Protein AF-0000000066952232 (afdb_homodimer)

Radius of gyration: 36.17 Å; Cα contacts (8 Å, |Δi|>4): 1142; chains: 2; bounding box: 117×129×133 Å

pLDDT: mean 78.84, std 31.16, range [14.97, 98.94]

Nearest PDB structures (foldseek):
  4ayl-assembly1_A  TM=6.397E-01  e=5.492E-05  Bacteroides ovatus
  6wnr-assembly1_G  TM=3.467E-01  e=9.846E-01  Escherichia coli
  6bsu-assembly1_B  TM=5.266E-01  e=8.248E-07  Arabidopsis thaliana
  4ayl-assembly1_A  TM=6.376E-01  e=5.924E-05  Bacteroides ovatus
  6wnr-assembly1_G  TM=3.477E-01  e=1.101E+00  Escherichia coli

Organism: Oryza sativa subsp. japonica (NCBI:txid39947)

Foldseek 3Di:
DDDDDDDDDDPPDDPCPDDDCPPPDDPDDDPPDDPDDPPDDPDDDDDDPPPDDPDDDDPPPPPPPCPDDPPPPDDPPPPPDPFPPVLVQQVQQADPLQEAEEEEDELQQLDPLFLLVQALVLQVQADPRNVNLSNYAYEYAAVNSQVSCVVPHPHYGYQDQPPDRPNDPPPPLDPVVQSSLLSVLVVQLVSLVSQHKYKYAYSLKHFHDDPVVQDDPPAQKEFEALDDDPVDDFLPTRTDHNIMIGGRDPLRSVLSVVLSVCDVVPDSDHSSVSCNVCVVVSCVPSVGGYGYGDQDAVNELSAHAFQLVRHGMYGLPLFDDRVLSSVQSVQQVVLSVVQVPDDPVVVVVPDRGGDRSVSGNVRRVRDDDYHD/DDDYYDDDDDDDDDYDDDDDDDDDDDDDDDPDPCPDDPDDDPDDPDPPPDPDDDDDDDPPPPPPPCPDDPPPPDDDPPPPDPFPPVLVQQVQQADPLQEAEEEEDELQQLDPLFLLVQALVLQVQADPRNVNLSNYAYEYAAVNSQVSCVVPHPHYGYQDQPPDNPNDPPPPLDPVVQSSLLSVLVVQLVSLVSQHKYKYAYSLKHFHDDPVVQDDPPAQKEFEALDDDPVDDFLPGRTDHNIMIGGRDPLRSVLSVVLSVCDVVPDSDHSSVSCNVCVVVSCVVSVGGYGYGDLDAVNELSAHAQQLVRHGMYGLPQFDDRVLSSVQSVQQVVLSVVQVPDDPVVVVVDDRGGDRSVSGNVRRVRDDDYHD

InterPro domains:
  IPR005069 Nucleotide-diphospho-sugar transferase [PF03407] (131-329)
  IPR044821 Putative nucleotide-diphospho-sugar transferase At1g28695/At4g15970-like [PTHR46038] (19-362)

Structure (mmCIF, N/CA/C/O backbone):
data_AF-0000000066952232-model_v1
#
loop_
_entity.id
_entity.type
_entity.pdbx_description
1 polymer 'OJ1485_B09.2 protein'
#
loop_
_atom_site.group_PDB
_atom_site.id
_atom_site.type_symbol
_atom_site.label_atom_id
_atom_site.label_alt_id
_atom_site.label_comp_id
_atom_site.label_asym_id
_atom_site.label_entity_id
_atom_site.label_seq_id
_atom_site.pdbx_PDB_ins_code
_atom_site.Cartn_x
_atom_site.Cartn_y
_atom_site.Cartn_z
_atom_site.occupancy
_atom_site.B_iso_or_equiv
_atom_site.auth_seq_id
_atom_site.auth_comp_id
_atom_site.auth_asym_id
_atom_site.auth_atom_id
_atom_site.pdbx_PDB_model_num
ATOM 1 N N . MET A 1 1 ? 38.594 -46.719 -94.562 1 17.38 1 MET A N 1
ATOM 2 C CA . MET A 1 1 ? 39.719 -46.656 -93.625 1 17.38 1 MET A CA 1
ATOM 3 C C . MET A 1 1 ? 39.219 -46.906 -92.188 1 17.38 1 MET A C 1
ATOM 5 O O . MET A 1 1 ? 38.312 -46.25 -91.688 1 17.38 1 MET A O 1
ATOM 9 N N . GLY A 1 2 ? 39.219 -48.031 -91.312 1 17.86 2 GLY A N 1
ATOM 10 C CA . GLY A 1 2 ? 38.531 -49.125 -90.688 1 17.86 2 GLY A CA 1
ATOM 11 C C . GLY A 1 2 ? 38.406 -48.938 -89.188 1 17.86 2 GLY A C 1
ATOM 12 O O . GLY A 1 2 ? 37.312 -49.188 -88.625 1 17.86 2 GLY A O 1
ATOM 13 N N . LEU A 1 3 ? 39.406 -48.781 -88.25 1 16.42 3 LEU A N 1
ATOM 14 C CA . LEU A 1 3 ? 39.906 -49.688 -87.25 1 16.42 3 LEU A CA 1
ATOM 15 C C . LEU A 1 3 ? 39.156 -49.469 -85.938 1 16.42 3 LEU A C 1
ATOM 17 O O . LEU A 1 3 ? 38.594 -50.438 -85.375 1 16.42 3 LEU A O 1
ATOM 21 N N . GLY A 1 4 ? 39.844 -49.062 -84.688 1 17.48 4 GLY A N 1
ATOM 22 C CA . GLY A 1 4 ? 40.281 -49.688 -83.5 1 17.48 4 GLY A CA 1
ATOM 23 C C . GLY A 1 4 ? 39.312 -49.562 -82.312 1 17.48 4 GLY A C 1
ATOM 24 O O . GLY A 1 4 ? 38.406 -48.719 -82.375 1 17.48 4 GLY A O 1
ATOM 25 N N . LEU A 1 5 ? 39.594 -49.938 -80.938 1 18.45 5 LEU A N 1
ATOM 26 C CA . LEU A 1 5 ? 39.375 -50.938 -79.938 1 18.45 5 LEU A CA 1
ATOM 27 C C . LEU A 1 5 ? 38.531 -50.375 -78.75 1 18.45 5 LEU A C 1
ATOM 29 O O . LEU A 1 5 ? 37.531 -50.969 -78.375 1 18.45 5 LEU A O 1
ATOM 33 N N . GLY A 1 6 ? 39.156 -49.875 -77.562 1 17.2 6 GLY A N 1
ATOM 34 C CA . GLY A 1 6 ? 39.344 -50.469 -76.25 1 17.2 6 GLY A CA 1
ATOM 35 C C . GLY A 1 6 ? 38.281 -50.094 -75.25 1 17.2 6 GLY A C 1
ATOM 36 O O . GLY A 1 6 ? 37.469 -49.188 -75.562 1 17.2 6 GLY A O 1
ATOM 37 N N . GLY A 1 7 ? 38.438 -50.156 -73.75 1 17.48 7 GLY A N 1
ATOM 38 C CA . GLY A 1 7 ? 38.156 -50.906 -72.562 1 17.48 7 GLY A CA 1
ATOM 39 C C . GLY A 1 7 ? 37.25 -50.156 -71.562 1 17.48 7 GLY A C 1
ATOM 40 O O . GLY A 1 7 ? 36.531 -50.781 -70.812 1 17.48 7 GLY A O 1
ATOM 41 N N . GLY A 1 8 ? 37.531 -48.875 -71.188 1 17.25 8 GLY A N 1
ATOM 42 C CA . GLY A 1 8 ? 37.719 -48.531 -69.812 1 17.25 8 GLY A CA 1
ATOM 43 C C . GLY A 1 8 ? 36.438 -48.531 -69 1 17.25 8 GLY A C 1
ATOM 44 O O . GLY A 1 8 ? 35.344 -48.5 -69.562 1 17.25 8 GLY A O 1
ATOM 45 N N . GLY A 1 9 ? 36.375 -48.5 -67.625 1 17.23 9 GLY A N 1
ATOM 46 C CA . GLY A 1 9 ? 36.031 -49.094 -66.312 1 17.23 9 GLY A CA 1
ATOM 47 C C . GLY A 1 9 ? 34.719 -48.594 -65.75 1 17.23 9 GLY A C 1
ATOM 48 O O . GLY A 1 9 ? 33.875 -49.406 -65.375 1 17.23 9 GLY A O 1
ATOM 49 N N . GLY A 1 10 ? 34.656 -47.25 -65.312 1 17.42 10 GLY A N 1
ATOM 50 C CA . GLY A 1 10 ? 34.375 -46.875 -63.969 1 17.42 10 GLY A CA 1
ATOM 51 C C . GLY A 1 10 ? 32.906 -46.906 -63.594 1 17.42 10 GLY A C 1
ATOM 52 O O . GLY A 1 10 ? 32.062 -46.531 -64.438 1 17.42 10 GLY A O 1
ATOM 53 N N . MET A 1 11 ? 32.312 -47.781 -62.656 1 16.88 11 MET A N 1
ATOM 54 C CA . MET A 1 11 ? 31.188 -48.438 -62 1 16.88 11 MET A CA 1
ATOM 55 C C . MET A 1 11 ? 30.281 -47.406 -61.344 1 16.88 11 MET A C 1
ATOM 57 O O . MET A 1 11 ? 30.594 -46.938 -60.219 1 16.88 11 MET A O 1
ATOM 61 N N . ALA A 1 12 ? 29.906 -46.281 -61.875 1 17.55 12 ALA A N 1
ATOM 62 C CA . ALA A 1 12 ? 29.328 -45.219 -61.031 1 17.55 12 ALA A CA 1
ATOM 63 C C . ALA A 1 12 ? 28.109 -45.75 -60.25 1 17.55 12 ALA A C 1
ATOM 65 O O . ALA A 1 12 ? 27.078 -46.062 -60.844 1 17.55 12 ALA A O 1
ATOM 66 N N . MET A 1 13 ? 28.234 -46.469 -59.094 1 16.5 13 MET A N 1
ATOM 67 C CA . MET A 1 13 ? 27.469 -47.312 -58.188 1 16.5 13 MET A CA 1
ATOM 68 C C . MET A 1 13 ? 26.156 -46.625 -57.812 1 16.5 13 MET A C 1
ATOM 70 O O . MET A 1 13 ? 25.938 -45.469 -58.156 1 16.5 13 MET A O 1
ATOM 74 N N . ILE A 1 14 ? 25.828 -46.469 -56.375 1 18.08 14 ILE A N 1
ATOM 75 C CA . ILE A 1 14 ? 24.969 -47.156 -55.406 1 18.08 14 ILE A CA 1
ATOM 76 C C . ILE A 1 14 ? 23.797 -46.25 -55.031 1 18.08 14 ILE A C 1
ATOM 78 O O . ILE A 1 14 ? 22.859 -46.719 -54.344 1 18.08 14 ILE A O 1
ATOM 82 N N . ASN A 1 15 ? 23.703 -44.906 -55.406 1 17.91 15 ASN A N 1
ATOM 83 C CA . ASN A 1 15 ? 23.25 -44 -54.344 1 17.91 15 ASN A CA 1
ATOM 84 C C . ASN A 1 15 ? 21.812 -44.312 -53.938 1 17.91 15 ASN A C 1
ATOM 86 O O . ASN A 1 15 ? 20.891 -44.156 -54.75 1 17.91 15 ASN A O 1
ATOM 90 N N . ARG A 1 16 ? 21.422 -45.031 -52.781 1 18.03 16 ARG A N 1
ATOM 91 C CA . ARG A 1 16 ? 20.406 -45.75 -52.062 1 18.03 16 ARG A CA 1
ATOM 92 C C . ARG A 1 16 ? 19.281 -44.844 -51.562 1 18.03 16 ARG A C 1
ATOM 94 O O . ARG A 1 16 ? 18.359 -45.281 -50.906 1 18.03 16 ARG A O 1
ATOM 101 N N . ASN A 1 17 ? 19.375 -43.469 -51.688 1 18.83 17 ASN A N 1
ATOM 102 C CA . ASN A 1 17 ? 18.797 -42.844 -50.5 1 18.83 17 ASN A CA 1
ATOM 103 C C . ASN A 1 17 ? 17.312 -43.156 -50.344 1 18.83 17 ASN A C 1
ATOM 105 O O . ASN A 1 17 ? 16.562 -43.062 -51.312 1 18.83 17 ASN A O 1
ATOM 109 N N . HIS A 1 18 ? 16.828 -43.875 -49.219 1 18.64 18 HIS A N 1
ATOM 110 C CA . HIS A 1 18 ? 15.742 -44.688 -48.688 1 18.64 18 HIS A CA 1
ATOM 111 C C . HIS A 1 18 ? 14.445 -43.875 -48.594 1 18.64 18 HIS A C 1
ATOM 113 O O . HIS A 1 18 ? 13.398 -44.344 -49.062 1 18.64 18 HIS A O 1
ATOM 119 N N . VAL A 1 19 ? 14.273 -42.906 -47.562 1 19.3 19 VAL A N 1
ATOM 120 C CA . VAL A 1 19 ? 13.422 -43.188 -46.406 1 19.3 19 VAL A CA 1
ATOM 121 C C . VAL A 1 19 ? 11.984 -42.781 -46.719 1 19.3 19 VAL A C 1
ATOM 123 O O . VAL A 1 19 ? 11.055 -43.531 -46.469 1 19.3 19 VAL A O 1
ATOM 126 N N . VAL A 1 20 ? 11.523 -41.469 -46.969 1 20.48 20 VAL A N 1
ATOM 127 C CA . VAL A 1 20 ? 10.656 -40.812 -46 1 20.48 20 VAL A CA 1
ATOM 128 C C . VAL A 1 20 ? 9.195 -41.031 -46.406 1 20.48 20 VAL A C 1
ATOM 130 O O . VAL A 1 20 ? 8.75 -40.594 -47.469 1 20.48 20 VAL A O 1
ATOM 133 N N . SER A 1 21 ? 8.539 -42.156 -46.125 1 18.36 21 SER A N 1
ATOM 134 C CA . SER A 1 21 ? 7.176 -42.531 -46.469 1 18.36 21 SER A CA 1
ATOM 135 C C . SER A 1 21 ? 6.152 -41.594 -45.844 1 18.36 21 SER A C 1
ATOM 137 O O . SER A 1 21 ? 6.047 -41.531 -44.594 1 18.36 21 SER A O 1
ATOM 139 N N . PHE A 1 22 ? 5.934 -40.438 -46.312 1 20.48 22 PHE A N 1
ATOM 140 C CA . PHE A 1 22 ? 5.02 -39.438 -45.812 1 20.48 22 PHE A CA 1
ATOM 141 C C . PHE A 1 22 ? 3.586 -39.938 -45.812 1 20.48 22 PHE A C 1
ATOM 143 O O . PHE A 1 22 ? 2.953 -40.031 -46.875 1 20.48 22 PHE A O 1
ATOM 150 N N . LEU A 1 23 ? 3.279 -41 -45 1 18.12 23 LEU A N 1
ATOM 151 C CA . LEU A 1 23 ? 1.927 -41.562 -45.031 1 18.12 23 LEU A CA 1
ATOM 152 C C . LEU A 1 23 ? 0.902 -40.5 -44.656 1 18.12 23 LEU A C 1
ATOM 154 O O . LEU A 1 23 ? 1.045 -39.812 -43.625 1 18.12 23 LEU A O 1
ATOM 158 N N . ALA A 1 24 ? 0.12 -39.906 -45.5 1 21.31 24 ALA A N 1
ATOM 159 C CA . ALA A 1 24 ? -0.979 -38.969 -45.656 1 21.31 24 ALA A CA 1
ATOM 160 C C . ALA A 1 24 ? -2.201 -39.406 -44.844 1 21.31 24 ALA A C 1
ATOM 162 O O . ALA A 1 24 ? -3.32 -38.969 -45.125 1 21.31 24 ALA A O 1
ATOM 163 N N . GLY A 1 25 ? -1.975 -40.281 -43.719 1 18.88 25 GLY A N 1
ATOM 164 C CA . GLY A 1 25 ? -3.227 -40.938 -43.344 1 18.88 25 GLY A CA 1
ATOM 165 C C . GLY A 1 25 ? -4.332 -39.938 -43.031 1 18.88 25 GLY A C 1
ATOM 166 O O . GLY A 1 25 ? -4.066 -38.75 -42.844 1 18.88 25 GLY A O 1
ATOM 167 N N . ALA A 1 26 ? -5.617 -40.406 -42.812 1 20.95 26 ALA A N 1
ATOM 168 C CA . ALA A 1 26 ? -7.059 -40.188 -42.812 1 20.95 26 ALA A CA 1
ATOM 169 C C . ALA A 1 26 ? -7.5 -39.438 -41.594 1 20.95 26 ALA A C 1
ATOM 171 O O . ALA A 1 26 ? -7.27 -39.875 -40.469 1 20.95 26 ALA A O 1
ATOM 172 N N . ALA A 1 27 ? -7.387 -38.125 -41.531 1 20.84 27 ALA A N 1
ATOM 173 C CA . ALA A 1 27 ? -7.863 -37.156 -40.531 1 20.84 27 ALA A CA 1
ATOM 174 C C . ALA A 1 27 ? -9.328 -37.406 -40.188 1 20.84 27 ALA A C 1
ATOM 176 O O . ALA A 1 27 ? -10.219 -37.156 -41 1 20.84 27 ALA A O 1
ATOM 177 N N . LEU A 1 28 ? -9.625 -38.594 -39.562 1 18.3 28 LEU A N 1
ATOM 178 C CA . LEU A 1 28 ? -10.992 -38.969 -39.25 1 18.3 28 LEU A CA 1
ATOM 179 C C . LEU A 1 28 ? -11.727 -37.812 -38.562 1 18.3 28 LEU A C 1
ATOM 181 O O . LEU A 1 28 ? -11.102 -36.906 -38.031 1 18.3 28 LEU A O 1
ATOM 185 N N . PRO A 1 29 ? -12.977 -38.125 -37.781 1 20.19 29 PRO A N 1
ATOM 186 C CA . PRO A 1 29 ? -14.406 -37.844 -37.688 1 20.19 29 PRO A CA 1
ATOM 187 C C . PRO A 1 29 ? -14.727 -36.781 -36.656 1 20.19 29 PRO A C 1
ATOM 189 O O . PRO A 1 29 ? -15.492 -35.844 -36.906 1 20.19 29 PRO A O 1
ATOM 192 N N . THR A 1 30 ? -14.516 -37.094 -35.219 1 20.31 30 THR A N 1
ATOM 193 C CA . THR A 1 30 ? -15.672 -37.125 -34.312 1 20.31 30 THR A CA 1
ATOM 194 C C . THR A 1 30 ? -15.938 -35.75 -33.75 1 20.31 30 THR A C 1
ATOM 196 O O . THR A 1 30 ? -15.125 -35.219 -32.969 1 20.31 30 THR A O 1
ATOM 199 N N . LEU A 1 31 ? -16.5 -34.812 -34.344 1 20.06 31 LEU A N 1
ATOM 200 C CA . LEU A 1 31 ? -16.875 -33.406 -34.125 1 20.06 31 LEU A CA 1
ATOM 201 C C . LEU A 1 31 ? -17.766 -33.25 -32.875 1 20.06 31 LEU A C 1
ATOM 203 O O . LEU A 1 31 ? -18.141 -32.156 -32.5 1 20.06 31 LEU A O 1
ATOM 207 N N . LEU A 1 32 ? -18.453 -34.312 -32.312 1 21.19 32 LEU A N 1
ATOM 208 C CA . LEU A 1 32 ? -19.719 -33.875 -31.719 1 21.19 32 LEU A CA 1
ATOM 209 C C . LEU A 1 32 ? -19.469 -33.031 -30.469 1 21.19 32 LEU A C 1
ATOM 211 O O . LEU A 1 32 ? -19.578 -33.562 -29.344 1 21.19 32 LEU A O 1
ATOM 215 N N . LEU A 1 33 ? -18.359 -32.406 -30.25 1 19.16 33 LEU A N 1
ATOM 216 C CA . LEU A 1 33 ? -18.25 -32.062 -28.828 1 19.16 33 LEU A CA 1
ATOM 217 C C . LEU A 1 33 ? -19.5 -31.375 -28.344 1 19.16 33 LEU A C 1
ATOM 219 O O . LEU A 1 33 ? -20.406 -32 -27.797 1 19.16 33 LEU A O 1
ATOM 223 N N . PHE A 1 34 ? -19.344 -30.266 -27.422 1 18.94 34 PHE A N 1
ATOM 224 C CA . PHE A 1 34 ? -19.797 -29.875 -26.094 1 18.94 34 PHE A CA 1
ATOM 225 C C . PHE A 1 34 ? -21.062 -29.016 -26.172 1 18.94 34 PHE A C 1
ATOM 227 O O . PHE A 1 34 ? -21 -27.797 -26 1 18.94 34 PHE A O 1
ATOM 234 N N . PHE A 1 35 ? -21.922 -29.125 -27.219 1 20.69 35 PHE A N 1
ATOM 235 C CA . PHE A 1 35 ? -22.953 -28.094 -27.266 1 20.69 35 PHE A CA 1
ATOM 236 C C . PHE A 1 35 ? -23.891 -28.219 -26.078 1 20.69 35 PHE A C 1
ATOM 238 O O . PHE A 1 35 ? -25.094 -28.422 -26.234 1 20.69 35 PHE A O 1
ATOM 245 N N . LEU A 1 36 ? -23.672 -29.141 -25.141 1 19.16 36 LEU A N 1
ATOM 246 C CA . LEU A 1 36 ? -24.875 -29.438 -24.391 1 19.16 36 LEU A CA 1
ATOM 247 C C . LEU A 1 36 ? -25.625 -28.172 -24 1 19.16 36 LEU A C 1
ATOM 249 O O . LEU A 1 36 ? -25.031 -27.094 -23.969 1 19.16 36 LEU A O 1
ATOM 253 N N . ALA A 1 37 ? -26.891 -28.328 -23.281 1 20.7 37 ALA A N 1
ATOM 254 C CA . ALA A 1 37 ? -28.281 -28.016 -22.953 1 20.7 37 ALA A CA 1
ATOM 255 C C . ALA A 1 37 ? -28.344 -26.922 -21.891 1 20.7 37 ALA A C 1
ATOM 257 O O . ALA A 1 37 ? -28.188 -27.203 -20.688 1 20.7 37 ALA A O 1
ATOM 258 N N . SER A 1 38 ? -27.719 -25.859 -21.953 1 19.83 38 SER A N 1
ATOM 259 C CA . SER A 1 38 ? -27.891 -24.859 -20.906 1 19.83 38 SER A CA 1
ATOM 260 C C . SER A 1 38 ? -29.344 -24.391 -20.812 1 19.83 38 SER A C 1
ATOM 262 O O . SER A 1 38 ? -29.625 -23.359 -20.188 1 19.83 38 SER A O 1
ATOM 264 N N . ASP A 1 39 ? -30.266 -24.812 -21.609 1 19.98 39 ASP A N 1
ATOM 265 C CA . ASP A 1 39 ? -31.391 -23.891 -21.516 1 19.98 39 ASP A CA 1
ATOM 266 C C . ASP A 1 39 ? -32.094 -23.984 -20.156 1 19.98 39 ASP A C 1
ATOM 268 O O . ASP A 1 39 ? -33.125 -23.375 -19.938 1 19.98 39 ASP A O 1
ATOM 272 N N . ARG A 1 40 ? -31.922 -25.094 -19.484 1 18.83 40 ARG A N 1
ATOM 273 C CA . ARG A 1 40 ? -33.156 -25.453 -18.766 1 18.83 40 ARG A CA 1
ATOM 274 C C . ARG A 1 40 ? -33.625 -24.297 -17.906 1 18.83 40 ARG A C 1
ATOM 276 O O . ARG A 1 40 ? -34.812 -23.953 -17.938 1 18.83 40 ARG A O 1
ATOM 283 N N . VAL A 1 41 ? -33.188 -24.188 -16.609 1 19.7 41 VAL A N 1
ATOM 284 C CA . VAL A 1 41 ? -34.062 -24.172 -15.43 1 19.7 41 VAL A CA 1
ATOM 285 C C . VAL A 1 41 ? -34.594 -22.75 -15.211 1 19.7 41 VAL A C 1
ATOM 287 O O . VAL A 1 41 ? -33.844 -21.828 -14.914 1 19.7 41 VAL A O 1
ATOM 290 N N . SER A 1 42 ? -35.625 -22.297 -15.844 1 18.58 42 SER A N 1
ATOM 291 C CA . SER A 1 42 ? -36.438 -21.094 -15.719 1 18.58 42 SER A CA 1
ATOM 292 C C . SER A 1 42 ? -36.906 -20.891 -14.289 1 18.58 42 SER A C 1
ATOM 294 O O . SER A 1 42 ? -37.312 -19.781 -13.906 1 18.58 42 SER A O 1
ATOM 296 N N . GLU A 1 43 ? -37.406 -22.016 -13.664 1 17.83 43 GLU A N 1
ATOM 297 C CA . GLU A 1 43 ? -38.625 -21.859 -12.859 1 17.83 43 GLU A CA 1
ATOM 298 C C . GLU A 1 43 ? -38.406 -20.875 -11.719 1 17.83 43 GLU A C 1
ATOM 300 O O . GLU A 1 43 ? -37.25 -20.641 -11.32 1 17.83 43 GLU A O 1
ATOM 305 N N . LYS A 1 44 ? -39.594 -20.516 -11.055 1 20.75 44 LYS A N 1
ATOM 306 C CA . LYS A 1 44 ? -40.344 -19.688 -10.109 1 20.75 44 LYS A CA 1
ATOM 307 C C . LYS A 1 44 ? -39.906 -19.953 -8.672 1 20.75 44 LYS A C 1
ATOM 309 O O . LYS A 1 44 ? -40.344 -20.922 -8.055 1 20.75 44 LYS A O 1
ATOM 314 N N . LEU A 1 45 ? -38.688 -20.031 -8.352 1 15.66 45 LEU A N 1
ATOM 315 C CA . LEU A 1 45 ? -38.5 -20.266 -6.926 1 15.66 45 LEU A CA 1
ATOM 316 C C . LEU A 1 45 ? -39.5 -19.438 -6.113 1 15.66 45 LEU A C 1
ATOM 318 O O . LEU A 1 45 ? -40.031 -18.438 -6.598 1 15.66 45 LEU A O 1
ATOM 322 N N . ALA A 1 46 ? -39.406 -19.516 -4.641 1 17 46 ALA A N 1
ATOM 323 C CA . ALA A 1 46 ? -40.062 -19.797 -3.377 1 17 46 ALA A CA 1
ATOM 324 C C . ALA A 1 46 ? -40.656 -18.531 -2.771 1 17 46 ALA A C 1
ATOM 326 O O . ALA A 1 46 ? -41.812 -18.531 -2.299 1 17 46 ALA A O 1
ATOM 327 N N . ILE A 1 47 ? -39.938 -17.422 -2.295 1 18.28 47 ILE A N 1
ATOM 328 C CA . ILE A 1 47 ? -40.062 -17.094 -0.878 1 18.28 47 ILE A CA 1
ATOM 329 C C . ILE A 1 47 ? -41.469 -16.547 -0.6 1 18.28 47 ILE A C 1
ATOM 331 O O . ILE A 1 47 ? -41.938 -15.656 -1.314 1 18.28 47 ILE A O 1
ATOM 335 N N . VAL A 1 48 ? -42.219 -17.234 0.313 1 18 48 VAL A N 1
ATOM 336 C CA . VAL A 1 48 ? -43.281 -17.25 1.313 1 18 48 VAL A CA 1
ATOM 337 C C . VAL A 1 48 ? -43.094 -16.062 2.271 1 18 48 VAL A C 1
ATOM 339 O O . VAL A 1 48 ? -42.125 -16.016 3.029 1 18 48 VAL A O 1
ATOM 342 N N . SER A 1 49 ? -43.344 -14.891 1.973 1 18.27 49 SER A N 1
ATOM 343 C CA . SER A 1 49 ? -43.344 -13.812 2.957 1 18.27 49 SER A CA 1
ATOM 344 C C . SER A 1 49 ? -44.375 -14.094 4.066 1 18.27 49 SER A C 1
ATOM 346 O O . SER A 1 49 ? -45.531 -13.68 3.986 1 18.27 49 SER A O 1
ATOM 348 N N . SER A 1 50 ? -44.438 -15.383 4.598 1 18.03 50 SER A N 1
ATOM 349 C CA . SER A 1 50 ? -45.438 -15.367 5.66 1 18.03 50 SER A CA 1
ATOM 350 C C . SER A 1 50 ? -45.031 -14.43 6.789 1 18.03 50 SER A C 1
ATOM 352 O O . SER A 1 50 ? -43.906 -14.516 7.309 1 18.03 50 SER A O 1
ATOM 354 N N . TRP A 1 51 ? -45.625 -13.242 6.855 1 19.08 51 TRP A N 1
ATOM 355 C CA . TRP A 1 51 ? -45.75 -12.195 7.855 1 19.08 51 TRP A CA 1
ATOM 356 C C . TRP A 1 51 ? -46.312 -12.742 9.156 1 19.08 51 TRP A C 1
ATOM 358 O O . TRP A 1 51 ? -47.531 -12.922 9.281 1 19.08 51 TRP A O 1
ATOM 368 N N . GLY A 1 52 ? -45.719 -14.016 9.57 1 16.97 52 GLY A N 1
ATOM 369 C CA . GLY A 1 52 ? -46.344 -14.469 10.797 1 16.97 52 GLY A CA 1
ATOM 370 C C . GLY A 1 52 ? -46.281 -13.445 11.906 1 16.97 52 GLY A C 1
ATOM 371 O O . GLY A 1 52 ? -45.531 -12.461 11.82 1 16.97 52 GLY A O 1
ATOM 372 N N . SER A 1 53 ? -46.844 -13.914 13.117 1 18.78 53 SER A N 1
ATOM 373 C CA . SER A 1 53 ? -47.531 -13.602 14.375 1 18.78 53 SER A CA 1
ATOM 374 C C . SER A 1 53 ? -46.5 -13.18 15.438 1 18.78 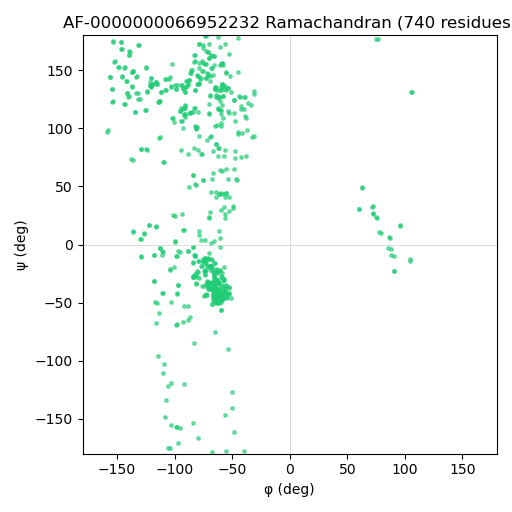53 SER A C 1
ATOM 376 O O . SER A 1 53 ? -45.406 -13.734 15.523 1 18.78 53 SER A O 1
ATOM 378 N N . GLY A 1 54 ? -46.531 -11.953 15.883 1 19.27 54 GLY A N 1
ATOM 379 C CA . GLY A 1 54 ? -45.938 -11.094 16.891 1 19.27 54 GLY A CA 1
ATOM 380 C C . GLY A 1 54 ? -46.031 -11.664 18.297 1 19.27 54 GLY A C 1
ATOM 381 O O . GLY A 1 54 ? -45.844 -10.938 19.281 1 19.27 54 GLY A O 1
ATOM 382 N N . GLY A 1 55 ? -46.062 -13.062 18.438 1 18.09 55 GLY A N 1
ATOM 383 C CA . GLY A 1 55 ? -46.406 -13.219 19.844 1 18.09 55 GLY A CA 1
ATOM 384 C C . GLY A 1 55 ? -45.312 -12.719 20.766 1 18.09 55 GLY A C 1
ATOM 385 O O . GLY A 1 55 ? -44.156 -12.586 20.359 1 18.09 55 GLY A O 1
ATOM 386 N N . SER A 1 56 ? -45.625 -12.141 21.953 1 20 56 SER A N 1
ATOM 387 C CA . SER A 1 56 ? -45.281 -11.289 23.078 1 20 56 SER A CA 1
ATOM 388 C C . SER A 1 56 ? -44.375 -12.031 24.078 1 20 56 SER A C 1
ATOM 390 O O . SER A 1 56 ? -44 -11.477 25.109 1 20 56 SER A O 1
ATOM 392 N N . SER A 1 57 ? -43.875 -13.312 23.688 1 18.09 57 SER A N 1
ATOM 393 C CA . SER A 1 57 ? -43.75 -13.914 25 1 18.09 57 SER A CA 1
ATOM 394 C C . SER A 1 57 ? -42.656 -13.234 25.812 1 18.09 57 SER A C 1
ATOM 396 O O . SER A 1 57 ? -41.781 -12.547 25.25 1 18.09 57 SER A O 1
ATOM 398 N N . SER A 1 58 ? -42.469 -13.805 27.094 1 19.41 58 SER A N 1
ATOM 399 C CA . SER A 1 58 ? -42.156 -13.57 28.5 1 19.41 58 SER A CA 1
ATOM 400 C C . SER A 1 58 ? -40.688 -13.711 28.781 1 19.41 58 SER A C 1
ATOM 402 O O . SER A 1 58 ? -40.062 -14.703 28.391 1 19.41 58 SER A O 1
ATOM 404 N N . ALA A 1 59 ? -39.969 -12.562 28.875 1 19.38 59 ALA A N 1
ATOM 405 C CA . ALA A 1 59 ? -38.562 -12.25 29.141 1 19.38 59 ALA A CA 1
ATOM 406 C C . ALA A 1 59 ? -38.094 -12.883 30.453 1 19.38 59 ALA A C 1
ATOM 408 O O . ALA A 1 59 ? -38.094 -12.227 31.5 1 19.38 59 ALA A O 1
ATOM 409 N N . ALA A 1 60 ? -38.406 -14.133 30.766 1 18.88 60 ALA A N 1
ATOM 410 C CA . ALA A 1 60 ? -37.938 -14.391 32.125 1 18.88 60 ALA A CA 1
ATOM 411 C C . ALA A 1 60 ? -36.406 -14.492 32.188 1 18.88 60 ALA A C 1
ATOM 413 O O . ALA A 1 60 ? -35.812 -15.336 31.516 1 18.88 60 ALA A O 1
ATOM 414 N N . ALA A 1 61 ? -35.688 -13.398 32.406 1 19.73 61 ALA A N 1
ATOM 415 C CA . ALA A 1 61 ? -34.281 -13.078 32.562 1 19.73 61 ALA A CA 1
ATOM 416 C C . ALA A 1 61 ? -33.625 -13.93 33.656 1 19.73 61 ALA A C 1
ATOM 418 O O . ALA A 1 61 ? -33.781 -13.648 34.844 1 19.73 61 ALA A O 1
ATOM 419 N N . ALA A 1 62 ? -33.656 -15.297 33.625 1 19.91 62 ALA A N 1
ATOM 420 C CA . ALA A 1 62 ? -33.031 -15.969 34.75 1 19.91 62 ALA A CA 1
ATOM 421 C C . ALA A 1 62 ? -31.531 -15.633 34.812 1 19.91 62 ALA A C 1
ATOM 423 O O . ALA A 1 62 ? -30.844 -15.602 33.812 1 19.91 62 ALA A O 1
ATOM 424 N N . ASP A 1 63 ? -30.984 -14.953 35.875 1 20.94 63 ASP A N 1
ATOM 425 C CA . ASP A 1 63 ? -29.75 -14.398 36.406 1 20.94 63 ASP A CA 1
ATOM 426 C C . ASP A 1 63 ? -28.734 -15.5 36.688 1 20.94 63 ASP A C 1
ATOM 428 O O . ASP A 1 63 ? -28.844 -16.234 37.688 1 20.94 63 ASP A O 1
ATOM 432 N N . HIS A 1 64 ? -28.594 -16.562 35.781 1 19.62 64 HIS A N 1
ATOM 433 C CA . HIS A 1 64 ? -27.734 -17.578 36.375 1 19.62 64 HIS A CA 1
ATOM 434 C C . HIS A 1 64 ? -26.344 -17.031 36.688 1 19.62 64 HIS A C 1
ATOM 436 O O . HIS A 1 64 ? -25.812 -16.234 35.906 1 19.62 64 HIS A O 1
ATOM 442 N N . ASP A 1 65 ? -25.844 -17.094 37.938 1 23 65 ASP A N 1
ATOM 443 C CA . ASP A 1 65 ? -24.688 -16.766 38.781 1 23 65 ASP A CA 1
ATOM 444 C C . ASP A 1 65 ? -23.453 -17.531 38.344 1 23 65 ASP A C 1
ATOM 446 O O . ASP A 1 65 ? -23.25 -18.688 38.719 1 23 65 ASP A O 1
ATOM 450 N N . LEU A 1 66 ? -23.109 -17.641 37.062 1 19.23 66 LEU A N 1
ATOM 451 C CA . LEU A 1 66 ? -22.016 -18.547 36.75 1 19.23 66 LEU A CA 1
ATOM 452 C C . LEU A 1 66 ? -20.703 -18.016 37.312 1 19.23 66 LEU A C 1
ATOM 454 O O . LEU A 1 66 ? -20.062 -17.156 36.688 1 19.23 66 LEU A O 1
ATOM 458 N N . ARG A 1 67 ? -20.469 -17.719 38.562 1 26.83 67 ARG A N 1
ATOM 459 C CA . ARG A 1 67 ? -19.203 -17.391 39.219 1 26.83 67 ARG A CA 1
ATOM 460 C C . ARG A 1 67 ? -18.188 -18.516 39.031 1 26.83 67 ARG A C 1
ATOM 462 O O . ARG A 1 67 ? -18.016 -19.344 39.938 1 26.83 67 ARG A O 1
ATOM 469 N N . GLY A 1 68 ? -18.188 -19.266 37.906 1 21.23 68 GLY A N 1
ATOM 470 C CA . GLY A 1 68 ? -17.391 -20.469 38.031 1 21.23 68 GLY A CA 1
ATOM 471 C C . GLY A 1 68 ? -15.969 -20.203 38.5 1 21.23 68 GLY A C 1
ATOM 472 O O . GLY A 1 68 ? -15.508 -19.062 38.469 1 21.23 68 GLY A O 1
ATOM 473 N N . ALA A 1 69 ? -15.273 -21.297 38.969 1 27.05 69 ALA A N 1
ATOM 474 C CA . ALA A 1 69 ? -14.039 -21.734 39.625 1 27.05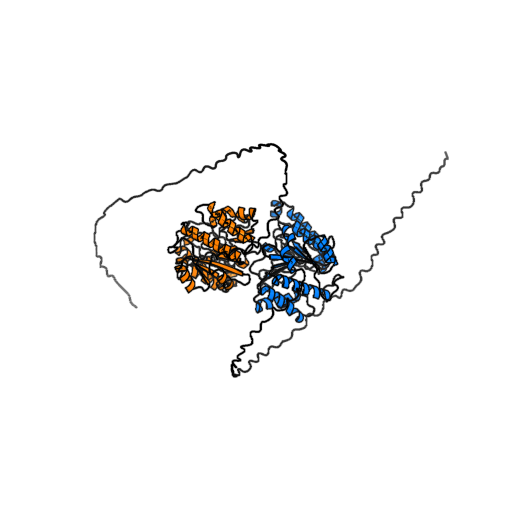 69 ALA A CA 1
ATOM 475 C C . ALA A 1 69 ? -12.82 -21.344 38.812 1 27.05 69 ALA A C 1
ATOM 477 O O . ALA A 1 69 ? -12.828 -21.453 37.562 1 27.05 69 ALA A O 1
ATOM 478 N N . GLY A 1 70 ? -12.016 -20.453 39.281 1 26.78 70 GLY A N 1
ATOM 479 C CA . GLY A 1 70 ? -10.719 -19.922 38.875 1 26.78 70 GLY A CA 1
ATOM 480 C C . GLY A 1 70 ? -9.711 -21.016 38.562 1 26.78 70 GLY A C 1
ATOM 481 O O . GLY A 1 70 ? -8.812 -21.281 39.375 1 26.78 70 GLY A O 1
ATOM 482 N N . GLY A 1 71 ? -10.164 -22.234 38.031 1 27.7 71 GLY A N 1
ATOM 483 C CA . GLY A 1 71 ? -9.102 -23.219 37.938 1 27.7 71 GLY A CA 1
ATOM 484 C C . GLY A 1 71 ? -7.875 -22.734 37.188 1 27.7 71 GLY A C 1
ATOM 485 O O . GLY A 1 71 ? -7.969 -21.797 36.375 1 27.7 71 GLY A O 1
ATOM 486 N N . ASP A 1 72 ? -6.738 -23 37.75 1 31.97 72 ASP A N 1
ATOM 487 C CA . ASP A 1 72 ? -5.375 -22.844 37.25 1 31.97 72 ASP A CA 1
ATOM 488 C C . ASP A 1 72 ? -5.246 -23.375 35.812 1 31.97 72 ASP A C 1
ATOM 490 O O . ASP A 1 72 ? -5.281 -24.594 35.594 1 31.97 72 ASP A O 1
ATOM 494 N N . ALA A 1 73 ? -6.012 -22.922 34.938 1 31 73 ALA A N 1
ATOM 495 C CA . ALA A 1 73 ? -5.973 -23.469 33.594 1 31 73 ALA A CA 1
ATOM 496 C C . ALA A 1 73 ? -4.535 -23.641 33.094 1 31 73 ALA A C 1
ATOM 498 O O . ALA A 1 73 ? -3.752 -22.688 33.125 1 31 73 ALA A O 1
ATOM 499 N N . ALA A 1 74 ? -3.973 -24.859 33.25 1 35.19 74 ALA A N 1
ATOM 500 C CA . ALA A 1 74 ? -2.691 -25.266 32.688 1 35.19 74 ALA A CA 1
ATOM 501 C C . ALA A 1 74 ? -2.506 -24.688 31.281 1 35.19 74 ALA A C 1
ATOM 503 O O . ALA A 1 74 ? -3.484 -24.453 30.562 1 35.19 74 ALA A O 1
ATOM 504 N N . PRO A 1 75 ? -1.326 -23.953 30.984 1 39.56 75 PRO A N 1
ATOM 505 C CA . PRO A 1 75 ? -1.144 -23.453 29.625 1 39.56 75 PRO A CA 1
ATOM 506 C C . PRO A 1 75 ? -1.596 -24.438 28.547 1 39.56 75 PRO A C 1
ATOM 508 O O . PRO A 1 75 ? -1.57 -25.641 28.781 1 39.56 75 PRO A O 1
ATOM 511 N N . PRO A 1 76 ? -2.596 -24.141 27.734 1 44.06 76 PRO A N 1
ATOM 512 C CA . PRO A 1 76 ? -2.994 -25.156 26.734 1 44.06 76 PRO A CA 1
ATOM 513 C C . PRO A 1 76 ? -1.813 -25.969 26.219 1 44.06 76 PRO A C 1
ATOM 515 O O . PRO A 1 76 ? -0.678 -25.484 26.219 1 44.06 76 PRO A O 1
ATOM 518 N N . PRO A 1 77 ? -1.733 -27.266 26.344 1 42.41 77 PRO A N 1
ATOM 519 C CA . PRO A 1 77 ? -0.587 -28.031 25.844 1 42.41 77 PRO A CA 1
ATOM 520 C C . PRO A 1 77 ? 0.06 -27.406 24.609 1 42.41 77 PRO A C 1
ATOM 522 O O . PRO A 1 77 ? -0.606 -26.688 23.859 1 42.41 77 PRO A O 1
ATOM 525 N N . ALA A 1 78 ? 1.291 -27.219 24.594 1 46.59 78 ALA A N 1
ATOM 526 C CA . ALA A 1 78 ? 2.094 -26.703 23.484 1 46.59 78 ALA A CA 1
ATOM 527 C C . ALA A 1 78 ? 1.592 -27.25 22.141 1 46.59 78 ALA A C 1
ATOM 529 O O . ALA A 1 78 ? 1.716 -28.438 21.859 1 46.59 78 ALA A O 1
ATOM 530 N N . GLN A 1 79 ? 0.447 -26.766 21.547 1 61.19 79 GLN A N 1
ATOM 531 C CA . GLN A 1 79 ? -0.13 -27.203 20.281 1 61.19 79 GLN A CA 1
ATOM 532 C C . GLN A 1 79 ? 0.959 -27.516 19.25 1 61.19 79 GLN A C 1
ATOM 534 O O . GLN A 1 79 ? 1.874 -26.703 19.062 1 61.19 79 GLN A O 1
ATOM 539 N N . GLN A 1 80 ? 1.232 -28.703 18.875 1 81.25 80 GLN A N 1
ATOM 540 C CA . GLN A 1 80 ? 2.186 -29.203 17.891 1 81.25 80 GLN A CA 1
ATOM 541 C C . GLN A 1 80 ? 2.148 -28.344 16.625 1 81.25 80 GLN A C 1
ATOM 543 O O . GLN A 1 80 ? 1.073 -28.062 16.094 1 81.25 80 GLN A O 1
ATOM 548 N N . GLU A 1 81 ? 3.262 -27.844 16.188 1 90.81 81 GLU A N 1
ATOM 549 C CA . GLU A 1 81 ? 3.402 -27.031 14.984 1 90.81 81 GLU A CA 1
ATOM 550 C C . GLU A 1 81 ? 2.941 -27.797 13.742 1 90.81 81 GLU A C 1
ATOM 552 O O . GLU A 1 81 ? 3.521 -28.828 13.391 1 90.81 81 GLU A O 1
ATOM 557 N N . LYS A 1 82 ? 1.918 -27.312 13.133 1 90.31 82 LYS A N 1
ATOM 558 C CA . LYS A 1 82 ? 1.319 -27.938 11.961 1 90.31 82 LYS A CA 1
ATOM 559 C C . LYS A 1 82 ? 2.311 -28 10.797 1 90.31 82 LYS A C 1
ATOM 561 O O . LYS A 1 82 ? 2.266 -28.922 9.984 1 90.31 82 LYS A O 1
ATOM 566 N N . PHE A 1 83 ? 3.143 -27.016 10.719 1 96 83 PHE A N 1
ATOM 567 C CA . PHE A 1 83 ? 4.125 -26.906 9.648 1 96 83 PHE A CA 1
ATOM 568 C C . PHE A 1 83 ? 5.535 -26.797 10.211 1 96 83 PHE A C 1
ATOM 570 O O . PHE A 1 83 ? 6.113 -25.719 10.234 1 96 83 PHE A O 1
ATOM 577 N N . PRO A 1 84 ? 6.062 -27.922 10.547 1 94.94 84 PRO A N 1
ATOM 578 C CA . PRO A 1 84 ? 7.387 -27.906 11.172 1 94.94 84 PRO A CA 1
ATOM 579 C C . PRO A 1 84 ? 8.445 -27.25 10.289 1 94.94 84 PRO A C 1
ATOM 581 O O . PRO A 1 84 ? 8.469 -27.469 9.078 1 94.94 84 PRO A O 1
ATOM 584 N N . GLY A 1 85 ? 9.242 -26.484 10.945 1 96.06 85 GLY A N 1
ATOM 585 C CA . GLY A 1 85 ? 10.336 -25.828 10.242 1 96.06 85 GLY A CA 1
ATOM 586 C C . GLY A 1 85 ? 9.961 -24.469 9.695 1 96.06 85 GLY A C 1
ATOM 587 O O . GLY A 1 85 ? 10.836 -23.625 9.453 1 96.06 85 GLY A O 1
ATOM 588 N N . LEU A 1 86 ? 8.68 -24.203 9.469 1 97.5 86 LEU A N 1
ATOM 589 C CA . LEU A 1 86 ? 8.219 -22.969 8.859 1 97.5 86 LEU A CA 1
ATOM 590 C C . LEU A 1 86 ? 8.516 -21.766 9.758 1 97.5 86 LEU A C 1
ATOM 592 O O . LEU A 1 86 ? 9.062 -20.766 9.297 1 97.5 86 LEU A O 1
ATOM 596 N N . PRO A 1 87 ? 8.219 -21.828 11.094 1 97.88 87 PRO A N 1
ATOM 597 C CA . PRO A 1 87 ? 8.469 -20.688 11.961 1 97.88 87 PRO A CA 1
ATOM 598 C C . PRO A 1 87 ? 9.938 -20.266 11.984 1 97.88 87 PRO A C 1
ATOM 600 O O . PRO A 1 87 ? 10.25 -19.094 12.141 1 97.88 87 PRO A O 1
ATOM 603 N N . GLU A 1 88 ? 10.844 -21.203 11.742 1 97.25 88 GLU A N 1
ATOM 604 C CA . GLU A 1 88 ? 12.281 -20.922 11.758 1 97.25 88 GLU A CA 1
ATOM 605 C C . GLU A 1 88 ? 12.742 -20.359 10.422 1 97.25 88 GLU A C 1
ATOM 607 O O . GLU A 1 88 ? 13.703 -19.594 10.367 1 97.25 88 GLU A O 1
ATOM 612 N N . LEU A 1 89 ? 12.047 -20.734 9.445 1 98 89 LEU A N 1
ATOM 613 C CA . LEU A 1 89 ? 12.445 -20.359 8.094 1 98 89 LEU A CA 1
ATOM 614 C C . LEU A 1 89 ? 11.984 -18.938 7.766 1 98 89 LEU A C 1
ATOM 616 O O . LEU A 1 89 ? 12.703 -18.188 7.098 1 98 89 LEU A O 1
ATOM 620 N N . LEU A 1 90 ? 10.867 -18.469 8.258 1 98.56 90 LEU A N 1
ATOM 621 C CA . LEU A 1 90 ? 10.227 -17.219 7.844 1 98.56 90 LEU A CA 1
ATOM 622 C C . LEU A 1 90 ? 11.094 -16.016 8.188 1 98.56 90 LEU A C 1
ATOM 624 O O . LEU A 1 90 ? 11.273 -15.117 7.363 1 98.56 90 LEU A O 1
ATOM 628 N N . PRO A 1 91 ? 11.703 -15.984 9.383 1 97.62 91 PRO A N 1
ATOM 629 C CA . PRO A 1 91 ? 12.539 -14.82 9.688 1 97.62 91 PRO A CA 1
ATOM 630 C C . PRO A 1 91 ? 13.742 -14.703 8.75 1 97.62 91 PRO A C 1
ATOM 632 O O . PRO A 1 91 ? 14.25 -13.602 8.531 1 97.62 91 PRO A O 1
ATOM 635 N N . LYS A 1 92 ? 14.164 -15.797 8.125 1 97.75 92 LYS A N 1
ATOM 636 C CA . LYS A 1 92 ? 15.328 -15.812 7.246 1 97.75 92 LYS A CA 1
ATOM 637 C C . LYS A 1 92 ? 14.969 -15.305 5.852 1 97.75 92 LYS A C 1
ATOM 639 O O . LYS A 1 92 ? 15.828 -14.773 5.141 1 97.75 92 LYS A O 1
ATOM 644 N N . VAL A 1 93 ? 13.711 -15.461 5.543 1 98.44 93 VAL A N 1
ATOM 645 C CA . VAL A 1 93 ? 13.305 -15.18 4.168 1 98.44 93 VAL A CA 1
ATOM 646 C C . VAL A 1 93 ? 12.578 -13.844 4.109 1 98.44 93 VAL A C 1
ATOM 648 O O . VAL A 1 93 ? 12.523 -13.203 3.055 1 98.44 93 VAL A O 1
ATOM 651 N N . ALA A 1 94 ? 12.055 -13.359 5.191 1 98.19 94 ALA A N 1
ATOM 652 C CA . ALA A 1 94 ? 11.172 -12.195 5.23 1 98.19 94 ALA A CA 1
ATOM 653 C C . ALA A 1 94 ? 11.953 -10.914 4.957 1 98.19 94 ALA A C 1
ATOM 655 O O . ALA A 1 94 ? 13.133 -10.805 5.309 1 98.19 94 ALA A O 1
ATOM 656 N N . MET A 1 95 ? 11.32 -10.023 4.355 1 95.81 95 MET A N 1
ATOM 657 C CA . MET A 1 95 ? 11.82 -8.656 4.258 1 95.81 95 MET A CA 1
ATOM 658 C C . MET A 1 95 ? 11.695 -7.938 5.594 1 95.81 95 MET A C 1
ATOM 660 O O . MET A 1 95 ? 11.148 -8.484 6.551 1 95.81 95 MET A O 1
ATOM 664 N N . GLU A 1 96 ? 12.125 -6.707 5.652 1 90.12 96 GLU A N 1
ATOM 665 C CA . GLU A 1 96 ? 12.164 -5.938 6.891 1 90.12 96 GLU A CA 1
ATOM 666 C C . GLU A 1 96 ? 10.758 -5.711 7.445 1 90.12 96 GLU A C 1
ATOM 668 O O . GLU A 1 96 ? 10.57 -5.656 8.664 1 90.12 96 GLU A O 1
ATOM 673 N N . ASP A 1 97 ? 9.859 -5.633 6.535 1 91.94 97 ASP A N 1
ATOM 674 C CA . ASP A 1 97 ? 8.492 -5.387 6.98 1 91.94 97 ASP A CA 1
ATOM 675 C C . ASP A 1 97 ? 7.738 -6.699 7.191 1 91.94 97 ASP A C 1
ATOM 677 O O . ASP A 1 97 ? 6.504 -6.723 7.172 1 91.94 97 ASP A O 1
ATOM 681 N N . ARG A 1 98 ? 8.492 -7.848 7.207 1 95.12 98 ARG A N 1
ATOM 682 C CA . ARG A 1 98 ? 7.992 -9.188 7.5 1 95.12 98 ARG A CA 1
ATOM 683 C C . ARG A 1 98 ? 7.145 -9.719 6.348 1 95.12 98 ARG A C 1
ATOM 685 O O . ARG A 1 98 ? 6.23 -10.516 6.559 1 95.12 98 ARG A O 1
ATOM 692 N N . THR A 1 99 ? 7.418 -9.258 5.191 1 98.12 99 THR A N 1
ATOM 693 C CA . THR A 1 99 ? 6.766 -9.789 3.998 1 98.12 99 THR A CA 1
ATOM 694 C C . THR A 1 99 ? 7.598 -10.906 3.377 1 98.12 99 THR A C 1
ATOM 696 O O . THR A 1 99 ? 8.82 -10.797 3.283 1 98.12 99 THR A O 1
ATOM 699 N N . VAL A 1 100 ? 6.957 -11.945 3.029 1 98.81 100 VAL A N 1
ATOM 700 C CA . VAL A 1 100 ? 7.594 -13.047 2.307 1 98.81 100 VAL A CA 1
ATOM 701 C C . VAL A 1 100 ? 6.906 -13.242 0.957 1 98.81 100 VAL A C 1
ATOM 703 O O . VAL A 1 100 ? 5.684 -13.125 0.854 1 98.81 100 VAL A O 1
ATOM 706 N N . ILE A 1 101 ? 7.676 -13.461 -0.042 1 98.88 101 ILE A N 1
ATOM 707 C CA . ILE A 1 101 ? 7.121 -13.898 -1.317 1 98.88 101 ILE A CA 1
ATOM 708 C C . ILE A 1 101 ? 7.09 -15.43 -1.367 1 98.88 101 ILE A C 1
ATOM 710 O O . ILE A 1 101 ? 8.078 -16.094 -1.039 1 98.88 101 ILE A O 1
ATOM 714 N N . ILE A 1 102 ? 5.945 -15.992 -1.751 1 98.88 102 ILE A N 1
ATOM 715 C CA . ILE A 1 102 ? 5.785 -17.438 -1.732 1 98.88 102 ILE A CA 1
ATOM 716 C C . ILE A 1 102 ? 5.379 -17.938 -3.119 1 98.88 102 ILE A C 1
ATOM 718 O O . ILE A 1 102 ? 4.512 -17.344 -3.766 1 98.88 102 ILE A O 1
ATOM 722 N N . THR A 1 103 ? 6.035 -18.922 -3.566 1 98.75 103 THR A N 1
ATOM 723 C CA . THR A 1 103 ? 5.586 -19.688 -4.727 1 98.75 103 THR A CA 1
ATOM 724 C C . THR A 1 103 ? 5.633 -21.172 -4.441 1 98.75 103 THR A C 1
ATOM 726 O O . THR A 1 103 ? 6.047 -21.594 -3.359 1 98.75 103 THR A O 1
ATOM 729 N N . SER A 1 104 ? 5.086 -21.984 -5.375 1 97.69 104 SER A N 1
ATOM 730 C CA . SER A 1 104 ? 5.066 -23.438 -5.156 1 97.69 104 SER A CA 1
ATOM 731 C C . SER A 1 104 ? 5.438 -24.188 -6.43 1 97.69 104 SER A C 1
ATOM 733 O O . SER A 1 104 ? 5.156 -23.719 -7.535 1 97.69 104 SER A O 1
ATOM 735 N N . VAL A 1 105 ? 6.078 -25.344 -6.164 1 96.88 105 VAL A N 1
ATOM 736 C CA . VAL A 1 105 ? 6.492 -26.141 -7.316 1 96.88 105 VAL A CA 1
ATOM 737 C C . VAL A 1 105 ? 6.34 -27.625 -7 1 96.88 105 VAL A C 1
ATOM 739 O O . VAL A 1 105 ? 6.34 -28.031 -5.836 1 96.88 105 VAL A O 1
ATOM 742 N N . ASN A 1 106 ? 6.129 -28.375 -8.023 1 93.31 106 ASN A N 1
ATOM 743 C CA . ASN A 1 106 ? 6.367 -29.828 -8.016 1 93.31 106 ASN A CA 1
ATOM 744 C C . ASN A 1 106 ? 7.629 -30.188 -8.789 1 93.31 106 ASN A C 1
ATOM 746 O O . ASN A 1 106 ? 8.367 -29.297 -9.227 1 93.31 106 ASN A O 1
ATOM 750 N N . GLU A 1 107 ? 7.898 -31.391 -8.945 1 94.69 107 GLU A N 1
ATOM 751 C CA . GLU A 1 107 ? 9.125 -31.844 -9.602 1 94.69 107 GLU A CA 1
ATOM 752 C C . GLU A 1 107 ? 9.219 -31.312 -11.023 1 94.69 107 GLU A C 1
ATOM 754 O O . GLU A 1 107 ? 10.258 -30.781 -11.414 1 94.69 107 GLU A O 1
ATOM 759 N N . ALA A 1 108 ? 8.148 -31.422 -11.742 1 95.19 108 ALA A N 1
ATOM 760 C CA . ALA A 1 108 ? 8.148 -31.016 -13.148 1 95.19 108 ALA A CA 1
ATOM 761 C C . ALA A 1 108 ? 8.43 -29.531 -13.289 1 95.19 108 ALA A C 1
ATOM 763 O O . ALA A 1 108 ? 9.188 -29.109 -14.172 1 95.19 108 ALA A O 1
ATOM 764 N N . TRP A 1 109 ? 7.844 -28.734 -12.414 1 97.25 109 TRP A N 1
ATOM 765 C CA . TRP A 1 109 ? 7.98 -27.297 -12.484 1 97.25 109 TRP A CA 1
ATOM 766 C C . TRP A 1 109 ? 9.367 -26.844 -12.031 1 97.25 109 TRP A C 1
ATOM 768 O O . TRP A 1 109 ? 9.875 -25.812 -12.469 1 97.25 109 TRP A O 1
ATOM 778 N N . ALA A 1 110 ? 9.969 -27.703 -11.273 1 97.81 110 ALA A N 1
ATOM 779 C CA . ALA A 1 110 ? 11.281 -27.375 -10.734 1 97.81 110 ALA A CA 1
ATOM 780 C C . ALA A 1 110 ? 12.391 -27.969 -11.586 1 97.81 110 ALA A C 1
ATOM 782 O O . ALA A 1 110 ? 13.578 -27.719 -11.344 1 97.81 110 ALA A O 1
ATOM 783 N N . ALA A 1 111 ? 12.062 -28.719 -12.539 1 97.31 111 ALA A N 1
ATOM 784 C CA . ALA A 1 111 ? 13.07 -29.344 -13.391 1 97.31 111 ALA A CA 1
ATOM 785 C C . ALA A 1 111 ? 13.922 -28.297 -14.094 1 97.31 111 ALA A C 1
ATOM 787 O O . ALA A 1 111 ? 13.461 -27.172 -14.352 1 97.31 111 ALA A O 1
ATOM 788 N N . PRO A 1 112 ? 15.125 -28.672 -14.453 1 97.75 112 PRO A N 1
ATOM 789 C CA . PRO A 1 112 ? 15.984 -27.719 -15.156 1 97.75 112 PRO A CA 1
ATOM 790 C C . PRO A 1 112 ? 15.352 -27.203 -16.453 1 97.75 112 PRO A C 1
ATOM 792 O O . PRO A 1 112 ? 14.883 -27.984 -17.266 1 97.75 112 PRO A O 1
ATOM 795 N N . GLY A 1 113 ? 15.305 -25.938 -16.578 1 97.19 113 GLY A N 1
ATOM 796 C CA . GLY A 1 113 ? 14.773 -25.312 -17.781 1 97.19 113 GLY A CA 1
ATOM 797 C C . GLY A 1 113 ? 13.266 -25.125 -17.734 1 97.19 113 GLY A C 1
ATOM 798 O O . GLY A 1 113 ? 12.664 -24.672 -18.703 1 97.19 113 GLY A O 1
ATOM 799 N N . SER A 1 114 ? 12.703 -25.422 -16.594 1 98.19 114 SER A N 1
ATOM 800 C CA . SER A 1 114 ? 11.258 -25.344 -16.453 1 98.19 114 SER A CA 1
ATOM 801 C C . SER A 1 114 ? 10.836 -24.047 -15.781 1 98.19 114 SER A C 1
ATOM 803 O O . SER A 1 114 ? 11.531 -23.031 -15.891 1 98.19 114 SER A O 1
ATOM 805 N N . LEU A 1 115 ? 9.695 -24 -15.18 1 98.62 115 LEU A N 1
ATOM 806 C CA . LEU A 1 115 ? 9.031 -22.781 -14.742 1 98.62 115 LEU A CA 1
ATOM 807 C C . LEU A 1 115 ? 9.797 -22.141 -13.586 1 98.62 115 LEU A C 1
ATOM 809 O O . LEU A 1 115 ? 9.883 -20.906 -13.5 1 98.62 115 LEU A O 1
ATOM 813 N N . LEU A 1 116 ? 10.328 -22.938 -12.719 1 98.75 116 LEU A N 1
ATOM 814 C CA . LEU A 1 116 ? 11.062 -22.344 -11.609 1 98.75 116 LEU A CA 1
ATOM 815 C C . LEU A 1 116 ? 12.258 -21.547 -12.102 1 98.75 116 LEU A C 1
ATOM 817 O O . LEU A 1 116 ? 12.539 -20.469 -11.586 1 98.75 116 LEU A O 1
ATOM 821 N N . ASP A 1 117 ? 12.922 -22.078 -13.117 1 98.69 117 ASP A N 1
ATOM 822 C CA . ASP A 1 117 ? 14.047 -21.344 -13.688 1 98.69 117 ASP A CA 1
ATOM 823 C C . ASP A 1 117 ? 13.594 -20.031 -14.289 1 98.69 117 ASP A C 1
ATOM 825 O O . ASP A 1 117 ? 14.211 -18.984 -14.047 1 98.69 117 ASP A O 1
ATOM 829 N N . LEU A 1 118 ? 12.523 -20.062 -15.055 1 98.75 118 LEU A N 1
ATOM 830 C CA . LEU A 1 118 ? 11.992 -18.844 -15.664 1 98.75 118 LEU A CA 1
ATOM 831 C C . LEU A 1 118 ? 11.578 -17.844 -14.586 1 98.75 118 LEU A C 1
ATOM 833 O O . LEU A 1 118 ? 11.859 -16.656 -14.711 1 98.75 118 LEU A O 1
ATOM 837 N N . TYR A 1 119 ? 10.953 -18.375 -13.609 1 98.81 119 TYR A N 1
ATOM 838 C CA . TYR A 1 119 ? 10.5 -17.562 -12.484 1 98.81 119 TYR A CA 1
ATOM 839 C C . TYR A 1 119 ? 11.672 -16.875 -11.797 1 98.81 119 TYR A C 1
ATOM 841 O O . TYR A 1 119 ? 11.664 -15.656 -11.617 1 98.81 119 TYR A O 1
ATOM 849 N N . ARG A 1 120 ? 12.656 -17.578 -11.484 1 98.81 120 ARG A N 1
ATOM 850 C CA . ARG A 1 120 ? 13.836 -17.031 -10.82 1 98.81 120 ARG A CA 1
ATOM 851 C C . ARG A 1 120 ? 14.57 -16.047 -11.719 1 98.81 120 ARG A C 1
ATOM 853 O O . ARG A 1 120 ? 14.977 -14.969 -11.273 1 98.81 120 ARG A O 1
ATOM 860 N N . ASP A 1 121 ? 14.695 -16.391 -12.961 1 98.69 121 ASP A N 1
ATOM 861 C CA . ASP A 1 121 ? 15.406 -15.539 -13.906 1 98.69 121 ASP A CA 1
ATOM 862 C C . ASP A 1 121 ? 14.695 -14.203 -14.086 1 98.69 121 ASP A C 1
ATOM 864 O O . ASP A 1 121 ? 15.336 -13.172 -14.336 1 98.69 121 ASP A O 1
ATOM 868 N N . SER A 1 122 ? 13.398 -14.258 -13.93 1 98.75 122 SER A N 1
ATOM 869 C CA . SER A 1 122 ? 12.648 -13.023 -14.125 1 98.75 122 SER A CA 1
ATOM 870 C C . SER A 1 122 ? 13.008 -11.984 -13.062 1 98.75 122 SER A C 1
ATOM 872 O O . SER A 1 122 ? 13.039 -10.789 -13.352 1 98.75 122 SER A O 1
ATOM 874 N N . PHE A 1 123 ? 13.312 -12.398 -11.852 1 98.62 123 PHE A N 1
ATOM 875 C CA . PHE A 1 123 ? 13.781 -11.469 -10.836 1 98.62 123 PHE A CA 1
ATOM 876 C C . PHE A 1 123 ? 15.141 -10.883 -11.211 1 98.62 123 PHE A C 1
ATOM 878 O O . PHE A 1 123 ? 15.367 -9.68 -11.062 1 98.62 123 PHE A O 1
ATOM 885 N N . LYS A 1 124 ? 15.977 -11.688 -11.734 1 98.12 124 LYS A N 1
ATOM 886 C CA . LYS A 1 124 ? 17.328 -11.281 -12.086 1 98.12 124 LYS A CA 1
ATOM 887 C C . LYS A 1 124 ? 17.328 -10.281 -13.242 1 98.12 124 LYS A C 1
ATOM 889 O O . LYS A 1 124 ? 18.156 -9.367 -13.289 1 98.12 124 LYS A O 1
ATOM 894 N N . ASN A 1 125 ? 16.438 -10.453 -14.07 1 97.94 125 ASN A N 1
ATOM 895 C CA . ASN A 1 125 ? 16.391 -9.656 -15.289 1 97.94 125 ASN A CA 1
ATOM 896 C C . ASN A 1 125 ? 15.406 -8.492 -15.164 1 97.94 125 ASN A C 1
ATOM 898 O O . ASN A 1 125 ? 15.297 -7.664 -16.062 1 97.94 125 ASN A O 1
ATOM 902 N N . GLY A 1 126 ? 14.633 -8.516 -14.086 1 98.25 126 GLY A N 1
ATOM 903 C CA . GLY A 1 126 ? 13.68 -7.445 -13.875 1 98.25 126 GLY A CA 1
ATOM 904 C C . GLY A 1 126 ? 14.336 -6.125 -13.508 1 98.25 126 GLY A C 1
ATOM 905 O O . GLY A 1 126 ? 15.531 -6.086 -13.195 1 98.25 126 GLY A O 1
ATOM 906 N N . GLU A 1 127 ? 13.578 -5.117 -13.594 1 97 127 GLU A N 1
ATOM 907 C CA . GLU A 1 127 ? 14.07 -3.789 -13.25 1 97 127 GLU A CA 1
ATOM 908 C C . GLU A 1 127 ? 14.023 -3.559 -11.742 1 97 127 GLU A C 1
ATOM 910 O O . GLU A 1 127 ? 12.953 -3.334 -11.18 1 97 127 GLU A O 1
ATOM 915 N N . GLY A 1 128 ? 15.211 -3.676 -11.109 1 95.31 128 GLY A N 1
ATOM 916 C CA . GLY A 1 128 ? 15.352 -3.305 -9.711 1 95.31 128 GLY A CA 1
ATOM 917 C C . GLY A 1 128 ? 14.75 -4.32 -8.758 1 95.31 128 GLY A C 1
ATOM 918 O O . GLY A 1 128 ? 14.344 -3.975 -7.648 1 95.31 128 GLY A O 1
ATOM 919 N N . ILE A 1 129 ? 14.609 -5.586 -9.188 1 98 129 ILE A N 1
ATOM 920 C CA . ILE A 1 129 ? 13.891 -6.484 -8.297 1 98 129 ILE A CA 1
ATOM 921 C C . ILE A 1 129 ? 14.727 -7.734 -8.031 1 98 129 ILE A C 1
ATOM 923 O O . ILE A 1 129 ? 14.242 -8.703 -7.445 1 98 129 ILE A O 1
ATOM 927 N N . ALA A 1 130 ? 15.961 -7.75 -8.43 1 98.31 130 ALA A N 1
ATOM 928 C CA . ALA A 1 130 ? 16.812 -8.914 -8.227 1 98.31 130 ALA A CA 1
ATOM 929 C C . ALA A 1 130 ? 16.891 -9.289 -6.75 1 98.31 130 ALA A C 1
ATOM 931 O O . ALA A 1 130 ? 16.875 -10.477 -6.402 1 98.31 130 ALA A O 1
ATOM 932 N N . HIS A 1 131 ? 16.922 -8.281 -5.855 1 96.88 131 HIS A N 1
ATOM 933 C CA . HIS A 1 131 ? 17.047 -8.508 -4.418 1 96.88 131 HIS A CA 1
ATOM 934 C C . HIS A 1 131 ? 15.812 -9.211 -3.855 1 96.88 131 HIS A C 1
ATOM 936 O O . HIS A 1 131 ? 15.883 -9.836 -2.795 1 96.88 131 HIS A O 1
ATOM 942 N N . LEU A 1 132 ? 14.672 -9.109 -4.527 1 98.38 132 LEU A N 1
ATOM 943 C CA . LEU A 1 132 ? 13.445 -9.742 -4.051 1 98.38 132 LEU A CA 1
ATOM 944 C C . LEU A 1 132 ? 13.578 -11.258 -4.078 1 98.38 132 LEU A C 1
ATOM 946 O O . LEU A 1 132 ? 12.906 -11.953 -3.314 1 98.38 132 LEU A O 1
ATOM 950 N N . LEU A 1 133 ? 14.422 -11.758 -4.965 1 98.56 133 LEU A N 1
ATOM 951 C CA . LEU A 1 133 ? 14.617 -13.203 -5.066 1 98.56 133 LEU A CA 1
ATOM 952 C C . LEU A 1 133 ? 15.102 -13.781 -3.738 1 98.56 133 LEU A C 1
ATOM 954 O O . LEU A 1 133 ? 14.766 -14.914 -3.393 1 98.56 133 LEU A O 1
ATOM 958 N N . ASP A 1 134 ? 15.797 -13 -2.971 1 97.94 134 ASP A N 1
ATOM 959 C CA . ASP A 1 134 ? 16.297 -13.43 -1.666 1 97.94 134 ASP A CA 1
ATOM 960 C C . ASP A 1 134 ? 15.148 -13.633 -0.681 1 97.94 134 ASP A C 1
ATOM 962 O O . ASP A 1 134 ? 15.336 -14.227 0.382 1 97.94 134 ASP A O 1
ATOM 966 N N . HIS A 1 135 ? 14.031 -13.188 -1.029 1 98.69 135 HIS A N 1
ATOM 967 C CA . HIS A 1 135 ? 12.898 -13.211 -0.111 1 98.69 135 HIS A CA 1
ATOM 968 C C . HIS A 1 135 ? 11.781 -14.102 -0.638 1 98.69 135 HIS A C 1
ATOM 970 O O . HIS A 1 135 ? 10.641 -14 -0.191 1 98.69 135 HIS A O 1
ATOM 976 N N . VAL A 1 136 ? 12.109 -14.953 -1.634 1 98.88 136 VAL A N 1
ATOM 977 C CA . VAL A 1 136 ? 11.164 -15.93 -2.172 1 98.88 136 VAL A CA 1
ATOM 978 C C . VAL A 1 136 ? 11.297 -17.25 -1.415 1 98.88 136 VAL A C 1
ATOM 980 O O . VAL A 1 136 ? 12.383 -17.844 -1.362 1 98.88 136 VAL A O 1
ATOM 983 N N . LEU A 1 137 ? 10.242 -17.641 -0.819 1 98.94 137 LEU A N 1
ATOM 984 C CA . LEU A 1 137 ? 10.109 -18.984 -0.298 1 98.94 137 LEU A CA 1
ATOM 985 C C . LEU A 1 137 ? 9.477 -19.906 -1.338 1 98.94 137 LEU A C 1
ATOM 987 O O . LEU A 1 137 ? 8.32 -19.719 -1.729 1 98.94 137 LEU A O 1
ATOM 991 N N . VAL A 1 138 ? 10.211 -20.891 -1.737 1 98.88 138 VAL A N 1
ATOM 992 C CA . VAL A 1 138 ? 9.672 -21.875 -2.68 1 98.88 138 VAL A CA 1
ATOM 993 C C . VAL A 1 138 ? 9.133 -23.078 -1.92 1 98.88 138 VAL A C 1
ATOM 995 O O . VAL A 1 138 ? 9.891 -23.812 -1.28 1 98.88 138 VAL A O 1
ATOM 998 N N . VAL A 1 139 ? 7.887 -23.25 -2.021 1 98.5 139 VAL A N 1
ATOM 999 C CA . VAL A 1 139 ? 7.227 -24.391 -1.396 1 98.5 139 VAL A CA 1
ATOM 1000 C C . VAL A 1 139 ? 7.16 -25.562 -2.383 1 98.5 139 VAL A C 1
ATOM 1002 O O . VAL A 1 139 ? 6.441 -25.484 -3.385 1 98.5 139 VAL A O 1
ATOM 1005 N N . ALA A 1 140 ? 7.879 -26.609 -2.09 1 97.19 140 ALA A N 1
ATOM 1006 C CA . ALA A 1 140 ? 7.828 -27.828 -2.896 1 97.19 140 ALA A CA 1
ATOM 1007 C C . ALA A 1 140 ? 6.762 -28.797 -2.373 1 97.19 140 ALA A C 1
ATOM 1009 O O . ALA A 1 140 ? 6.703 -29.062 -1.173 1 97.19 140 ALA A O 1
ATOM 1010 N N . VAL A 1 141 ? 6.02 -29.328 -3.287 1 93.94 141 VAL A N 1
ATOM 1011 C CA . VAL A 1 141 ? 4.871 -30.109 -2.848 1 93.94 141 VAL A CA 1
ATOM 1012 C C . VAL A 1 141 ? 5.207 -31.594 -2.902 1 93.94 141 VAL A C 1
ATOM 1014 O O . VAL A 1 141 ? 4.355 -32.438 -2.619 1 93.94 141 VAL A O 1
ATOM 1017 N N . ASP A 1 142 ? 6.453 -31.938 -3.275 1 91.25 142 ASP A N 1
ATOM 1018 C CA . ASP A 1 142 ? 6.957 -33.312 -3.283 1 91.25 142 ASP A CA 1
ATOM 1019 C C . ASP A 1 142 ? 8.469 -33.344 -3.078 1 91.25 142 ASP A C 1
ATOM 1021 O O . ASP A 1 142 ? 9.148 -32.344 -3.287 1 91.25 142 ASP A O 1
ATOM 1025 N N . PRO A 1 143 ? 9.008 -34.438 -2.621 1 93.94 143 PRO A N 1
ATOM 1026 C CA . PRO A 1 143 ? 10.438 -34.5 -2.303 1 93.94 143 PRO A CA 1
ATOM 1027 C C . PRO A 1 143 ? 11.328 -34.25 -3.516 1 93.94 143 PRO A C 1
ATOM 1029 O O . PRO A 1 143 ? 12.383 -33.625 -3.385 1 93.94 143 PRO A O 1
ATOM 1032 N N . ALA A 1 144 ? 10.93 -34.75 -4.617 1 94.88 144 ALA A N 1
ATOM 1033 C CA . ALA A 1 144 ? 11.734 -34.531 -5.812 1 94.88 144 ALA A CA 1
ATOM 1034 C C . ALA A 1 144 ? 11.797 -33.031 -6.172 1 94.88 144 ALA A C 1
ATOM 1036 O O . ALA A 1 144 ? 12.867 -32.531 -6.496 1 94.88 144 ALA A O 1
ATOM 1037 N N . GLY A 1 145 ? 10.625 -32.406 -6.125 1 96.12 145 GLY A N 1
ATOM 1038 C CA . GLY A 1 145 ? 10.617 -30.969 -6.316 1 96.12 145 GLY A CA 1
ATOM 1039 C C . GLY A 1 145 ? 11.461 -30.219 -5.297 1 96.12 145 GLY A C 1
ATOM 1040 O O . GLY A 1 145 ? 12.125 -29.234 -5.637 1 96.12 145 GLY A O 1
ATOM 1041 N N . PHE A 1 146 ? 11.453 -30.719 -4.129 1 97.38 146 PHE A N 1
ATOM 1042 C CA . PHE A 1 146 ? 12.242 -30.125 -3.061 1 97.38 146 PHE A CA 1
ATOM 1043 C C . PHE A 1 146 ? 13.734 -30.234 -3.363 1 97.38 146 PHE A C 1
ATOM 1045 O O . PHE A 1 146 ? 14.477 -29.266 -3.197 1 97.38 146 PHE A O 1
ATOM 1052 N N . ARG A 1 147 ? 14.125 -31.328 -3.779 1 97.69 147 ARG A N 1
ATOM 1053 C CA . ARG A 1 147 ? 15.523 -31.531 -4.129 1 97.69 147 ARG A CA 1
ATOM 1054 C C . ARG A 1 147 ? 15.953 -30.594 -5.254 1 97.69 147 ARG A C 1
ATOM 1056 O O . ARG A 1 147 ? 17.031 -30 -5.199 1 97.69 147 ARG A O 1
ATOM 1063 N N . ARG A 1 148 ? 15.086 -30.5 -6.215 1 97.62 148 ARG A N 1
ATOM 1064 C CA . ARG A 1 148 ? 15.383 -29.609 -7.336 1 97.62 148 ARG A CA 1
ATOM 1065 C C . ARG A 1 148 ? 15.461 -28.156 -6.879 1 97.62 148 ARG A C 1
ATOM 1067 O O . ARG A 1 148 ? 16.344 -27.406 -7.32 1 97.62 148 ARG A O 1
ATOM 1074 N N . CYS A 1 149 ? 14.516 -27.797 -6.062 1 98.44 149 CYS A N 1
ATOM 1075 C CA . CYS A 1 149 ? 14.523 -26.453 -5.512 1 98.44 149 CYS A CA 1
ATOM 1076 C C . CYS A 1 149 ? 15.82 -26.188 -4.762 1 98.44 149 CYS A C 1
ATOM 1078 O O . CYS A 1 149 ? 16.469 -25.172 -4.996 1 98.44 149 CYS A O 1
ATOM 1080 N N . LYS A 1 150 ? 16.25 -27.062 -3.967 1 98.38 150 LYS A N 1
ATOM 1081 C CA . LYS A 1 150 ? 17.422 -26.875 -3.127 1 98.38 150 LYS A CA 1
ATOM 1082 C C . LYS A 1 150 ? 18.688 -26.734 -3.975 1 98.38 150 LYS A C 1
ATOM 1084 O O . LYS A 1 150 ? 19.641 -26.062 -3.57 1 98.38 150 LYS A O 1
ATOM 1089 N N . ALA A 1 151 ? 18.609 -27.234 -5.074 1 98.19 151 ALA A N 1
ATOM 1090 C CA . ALA A 1 151 ? 19.75 -27.188 -5.969 1 98.19 151 ALA A CA 1
ATOM 1091 C C . ALA A 1 151 ? 19.938 -25.781 -6.535 1 98.19 151 ALA A C 1
ATOM 1093 O O . ALA A 1 151 ? 21.047 -25.406 -6.934 1 98.19 151 ALA A O 1
ATOM 1094 N N . VAL A 1 152 ? 18.906 -24.984 -6.555 1 98.31 152 VAL A N 1
ATOM 1095 C CA . VAL A 1 152 ? 19.031 -23.75 -7.324 1 98.31 152 VAL A CA 1
ATOM 1096 C C . VAL A 1 152 ? 18.609 -22.562 -6.473 1 98.31 152 VAL A C 1
ATOM 1098 O O . VAL A 1 152 ? 18.766 -21.406 -6.887 1 98.31 152 VAL A O 1
ATOM 1101 N N . HIS A 1 153 ? 18.031 -22.797 -5.32 1 98.31 153 HIS A N 1
ATOM 1102 C CA . HIS A 1 153 ? 17.469 -21.734 -4.512 1 98.31 153 HIS A CA 1
ATOM 1103 C C . HIS A 1 153 ? 17.703 -21.969 -3.025 1 98.31 153 HIS A C 1
ATOM 1105 O O . HIS A 1 153 ? 17.578 -23.109 -2.551 1 98.31 153 HIS A O 1
ATOM 1111 N N . PRO A 1 154 ? 18 -20.984 -2.264 1 97.56 154 PRO A N 1
ATOM 1112 C CA . PRO A 1 154 ? 18.406 -21.172 -0.87 1 97.56 154 PRO A CA 1
ATOM 1113 C C . PRO A 1 154 ? 17.219 -21.422 0.06 1 97.56 154 PRO A C 1
ATOM 1115 O O . PRO A 1 154 ? 17.375 -22.062 1.109 1 97.56 154 PRO A O 1
ATOM 1118 N N . HIS A 1 155 ? 16.062 -20.906 -0.27 1 98.44 155 HIS A N 1
ATOM 1119 C CA . HIS A 1 155 ? 14.922 -20.984 0.642 1 98.44 155 HIS A CA 1
ATOM 1120 C C . HIS A 1 155 ? 13.82 -21.875 0.063 1 98.44 155 HIS A C 1
ATOM 1122 O O . HIS A 1 155 ? 12.93 -21.375 -0.626 1 98.44 155 HIS A O 1
ATOM 1128 N N . CYS A 1 156 ? 13.906 -23.125 0.421 1 98.62 156 CYS A N 1
ATOM 1129 C CA . CYS A 1 156 ? 12.93 -24.125 -0.004 1 98.62 156 CYS A CA 1
ATOM 1130 C C . CYS A 1 156 ? 12.258 -24.766 1.198 1 98.62 156 CYS A C 1
ATOM 1132 O O . CYS A 1 156 ? 12.891 -24.969 2.24 1 98.62 156 CYS A O 1
ATOM 1134 N N . TYR A 1 157 ? 11 -25.062 1.075 1 98.5 157 TYR A N 1
ATOM 1135 C CA . TYR A 1 157 ? 10.219 -25.719 2.115 1 98.5 157 TYR A CA 1
ATOM 1136 C C . TYR A 1 157 ? 9.43 -26.891 1.545 1 98.5 157 TYR A C 1
ATOM 1138 O O . TYR A 1 157 ? 8.688 -26.734 0.57 1 98.5 157 TYR A O 1
ATOM 1146 N N . LEU A 1 158 ? 9.625 -28.016 2.125 1 96.94 158 LEU A N 1
ATOM 1147 C CA . LEU A 1 158 ? 8.867 -29.188 1.703 1 96.94 158 LEU A CA 1
ATOM 1148 C C . LEU A 1 158 ? 7.527 -29.266 2.428 1 96.94 158 LEU A C 1
ATOM 1150 O O . LEU A 1 158 ? 7.484 -29.391 3.654 1 96.94 158 LEU A O 1
ATOM 1154 N N . LEU A 1 159 ? 6.508 -29.094 1.618 1 95.31 159 LEU A N 1
ATOM 1155 C CA . LEU A 1 159 ? 5.164 -29.188 2.172 1 95.31 159 LEU A CA 1
ATOM 1156 C C . LEU A 1 159 ? 4.715 -30.656 2.258 1 95.31 159 LEU A C 1
ATOM 1158 O O . LEU A 1 159 ? 4.613 -31.328 1.237 1 95.31 159 LEU A O 1
ATOM 1162 N N . HIS A 1 160 ? 4.484 -31.062 3.428 1 86.62 160 HIS A N 1
ATOM 1163 C CA . HIS A 1 160 ? 3.984 -32.406 3.617 1 86.62 160 HIS A CA 1
ATOM 1164 C C . HIS A 1 160 ? 2.459 -32.438 3.627 1 86.62 160 HIS A C 1
ATOM 1166 O O . HIS A 1 160 ? 1.827 -31.766 4.445 1 86.62 160 HIS A O 1
ATOM 1172 N N . VAL A 1 161 ? 1.958 -33 2.584 1 75.31 161 VAL A N 1
ATOM 1173 C CA . VAL A 1 161 ? 0.508 -33.156 2.494 1 75.31 161 VAL A CA 1
ATOM 1174 C C . VAL A 1 161 ? 0.09 -34.5 3.039 1 75.31 161 VAL A C 1
ATOM 1176 O O . VAL A 1 161 ? 0.657 -35.531 2.66 1 75.31 161 VAL A O 1
ATOM 1179 N N . LYS A 1 162 ? -0.683 -34.469 4.113 1 64.69 162 LYS A N 1
ATOM 1180 C CA . LYS A 1 162 ? -1.128 -35.719 4.719 1 64.69 162 LYS A CA 1
ATOM 1181 C C . LYS A 1 162 ? -1.868 -36.594 3.707 1 64.69 162 LYS A C 1
ATOM 1183 O O . LYS A 1 162 ? -2.621 -36.062 2.877 1 64.69 162 LYS A O 1
ATOM 1188 N N . SER A 1 163 ? -1.671 -37.75 3.625 1 56.38 163 SER A N 1
ATOM 1189 C CA . SER A 1 163 ? -2.467 -38.844 3.064 1 56.38 163 SER A CA 1
ATOM 1190 C C . SER A 1 163 ? -2.135 -39.062 1.593 1 56.38 163 SER A C 1
ATOM 1192 O O . SER A 1 163 ? -2.738 -39.906 0.938 1 56.38 163 SER A O 1
ATOM 1194 N N . ILE A 1 164 ? -1.306 -38.031 1 1 54.94 164 ILE A N 1
ATOM 1195 C CA . ILE A 1 164 ? -1.171 -38.312 -0.423 1 54.94 164 ILE A CA 1
ATOM 1196 C C . ILE A 1 164 ? 0.308 -38.375 -0.797 1 54.94 164 ILE A C 1
ATOM 1198 O O . ILE A 1 164 ? 1.122 -37.625 -0.284 1 54.94 164 ILE A O 1
ATOM 1202 N N . ASN A 1 165 ? 0.727 -39.594 -1.237 1 47.16 165 ASN A N 1
ATOM 1203 C CA . ASN A 1 165 ? 2.021 -39.688 -1.902 1 47.16 165 ASN A CA 1
ATOM 1204 C C . ASN A 1 165 ? 2.051 -38.906 -3.197 1 47.16 165 ASN A C 1
ATOM 1206 O O . ASN A 1 165 ? 1.496 -39.312 -4.211 1 47.16 165 ASN A O 1
ATOM 1210 N N . LEU A 1 166 ? 2.35 -37.656 -3.225 1 50.62 166 LEU A N 1
ATOM 1211 C CA . LEU A 1 166 ? 2.326 -36.75 -4.348 1 50.62 166 LEU A CA 1
ATOM 1212 C C . LEU A 1 166 ? 3.42 -37.062 -5.355 1 50.62 166 LEU A C 1
ATOM 1214 O O . LEU A 1 166 ? 4.371 -36.312 -5.527 1 50.62 166 LEU A O 1
ATOM 1218 N N . THR A 1 167 ? 3.932 -38.375 -5.504 1 43.94 167 THR A N 1
ATOM 1219 C CA . THR A 1 167 ? 5.023 -38.688 -6.418 1 43.94 167 THR A CA 1
ATOM 1220 C C . THR A 1 167 ? 4.699 -38.219 -7.832 1 43.94 167 THR A C 1
ATOM 1222 O O . THR A 1 167 ? 5.598 -38.031 -8.656 1 43.94 167 THR A O 1
ATOM 1225 N N . SER A 1 168 ? 3.459 -38.406 -8.328 1 43.69 168 SER A N 1
ATOM 1226 C CA . SER A 1 168 ? 3.184 -38.156 -9.742 1 43.69 168 SER A CA 1
ATOM 1227 C C . SER A 1 168 ? 2.418 -36.844 -9.906 1 43.69 168 SER A C 1
ATOM 1229 O O . SER A 1 168 ? 1.822 -36.344 -8.953 1 43.69 168 SER A O 1
ATOM 1231 N N . ALA A 1 169 ? 2.785 -36.031 -11.078 1 48.97 169 ALA A N 1
ATOM 1232 C CA . ALA A 1 169 ? 1.997 -34.875 -11.469 1 48.97 169 ALA A CA 1
ATOM 1233 C C . ALA A 1 169 ? 0.525 -35.062 -11.109 1 48.97 169 ALA A C 1
ATOM 1235 O O . ALA A 1 169 ? -0.121 -36 -11.586 1 48.97 169 ALA A O 1
ATOM 1236 N N . THR A 1 170 ? 0.186 -34.594 -10.008 1 55.62 170 THR A N 1
ATOM 1237 C CA . THR A 1 170 ? -1.213 -34.656 -9.602 1 55.62 170 THR A CA 1
ATOM 1238 C C . THR A 1 170 ? -2.121 -34.062 -10.672 1 55.62 170 THR A C 1
ATOM 1240 O O . THR A 1 170 ? -1.847 -32.969 -11.18 1 55.62 170 THR A O 1
ATOM 1243 N N . ARG A 1 171 ? -2.908 -34.938 -11.242 1 62.5 171 ARG A N 1
ATOM 1244 C CA . ARG A 1 171 ? -3.875 -34.531 -12.25 1 62.5 171 ARG A CA 1
ATOM 1245 C C . ARG A 1 171 ? -4.793 -33.438 -11.711 1 62.5 171 ARG A C 1
ATOM 1247 O O . ARG A 1 171 ? -5.242 -33.5 -10.562 1 62.5 171 ARG A O 1
ATOM 1254 N N . PHE A 1 172 ? -4.914 -32.469 -12.547 1 68.06 172 PHE A N 1
ATOM 1255 C CA . PHE A 1 172 ? -5.805 -31.359 -12.234 1 68.06 172 PHE A CA 1
ATOM 1256 C C . PHE A 1 172 ? -7.168 -31.859 -11.781 1 68.06 172 PHE A C 1
ATOM 1258 O O . PHE A 1 172 ? -7.719 -32.781 -12.375 1 68.06 172 PHE A O 1
ATOM 1265 N N . MET A 1 173 ? -7.586 -31.406 -10.547 1 74.62 173 MET A N 1
ATOM 1266 C CA . MET A 1 173 ? -8.891 -31.609 -9.93 1 74.62 173 MET A CA 1
ATOM 1267 C C . MET A 1 173 ? -9 -33 -9.328 1 74.62 173 MET A C 1
ATOM 1269 O O . MET A 1 173 ? -10.086 -33.438 -8.93 1 74.62 173 MET A O 1
ATOM 1273 N N . SER A 1 174 ? -7.902 -33.719 -9.266 1 78.5 174 SER A N 1
ATOM 1274 C CA . SER A 1 174 ? -7.887 -34.969 -8.492 1 78.5 174 SER A CA 1
ATOM 1275 C C . SER A 1 174 ? -8.008 -34.688 -7 1 78.5 174 SER A C 1
ATOM 1277 O O . SER A 1 174 ? -7.906 -33.562 -6.566 1 78.5 174 SER A O 1
ATOM 1279 N N . ARG A 1 175 ? -8.344 -35.719 -6.328 1 79.31 175 ARG A N 1
ATOM 1280 C CA . ARG A 1 175 ? -8.414 -35.594 -4.875 1 79.31 175 ARG A CA 1
ATOM 1281 C C . ARG A 1 175 ? -7.086 -35.094 -4.301 1 79.31 175 ARG A C 1
ATOM 1283 O O . ARG A 1 175 ? -7.07 -34.281 -3.381 1 79.31 175 ARG A O 1
ATOM 1290 N N . GLU A 1 176 ? -6.023 -35.625 -4.867 1 78.88 176 GLU A N 1
ATOM 1291 C CA . GLU A 1 176 ? -4.691 -35.219 -4.422 1 78.88 176 GLU A CA 1
ATOM 1292 C C . GLU A 1 176 ? -4.426 -33.75 -4.695 1 78.88 176 GLU A C 1
ATOM 1294 O O . GLU A 1 176 ? -3.855 -33.062 -3.855 1 78.88 176 GLU A O 1
ATOM 1299 N N . TYR A 1 177 ? -4.789 -33.375 -5.848 1 81.38 177 TYR A N 1
ATOM 1300 C CA . TYR A 1 177 ? -4.656 -31.969 -6.207 1 81.38 177 TYR A CA 1
ATOM 1301 C C . TYR A 1 177 ? -5.438 -31.078 -5.246 1 81.38 177 TYR A C 1
ATOM 1303 O O . TYR A 1 177 ? -4.922 -30.062 -4.773 1 81.38 177 TYR A O 1
ATOM 1311 N N . LEU A 1 178 ? -6.617 -31.422 -4.949 1 86.56 178 LEU A N 1
ATOM 1312 C CA . LEU A 1 178 ? -7.461 -30.641 -4.051 1 86.56 178 LEU A CA 1
ATOM 1313 C C . LEU A 1 178 ? -6.844 -30.562 -2.66 1 86.56 178 LEU A C 1
ATOM 1315 O O . LEU A 1 178 ? -6.805 -29.484 -2.062 1 86.56 178 LEU A O 1
ATOM 1319 N N . GLU A 1 179 ? -6.387 -31.672 -2.256 1 87.56 179 GLU A N 1
ATOM 1320 C CA . GLU A 1 179 ? -5.738 -31.656 -0.948 1 87.56 179 GLU A CA 1
ATOM 1321 C C . GLU A 1 179 ? -4.516 -30.734 -0.944 1 87.56 179 GLU A C 1
ATOM 1323 O O . GLU A 1 179 ? -4.25 -30.062 0.046 1 87.56 179 GLU A O 1
ATOM 1328 N N . LEU A 1 180 ? -3.859 -30.766 -1.958 1 88.5 180 LEU A N 1
ATOM 1329 C CA . LEU A 1 180 ? -2.662 -29.953 -2.08 1 88.5 180 LEU A CA 1
ATOM 1330 C C . LEU A 1 180 ? -3.014 -28.469 -1.992 1 88.5 180 LEU A C 1
ATOM 1332 O O . LEU A 1 180 ? -2.406 -27.719 -1.216 1 88.5 180 LEU A O 1
ATOM 1336 N N . VAL A 1 181 ? -3.986 -28.047 -2.773 1 91.31 181 VAL A N 1
ATOM 1337 C CA . VAL A 1 181 ? -4.297 -26.625 -2.854 1 91.31 181 VAL A CA 1
ATOM 1338 C C . VAL A 1 181 ? -4.859 -26.141 -1.518 1 91.31 181 VAL A C 1
ATOM 1340 O O . VAL A 1 181 ? -4.57 -25.016 -1.08 1 91.31 181 VAL A O 1
ATOM 1343 N N . TRP A 1 182 ? -5.543 -26.953 -0.859 1 93.69 182 TRP A N 1
ATOM 1344 C CA . TRP A 1 182 ? -6.105 -26.578 0.432 1 93.69 182 TRP A CA 1
ATOM 1345 C C . TRP A 1 182 ? -5.031 -26.578 1.514 1 93.69 182 TRP A C 1
ATOM 1347 O O . TRP A 1 182 ? -5.07 -25.75 2.432 1 93.69 182 TRP A O 1
ATOM 1357 N N . THR A 1 183 ? -4.098 -27.5 1.41 1 94.12 183 THR A N 1
ATOM 1358 C CA . THR A 1 183 ? -2.98 -27.5 2.35 1 94.12 183 THR A CA 1
ATOM 1359 C C . THR A 1 183 ? -2.121 -26.25 2.172 1 94.12 183 THR A C 1
ATOM 1361 O O . THR A 1 183 ? -1.64 -25.672 3.15 1 94.12 183 THR A O 1
ATOM 1364 N N . LYS A 1 184 ? -1.972 -25.828 0.96 1 95.69 184 LYS A N 1
ATOM 1365 C CA . LYS A 1 184 ? -1.242 -24.594 0.688 1 95.69 184 LYS A CA 1
ATOM 1366 C C . LYS A 1 184 ? -1.928 -23.406 1.339 1 95.69 184 LYS A C 1
ATOM 1368 O O . LYS A 1 184 ? -1.263 -22.516 1.889 1 95.69 184 LYS A O 1
ATOM 1373 N N . LEU A 1 185 ? -3.207 -23.391 1.211 1 97.19 185 LEU A N 1
ATOM 1374 C CA . LEU A 1 185 ? -3.961 -22.312 1.846 1 97.19 185 LEU A CA 1
ATOM 1375 C C . LEU A 1 185 ? -3.77 -22.344 3.357 1 97.19 185 LEU A C 1
ATOM 1377 O O . LEU A 1 185 ? -3.637 -21.281 3.986 1 97.19 185 LEU A O 1
ATOM 1381 N N . SER A 1 186 ? -3.727 -23.531 3.938 1 96.75 186 SER A N 1
ATOM 1382 C CA . SER A 1 186 ? -3.475 -23.688 5.367 1 96.75 186 SER A CA 1
ATOM 1383 C C . SER A 1 186 ? -2.086 -23.172 5.738 1 96.75 186 SER A C 1
ATOM 1385 O O . SER A 1 186 ? -1.906 -22.562 6.793 1 96.75 186 SER A O 1
ATOM 1387 N N . LEU A 1 187 ? -1.175 -23.5 4.934 1 97.94 187 LEU A N 1
ATOM 1388 C CA . LEU A 1 187 ? 0.179 -23 5.145 1 97.94 187 LEU A CA 1
ATOM 1389 C C . LEU A 1 187 ? 0.199 -21.469 5.145 1 97.94 187 LEU A C 1
ATOM 1391 O O . LEU A 1 187 ? 0.829 -20.844 6.008 1 97.94 187 LEU A O 1
ATOM 1395 N N . GLN A 1 188 ? -0.488 -20.891 4.215 1 98.44 188 GLN A N 1
ATOM 1396 C CA . GLN A 1 188 ? -0.564 -19.438 4.113 1 98.44 188 GLN A CA 1
ATOM 1397 C C . GLN A 1 188 ? -1.225 -18.828 5.352 1 98.44 188 GLN A C 1
ATOM 1399 O O . GLN A 1 188 ? -0.788 -17.781 5.848 1 98.44 188 GLN A O 1
ATOM 1404 N N . GLN A 1 189 ? -2.264 -19.453 5.805 1 98.44 189 GLN A N 1
ATOM 1405 C CA . GLN A 1 189 ? -2.877 -19 7.055 1 98.44 189 GLN A CA 1
ATOM 1406 C C . GLN A 1 189 ? -1.863 -19 8.195 1 98.44 189 GLN A C 1
ATOM 1408 O O . GLN A 1 189 ? -1.818 -18.062 8.984 1 98.44 189 GLN A O 1
ATOM 1413 N N . ARG A 1 190 ? -1.079 -20.031 8.281 1 98.31 190 ARG A N 1
ATOM 1414 C CA . ARG A 1 190 ? -0.085 -20.141 9.344 1 98.31 190 ARG A CA 1
ATOM 1415 C C . ARG A 1 190 ? 0.946 -19.016 9.242 1 98.31 190 ARG A C 1
ATOM 1417 O O . ARG A 1 190 ? 1.381 -18.469 10.258 1 98.31 190 ARG A O 1
ATOM 1424 N N . VAL A 1 191 ? 1.31 -18.719 8.031 1 98.69 191 VAL A N 1
ATOM 1425 C CA . VAL A 1 191 ? 2.23 -17.609 7.797 1 98.69 191 VAL A CA 1
ATOM 1426 C C . VAL A 1 191 ? 1.665 -16.328 8.414 1 98.69 191 VAL A C 1
ATOM 1428 O O . VAL A 1 191 ? 2.375 -15.602 9.117 1 98.69 191 VAL A O 1
ATOM 1431 N N . LEU A 1 192 ? 0.387 -16.078 8.211 1 98.5 192 LEU A N 1
ATOM 1432 C CA . LEU A 1 192 ? -0.272 -14.914 8.773 1 98.5 192 LEU A CA 1
ATOM 1433 C C . LEU A 1 192 ? -0.31 -15 10.297 1 98.5 192 LEU A C 1
ATOM 1435 O O . LEU A 1 192 ? -0.059 -14 10.984 1 98.5 192 LEU A O 1
ATOM 1439 N N . GLU A 1 193 ? -0.564 -16.141 10.82 1 97.94 193 GLU A N 1
ATOM 1440 C CA . GLU A 1 193 ? -0.643 -16.328 12.266 1 97.94 193 GLU A CA 1
ATOM 1441 C C . GLU A 1 193 ? 0.701 -16.062 12.93 1 97.94 193 GLU A C 1
ATOM 1443 O O . GLU A 1 193 ? 0.749 -15.625 14.086 1 97.94 193 GLU A O 1
ATOM 1448 N N . LEU A 1 194 ? 1.676 -16.312 12.188 1 97.94 194 LEU A N 1
ATOM 1449 C CA . LEU A 1 194 ? 3.02 -16.094 12.711 1 97.94 194 LEU A CA 1
ATOM 1450 C C . LEU A 1 194 ? 3.438 -14.641 12.547 1 97.94 194 LEU A C 1
ATOM 1452 O O . LEU A 1 194 ? 4.555 -14.266 12.906 1 97.94 194 LEU A O 1
ATOM 1456 N N . GLY A 1 195 ? 2.586 -13.789 11.938 1 96.25 195 GLY A N 1
ATOM 1457 C CA . GLY A 1 195 ? 2.785 -12.352 11.906 1 96.25 195 GLY A CA 1
ATOM 1458 C C . GLY A 1 195 ? 3.465 -11.867 10.641 1 96.25 195 GLY A C 1
ATOM 1459 O O . GLY A 1 195 ? 4.055 -10.789 10.617 1 96.25 195 GLY A O 1
ATOM 1460 N N . TYR A 1 196 ? 3.496 -12.719 9.578 1 98 196 TYR A N 1
ATOM 1461 C CA . TYR A 1 196 ? 4.137 -12.344 8.328 1 98 196 TYR A CA 1
ATOM 1462 C C . TYR A 1 196 ? 3.102 -12.062 7.242 1 98 196 TYR A C 1
ATOM 1464 O O . TYR A 1 196 ? 2.123 -12.797 7.105 1 98 196 TYR A O 1
ATOM 1472 N N . ASN A 1 197 ? 3.309 -10.922 6.543 1 98.19 197 ASN A N 1
ATOM 1473 C CA . ASN A 1 197 ? 2.598 -10.734 5.285 1 98.19 197 ASN A CA 1
ATOM 1474 C C . ASN A 1 197 ? 3.113 -11.68 4.199 1 98.19 197 ASN A C 1
ATOM 1476 O O . ASN A 1 197 ? 4.23 -12.188 4.301 1 98.19 197 ASN A O 1
ATOM 1480 N N . PHE A 1 198 ? 2.285 -11.875 3.174 1 98.81 198 PHE A N 1
ATOM 1481 C CA . PHE A 1 198 ? 2.859 -12.633 2.07 1 98.81 198 PHE A CA 1
ATOM 1482 C C . PHE A 1 198 ? 2.312 -12.148 0.734 1 98.81 198 PHE A C 1
ATOM 1484 O O . PHE A 1 198 ? 1.186 -11.656 0.66 1 98.81 198 PHE A O 1
ATOM 1491 N N . LEU A 1 199 ? 3.111 -12.172 -0.217 1 98.88 199 LEU A N 1
ATOM 1492 C CA . LEU A 1 199 ? 2.732 -12.164 -1.625 1 98.88 199 LEU A CA 1
ATOM 1493 C C . LEU A 1 199 ? 2.838 -13.57 -2.221 1 98.88 199 LEU A C 1
ATOM 1495 O O . LEU A 1 199 ? 3.941 -14.086 -2.41 1 98.88 199 LEU A O 1
ATOM 1499 N N . PHE A 1 200 ? 1.709 -14.133 -2.488 1 98.81 200 PHE A N 1
ATOM 1500 C CA . PHE A 1 200 ? 1.717 -15.414 -3.188 1 98.81 200 PHE A CA 1
ATOM 1501 C C . PHE A 1 200 ? 1.717 -15.211 -4.695 1 98.81 200 PHE A C 1
ATOM 1503 O O . PHE A 1 200 ? 1 -14.352 -5.211 1 98.81 200 PHE A O 1
ATOM 1510 N N . THR A 1 201 ? 2.514 -16 -5.332 1 98.56 201 THR A N 1
ATOM 1511 C CA . THR A 1 201 ? 2.535 -16.031 -6.789 1 98.56 201 THR A CA 1
ATOM 1512 C C . THR A 1 201 ? 2.607 -17.469 -7.301 1 98.56 201 THR A C 1
ATOM 1514 O O . THR A 1 201 ? 3.369 -18.281 -6.773 1 98.56 201 THR A O 1
ATOM 1517 N N . ASP A 1 202 ? 1.83 -17.75 -8.281 1 97.69 202 ASP A N 1
ATOM 1518 C CA . ASP A 1 202 ? 2.137 -18.969 -9.023 1 97.69 202 ASP A CA 1
ATOM 1519 C C . ASP A 1 202 ? 3.543 -18.906 -9.617 1 97.69 202 ASP A C 1
ATOM 1521 O O . ASP A 1 202 ? 4.074 -17.828 -9.859 1 97.69 202 ASP A O 1
ATOM 1525 N N . CYS A 1 203 ? 4.027 -20.047 -9.836 1 98.44 203 CYS A N 1
ATOM 1526 C CA . CYS A 1 203 ? 5.379 -20.125 -10.375 1 98.44 203 CYS A CA 1
ATOM 1527 C C . CYS A 1 203 ? 5.387 -19.875 -11.875 1 98.44 203 CYS A C 1
ATOM 1529 O O . CYS A 1 203 ? 6.418 -19.516 -12.445 1 98.44 203 CYS A O 1
ATOM 1531 N N . ASP A 1 204 ? 4.285 -20.094 -12.523 1 98.44 204 ASP A N 1
ATOM 1532 C CA . ASP A 1 204 ? 4.195 -19.906 -13.961 1 98.44 204 ASP A CA 1
ATOM 1533 C C . ASP A 1 204 ? 3.918 -18.438 -14.305 1 98.44 204 ASP A C 1
ATOM 1535 O O . ASP A 1 204 ? 2.977 -18.141 -15.039 1 98.44 204 ASP A O 1
ATOM 1539 N N . MET A 1 205 ? 4.832 -17.594 -13.883 1 98.38 205 MET A N 1
ATOM 1540 C CA . MET A 1 205 ? 4.766 -16.156 -14.109 1 98.38 205 MET A CA 1
ATOM 1541 C C . MET A 1 205 ? 6.164 -15.562 -14.234 1 98.38 205 MET A C 1
ATOM 1543 O O . MET A 1 205 ? 7.133 -16.125 -13.727 1 98.38 205 MET A O 1
ATOM 1547 N N . VAL A 1 206 ? 6.207 -14.477 -14.953 1 98.75 206 VAL A N 1
ATOM 1548 C CA . VAL A 1 206 ? 7.434 -13.688 -14.977 1 98.75 206 VAL A CA 1
ATOM 1549 C C . VAL A 1 206 ? 7.168 -12.305 -14.375 1 98.75 206 VAL A C 1
ATOM 1551 O O . VAL A 1 206 ? 6.105 -11.719 -14.586 1 98.75 206 VAL A O 1
ATOM 1554 N N . LEU A 1 207 ? 8.102 -11.867 -13.633 1 98.81 207 LEU A N 1
ATOM 1555 C CA . LEU A 1 207 ? 8.039 -10.547 -13.023 1 98.81 207 LEU A CA 1
ATOM 1556 C C . LEU A 1 207 ? 9.008 -9.586 -13.703 1 98.81 207 LEU A C 1
ATOM 1558 O O . LEU A 1 207 ? 10.141 -9.961 -14.023 1 98.81 207 LEU A O 1
ATOM 1562 N N . PHE A 1 208 ? 8.578 -8.32 -13.844 1 98.75 208 PHE A N 1
ATOM 1563 C CA . PHE A 1 208 ? 9.383 -7.332 -14.547 1 98.75 208 PHE A CA 1
ATOM 1564 C C . PHE A 1 208 ? 9.781 -6.195 -13.617 1 98.75 208 PHE A C 1
ATOM 1566 O O . PHE A 1 208 ? 10.828 -5.562 -13.812 1 98.75 208 PHE A O 1
ATOM 1573 N N . ARG A 1 209 ? 8.922 -5.91 -12.664 1 98.5 209 ARG A N 1
ATOM 1574 C CA . ARG A 1 209 ? 9.109 -4.789 -11.75 1 98.5 209 ARG A CA 1
ATOM 1575 C C . ARG A 1 209 ? 8.562 -5.117 -10.367 1 98.5 209 ARG A C 1
ATOM 1577 O O . ARG A 1 209 ? 8.016 -6.199 -10.148 1 98.5 209 ARG A O 1
ATOM 1584 N N . ASP A 1 210 ? 8.789 -4.215 -9.477 1 98.19 210 ASP A N 1
ATOM 1585 C CA . ASP A 1 210 ? 8.406 -4.434 -8.086 1 98.19 210 ASP A CA 1
ATOM 1586 C C . ASP A 1 210 ? 6.887 -4.414 -7.926 1 98.19 210 ASP A C 1
ATOM 1588 O O . ASP A 1 210 ? 6.254 -3.369 -8.094 1 98.19 210 ASP A O 1
ATOM 1592 N N . PRO A 1 211 ? 6.348 -5.535 -7.59 1 98.62 211 PRO A N 1
ATOM 1593 C CA . PRO A 1 211 ? 4.887 -5.574 -7.473 1 98.62 211 PRO A CA 1
ATOM 1594 C C . PRO A 1 211 ? 4.359 -4.711 -6.328 1 98.62 211 PRO A C 1
ATOM 1596 O O . PRO A 1 211 ? 3.232 -4.215 -6.395 1 98.62 211 PRO A O 1
ATOM 1599 N N . PHE A 1 212 ? 5.105 -4.465 -5.355 1 98.38 212 PHE A N 1
ATOM 1600 C CA . PHE A 1 212 ? 4.664 -3.793 -4.137 1 98.38 212 PHE A CA 1
ATOM 1601 C C . PHE A 1 212 ? 4.414 -2.311 -4.398 1 98.38 212 PHE A C 1
ATOM 1603 O O . PHE A 1 212 ? 3.771 -1.634 -3.594 1 98.38 212 PHE A O 1
ATOM 1610 N N . ARG A 1 213 ? 4.852 -1.801 -5.531 1 97.19 213 ARG A N 1
ATOM 1611 C CA . ARG A 1 213 ? 4.625 -0.406 -5.902 1 97.19 213 ARG A CA 1
ATOM 1612 C C . ARG A 1 213 ? 3.172 -0.174 -6.297 1 97.19 213 ARG A C 1
ATOM 1614 O O . ARG A 1 213 ? 2.707 0.967 -6.332 1 97.19 213 ARG A O 1
ATOM 1621 N N . HIS A 1 214 ? 2.498 -1.302 -6.551 1 97.56 214 HIS A N 1
ATOM 1622 C CA . HIS A 1 214 ? 1.139 -1.181 -7.066 1 97.56 214 HIS A CA 1
ATOM 1623 C C . HIS A 1 214 ? 0.139 -1.89 -6.16 1 97.56 214 HIS A C 1
ATOM 1625 O O . HIS A 1 214 ? -0.969 -2.221 -6.59 1 97.56 214 HIS A O 1
ATOM 1631 N N . ILE A 1 215 ? 0.559 -2.164 -4.988 1 98.06 215 ILE A N 1
ATOM 1632 C CA . ILE A 1 215 ? -0.303 -2.73 -3.959 1 98.06 215 ILE A CA 1
ATOM 1633 C C . ILE A 1 215 ? -0.502 -1.717 -2.836 1 98.06 215 ILE A C 1
ATOM 1635 O O . ILE A 1 215 ? 0.468 -1.253 -2.23 1 98.06 215 ILE A O 1
ATOM 1639 N N . ALA A 1 216 ? -1.764 -1.441 -2.611 1 96.38 216 ALA A N 1
ATOM 1640 C CA . ALA A 1 216 ? -2.094 -0.391 -1.652 1 96.38 216 ALA A CA 1
ATOM 1641 C C . ALA A 1 216 ? -2.143 -0.942 -0.23 1 96.38 216 ALA A C 1
ATOM 1643 O O . ALA A 1 216 ? -2.621 -2.057 -0.006 1 96.38 216 ALA A O 1
ATOM 1644 N N . VAL A 1 217 ? -1.823 -0.093 0.73 1 96.12 217 VAL A N 1
ATOM 1645 C CA . VAL A 1 217 ? -1.832 -0.482 2.137 1 96.12 217 VAL A CA 1
ATOM 1646 C C . VAL A 1 217 ? -3.271 -0.609 2.629 1 96.12 217 VAL A C 1
ATOM 1648 O O . VAL A 1 217 ? -3.527 -1.227 3.666 1 96.12 217 VAL A O 1
ATOM 1651 N N . TYR A 1 218 ? -4.254 -0.15 1.862 1 96 218 TYR A N 1
ATOM 1652 C CA . TYR A 1 218 ? -5.672 -0.148 2.207 1 96 218 TYR A CA 1
ATOM 1653 C C . TYR A 1 218 ? -6.188 -1.568 2.402 1 96 218 TYR A C 1
ATOM 1655 O O . TYR A 1 218 ? -6.906 -1.848 3.365 1 96 218 TYR A O 1
ATOM 1663 N N . ALA A 1 219 ? -5.766 -2.455 1.54 1 95.69 219 ALA A N 1
ATOM 1664 C CA . ALA A 1 219 ? -6.422 -3.752 1.399 1 95.69 219 ALA A CA 1
ATOM 1665 C C . ALA A 1 219 ? -5.844 -4.77 2.379 1 95.69 219 ALA A C 1
ATOM 1667 O O . ALA A 1 219 ? -4.641 -4.773 2.639 1 95.69 219 ALA A O 1
ATOM 1668 N N . ASP A 1 220 ? -6.777 -5.555 2.881 1 96.81 220 ASP A N 1
ATOM 1669 C CA . ASP A 1 220 ? -6.32 -6.75 3.586 1 96.81 220 ASP A CA 1
ATOM 1670 C C . ASP A 1 220 ? -5.77 -7.785 2.609 1 96.81 220 ASP A C 1
ATOM 1672 O O . ASP A 1 220 ? -4.812 -8.492 2.926 1 96.81 220 ASP A O 1
ATOM 1676 N N . MET A 1 221 ? -6.422 -7.781 1.487 1 98.12 221 MET A N 1
ATOM 1677 C CA . MET A 1 221 ? -6.023 -8.68 0.409 1 98.12 221 MET A CA 1
ATOM 1678 C C . MET A 1 221 ? -6.109 -7.98 -0.943 1 98.12 221 MET A C 1
ATOM 1680 O O . MET A 1 221 ? -7.117 -7.352 -1.259 1 98.12 221 MET A O 1
ATOM 1684 N N . SER A 1 222 ? -5.062 -8.031 -1.659 1 98.5 222 SER A N 1
ATOM 1685 C CA . SER A 1 222 ? -5.039 -7.641 -3.064 1 98.5 222 SER A CA 1
ATOM 1686 C C . SER A 1 222 ? -4.805 -8.844 -3.971 1 98.5 222 SER A C 1
ATOM 1688 O O . SER A 1 222 ? -3.895 -9.641 -3.727 1 98.5 222 SER A O 1
ATOM 1690 N N . THR A 1 223 ? -5.629 -8.961 -4.973 1 98.5 223 THR A N 1
ATOM 1691 C CA . THR A 1 223 ? -5.555 -10.188 -5.758 1 98.5 223 THR A 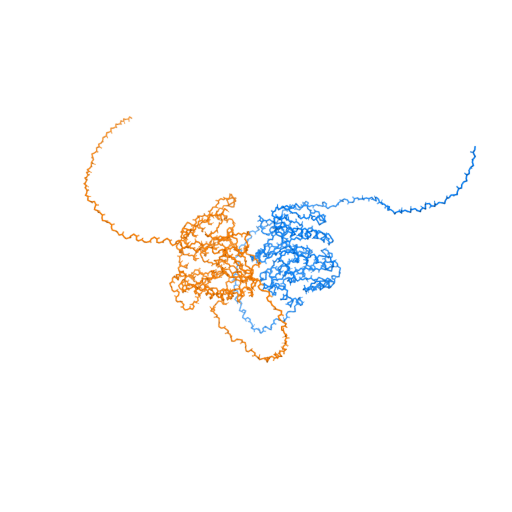CA 1
ATOM 1692 C C . THR A 1 223 ? -5.617 -9.875 -7.25 1 98.5 223 THR A C 1
ATOM 1694 O O . THR A 1 223 ? -6.266 -8.914 -7.664 1 98.5 223 THR A O 1
ATOM 1697 N N . SER A 1 224 ? -4.977 -10.703 -8.016 1 98.31 224 SER A N 1
ATOM 1698 C CA . SER A 1 224 ? -4.992 -10.555 -9.469 1 98.31 224 SER A CA 1
ATOM 1699 C C . SER A 1 224 ? -6.391 -10.781 -10.039 1 98.31 224 SER A C 1
ATOM 1701 O O . SER A 1 224 ? -7.266 -11.305 -9.352 1 98.31 224 SER A O 1
ATOM 1703 N N . SER A 1 225 ? -6.527 -10.305 -11.266 1 97.94 225 SER A N 1
ATOM 1704 C CA . SER A 1 225 ? -7.777 -10.453 -12 1 97.94 225 SER A CA 1
ATOM 1705 C C . SER A 1 225 ? -7.523 -10.938 -13.43 1 97.94 225 SER A C 1
ATOM 1707 O O . SER A 1 225 ? -6.523 -10.57 -14.047 1 97.94 225 SER A O 1
ATOM 1709 N N . ASP A 1 226 ? -8.43 -11.75 -13.898 1 96.5 226 ASP A N 1
ATOM 1710 C CA . ASP A 1 226 ? -8.312 -12.25 -15.266 1 96.5 226 ASP A CA 1
ATOM 1711 C C . ASP A 1 226 ? -8.891 -11.258 -16.266 1 96.5 226 ASP A C 1
ATOM 1713 O O . ASP A 1 226 ? -8.664 -11.391 -17.469 1 96.5 226 ASP A O 1
ATOM 1717 N N . ASP A 1 227 ? -9.594 -10.383 -15.805 1 95.94 227 ASP A N 1
ATOM 1718 C CA . ASP A 1 227 ? -10.258 -9.344 -16.578 1 95.94 227 ASP A CA 1
ATOM 1719 C C . ASP A 1 227 ? -10.609 -8.141 -15.688 1 95.94 227 ASP A C 1
ATOM 1721 O O . ASP A 1 227 ? -11.719 -8.055 -15.172 1 95.94 227 ASP A O 1
ATOM 1725 N N . TYR A 1 228 ? -9.766 -7.145 -15.703 1 97.75 228 TYR A N 1
ATOM 1726 C CA . TYR A 1 228 ? -9.906 -6.062 -14.734 1 97.75 228 TYR A CA 1
ATOM 1727 C C . TYR A 1 228 ? -10.641 -4.875 -15.352 1 97.75 228 TYR A C 1
ATOM 1729 O O . TYR A 1 228 ? -10.375 -4.492 -16.484 1 97.75 228 TYR A O 1
ATOM 1737 N N . SER A 1 229 ? -11.516 -4.344 -14.57 1 96.06 229 SER A N 1
ATOM 1738 C CA . SER A 1 229 ? -12.117 -3.055 -14.891 1 96.06 229 SER A CA 1
ATOM 1739 C C . SER A 1 229 ? -12.305 -2.201 -13.641 1 96.06 229 SER A C 1
ATOM 1741 O O . SER A 1 229 ? -12.898 -2.648 -12.664 1 96.06 229 SER A O 1
ATOM 1743 N N . ALA A 1 230 ? -11.852 -0.986 -13.742 1 91.25 230 ALA A N 1
ATOM 1744 C CA . ALA A 1 230 ? -12.016 -0.051 -12.633 1 91.25 230 ALA A CA 1
ATOM 1745 C C . ALA A 1 230 ? -13.477 0.37 -12.484 1 91.25 230 ALA A C 1
ATOM 1747 O O . ALA A 1 230 ? -13.875 0.883 -11.438 1 91.25 230 ALA A O 1
ATOM 1748 N N . ALA A 1 231 ? -14.234 0.189 -13.531 1 90.19 231 ALA A N 1
ATOM 1749 C CA . ALA A 1 231 ? -15.641 0.595 -13.523 1 90.19 231 ALA A CA 1
ATOM 1750 C C . ALA A 1 231 ? -16.484 -0.391 -12.727 1 90.19 231 ALA A C 1
ATOM 1752 O O . ALA A 1 231 ? -17.594 -0.058 -12.297 1 90.19 231 ALA A O 1
ATOM 1753 N N . ARG A 1 232 ? -15.977 -1.583 -12.5 1 94.25 232 ARG A N 1
ATOM 1754 C CA . ARG A 1 232 ? -16.688 -2.596 -11.727 1 94.25 232 ARG A CA 1
ATOM 1755 C C . ARG A 1 232 ? -16.406 -2.438 -10.234 1 94.25 232 ARG A C 1
ATOM 1757 O O . ARG A 1 232 ? -15.312 -2.037 -9.836 1 94.25 232 ARG A O 1
ATOM 1764 N N . ALA A 1 233 ? -17.453 -2.789 -9.508 1 94.06 233 ALA A N 1
ATOM 1765 C CA . ALA A 1 233 ? -17.141 -2.951 -8.094 1 94.06 233 ALA A CA 1
ATOM 1766 C C . ALA A 1 233 ? -16 -3.941 -7.887 1 94.06 233 ALA A C 1
ATOM 1768 O O . ALA A 1 233 ? -15.891 -4.93 -8.617 1 94.06 233 ALA A O 1
ATOM 1769 N N . PRO A 1 234 ? -15.266 -3.713 -6.914 1 95.56 234 PRO A N 1
ATOM 1770 C CA . PRO A 1 234 ? -14.047 -4.504 -6.758 1 95.56 234 PRO A CA 1
ATOM 1771 C C . PRO A 1 234 ? -14.305 -6.008 -6.809 1 95.56 234 PRO A C 1
ATOM 1773 O O . PRO A 1 234 ? -13.633 -6.723 -7.559 1 95.56 234 PRO A O 1
ATOM 1776 N N . LEU A 1 235 ? -15.305 -6.5 -6.195 1 97.12 235 LEU A N 1
ATOM 1777 C CA . LEU A 1 235 ? -15.531 -7.938 -6.082 1 97.12 235 LEU A CA 1
ATOM 1778 C C . LEU A 1 235 ? -16.203 -8.484 -7.336 1 97.12 235 LEU A C 1
ATOM 1780 O O . LEU A 1 235 ? -16.281 -9.695 -7.527 1 97.12 235 LEU A O 1
ATOM 1784 N N . ASP A 1 236 ? -16.609 -7.582 -8.18 1 96.5 236 ASP A N 1
ATOM 1785 C CA . ASP A 1 236 ? -17.281 -8.016 -9.414 1 96.5 236 ASP A CA 1
ATOM 1786 C C . ASP A 1 236 ? -16.266 -8.273 -10.523 1 96.5 236 ASP A C 1
ATOM 1788 O O . ASP A 1 236 ? -16.609 -8.758 -11.594 1 96.5 236 ASP A O 1
ATOM 1792 N N . ASN A 1 237 ? -15.023 -7.949 -10.195 1 97.31 237 ASN A N 1
ATOM 1793 C CA . ASN A 1 237 ? -13.953 -8.375 -11.094 1 97.31 237 ASN A CA 1
ATOM 1794 C C . ASN A 1 237 ? -13.711 -9.875 -11 1 97.31 237 ASN A C 1
ATOM 1796 O O . ASN A 1 237 ? -13.867 -10.469 -9.93 1 97.31 237 ASN A O 1
ATOM 1800 N N . PRO A 1 238 ? -13.406 -10.484 -12.141 1 96.5 238 PRO A N 1
ATOM 1801 C CA . PRO A 1 238 ? -13.023 -11.898 -12.07 1 96.5 238 PRO A CA 1
ATOM 1802 C C . PRO A 1 238 ? -11.672 -12.117 -11.383 1 96.5 238 PRO A C 1
ATOM 1804 O O . PRO A 1 238 ? -10.641 -12.148 -12.055 1 96.5 238 PRO A O 1
ATOM 1807 N N . LEU A 1 239 ? -11.703 -12.352 -10.117 1 97.12 239 LEU A N 1
ATOM 1808 C CA . LEU A 1 239 ? -10.508 -12.445 -9.281 1 97.12 239 LEU A CA 1
ATOM 1809 C C . LEU A 1 239 ? -9.836 -13.805 -9.445 1 97.12 239 LEU A C 1
ATOM 1811 O O . LEU A 1 239 ? -10.516 -14.82 -9.602 1 97.12 239 LEU A O 1
ATOM 1815 N N . ASN A 1 240 ? -8.523 -13.742 -9.508 1 95.62 240 ASN A N 1
ATOM 1816 C CA . ASN A 1 240 ? -7.656 -14.906 -9.641 1 95.62 240 ASN A CA 1
ATOM 1817 C C . ASN A 1 240 ? -6.668 -15.008 -8.477 1 95.62 240 ASN A C 1
ATOM 1819 O O . ASN A 1 240 ? -6.117 -13.992 -8.047 1 95.62 240 ASN A O 1
ATOM 1823 N N . THR A 1 241 ? -6.484 -16.188 -7.973 1 96.06 241 THR A N 1
ATOM 1824 C CA . THR A 1 241 ? -5.609 -16.328 -6.816 1 96.06 241 THR A CA 1
ATOM 1825 C C . THR A 1 241 ? -4.227 -16.812 -7.246 1 96.06 241 THR A C 1
ATOM 1827 O O . THR A 1 241 ? -3.539 -17.5 -6.48 1 96.06 241 THR A O 1
ATOM 1830 N N . GLY A 1 242 ? -3.857 -16.562 -8.469 1 97.38 242 GLY A N 1
ATOM 1831 C CA . GLY A 1 242 ? -2.502 -16.859 -8.906 1 97.38 242 GLY A CA 1
ATOM 1832 C C . GLY A 1 242 ? -1.472 -15.883 -8.352 1 97.38 242 GLY A C 1
ATOM 1833 O O . GLY A 1 242 ? -0.281 -16.203 -8.305 1 97.38 242 GLY A O 1
ATOM 1834 N N . LEU A 1 243 ? -1.905 -14.758 -8.062 1 98.69 243 LEU A N 1
ATOM 1835 C CA . LEU A 1 243 ? -1.104 -13.75 -7.379 1 98.69 243 LEU A CA 1
ATOM 1836 C C . LEU A 1 243 ? -1.961 -12.945 -6.41 1 98.69 243 LEU A C 1
ATOM 1838 O O . LEU A 1 243 ? -2.963 -12.344 -6.809 1 98.69 243 LEU A O 1
ATOM 1842 N N . TYR A 1 244 ? -1.64 -12.945 -5.156 1 98.62 244 TYR A N 1
ATOM 1843 C CA . TYR A 1 244 ? -2.336 -12.078 -4.211 1 98.62 244 TYR A CA 1
ATOM 1844 C C . TYR A 1 244 ? -1.465 -11.789 -2.994 1 98.62 244 TYR A C 1
ATOM 1846 O O . TYR A 1 244 ? -0.615 -12.602 -2.623 1 98.62 244 TYR A O 1
ATOM 1854 N N . TYR A 1 245 ? -1.607 -10.641 -2.545 1 98.81 245 TYR A N 1
ATOM 1855 C CA . TYR A 1 245 ? -0.951 -10.148 -1.34 1 98.81 245 TYR A CA 1
ATOM 1856 C C . TYR A 1 245 ? -1.926 -10.102 -0.17 1 98.81 245 TYR A C 1
ATOM 1858 O O . TYR A 1 245 ? -3.064 -9.648 -0.322 1 98.81 245 TYR A O 1
ATOM 1866 N N . VAL A 1 246 ? -1.461 -10.57 1.033 1 98.69 246 VAL A N 1
ATOM 1867 C CA . VAL A 1 246 ? -2.281 -10.523 2.238 1 98.69 246 VAL A CA 1
ATOM 1868 C C . VAL A 1 246 ? -1.457 -9.977 3.402 1 98.69 246 VAL A C 1
ATOM 1870 O O . VAL A 1 246 ? -0.338 -10.438 3.646 1 98.69 246 VAL A O 1
ATOM 1873 N N . LYS A 1 247 ? -2.059 -9.016 4.043 1 96.69 247 LYS A N 1
ATOM 1874 C CA . LYS A 1 247 ? -1.446 -8.445 5.242 1 96.69 247 LYS A CA 1
ATOM 1875 C C . LYS A 1 247 ? -1.696 -9.336 6.457 1 96.69 247 LYS A C 1
ATOM 1877 O O . LYS A 1 247 ? -2.783 -9.898 6.609 1 96.69 247 LYS A O 1
ATOM 1882 N N . ALA A 1 248 ? -0.708 -9.344 7.293 1 95.81 248 ALA A N 1
ATOM 1883 C CA . ALA A 1 248 ? -0.868 -10.125 8.516 1 95.81 248 ALA A CA 1
ATOM 1884 C C . ALA A 1 248 ? -1.667 -9.352 9.562 1 95.81 248 ALA A C 1
ATOM 1886 O O . ALA A 1 248 ? -1.123 -8.492 10.258 1 95.81 248 ALA A O 1
ATOM 1887 N N . THR A 1 249 ? -2.926 -9.633 9.688 1 94 249 THR A N 1
ATOM 1888 C CA . THR A 1 249 ? -3.83 -9.102 10.695 1 94 249 THR A CA 1
ATOM 1889 C C . THR A 1 249 ? -4.758 -10.188 11.227 1 94 249 THR A C 1
ATOM 1891 O O . THR A 1 249 ? -4.828 -11.281 10.656 1 94 249 THR A O 1
ATOM 1894 N N . SER A 1 250 ? -5.395 -9.883 12.312 1 91.94 250 SER A N 1
ATOM 1895 C CA . SER A 1 250 ? -6.379 -10.836 12.82 1 91.94 250 SER A CA 1
ATOM 1896 C C . SER A 1 250 ? -7.508 -11.047 11.82 1 91.94 250 SER A C 1
ATOM 1898 O O . SER A 1 250 ? -8.023 -12.164 11.688 1 91.94 250 SER A O 1
ATOM 1900 N N . GLN A 1 251 ? -7.777 -10.031 11.148 1 92.44 251 GLN A N 1
ATOM 1901 C CA . GLN A 1 251 ? -8.836 -10.094 10.148 1 92.44 251 GLN A CA 1
ATOM 1902 C C . GLN A 1 251 ? -8.461 -11.023 9 1 92.44 251 GLN A C 1
ATOM 1904 O O . GLN A 1 251 ? -9.281 -11.82 8.547 1 92.44 251 GLN A O 1
ATOM 1909 N N . SER A 1 252 ? -7.25 -10.906 8.578 1 96.5 252 SER A N 1
ATOM 1910 C CA . SER A 1 252 ? -6.82 -11.734 7.453 1 96.5 252 SER A CA 1
ATOM 1911 C C . SER A 1 252 ? -6.699 -13.203 7.859 1 96.5 252 SER A C 1
ATOM 1913 O O . SER A 1 252 ? -6.98 -14.094 7.059 1 96.5 252 SER A O 1
ATOM 1915 N N . VAL A 1 253 ? -6.305 -13.422 9.062 1 97.38 253 VAL A N 1
ATOM 1916 C CA . VAL A 1 253 ? -6.277 -14.789 9.57 1 97.38 253 VAL A CA 1
ATOM 1917 C C . VAL A 1 253 ? -7.688 -15.367 9.57 1 97.38 253 VAL A C 1
ATOM 1919 O O . VAL A 1 253 ? -7.906 -16.484 9.094 1 97.38 253 VAL A O 1
ATOM 1922 N N . GLU A 1 254 ? -8.609 -14.562 10.039 1 97.5 254 GLU A N 1
ATOM 1923 C CA . GLU A 1 254 ? -10 -15.008 10.062 1 97.5 254 GLU A CA 1
ATOM 1924 C C . GLU A 1 254 ? -10.539 -15.219 8.656 1 97.5 254 GLU A C 1
ATOM 1926 O O . GLU A 1 254 ? -11.336 -16.125 8.414 1 97.5 254 GLU A O 1
ATOM 1931 N N . MET A 1 255 ? -10.117 -14.422 7.777 1 97.81 255 MET A N 1
ATOM 1932 C CA . MET A 1 255 ? -10.523 -14.562 6.383 1 97.81 255 MET A CA 1
ATOM 1933 C C . MET A 1 255 ? -10.102 -15.914 5.82 1 97.81 255 MET A C 1
ATOM 1935 O O . MET A 1 255 ? -10.906 -16.625 5.219 1 97.81 255 MET A O 1
ATOM 1939 N N . LEU A 1 256 ? -8.852 -16.312 6.059 1 98.12 256 LEU A N 1
ATOM 1940 C CA . LEU A 1 256 ? -8.367 -17.578 5.523 1 98.12 256 LEU A CA 1
ATOM 1941 C C . LEU A 1 256 ? -9.008 -18.766 6.254 1 98.12 256 LEU A C 1
ATOM 1943 O O . LEU A 1 256 ? -9.289 -19.797 5.648 1 98.12 256 LEU A O 1
ATOM 1947 N N . ARG A 1 257 ? -9.281 -18.547 7.516 1 97.94 257 ARG A N 1
ATOM 1948 C CA . ARG A 1 257 ? -10 -19.578 8.258 1 97.94 257 ARG A CA 1
ATOM 1949 C C . ARG A 1 257 ? -11.398 -19.797 7.688 1 97.94 257 ARG A C 1
ATOM 1951 O O . ARG A 1 257 ? -11.812 -20.938 7.465 1 97.94 257 ARG A O 1
ATOM 1958 N N . TYR A 1 258 ? -12.055 -18.719 7.469 1 98.31 258 TYR A N 1
ATOM 1959 C CA . TYR A 1 258 ? -13.398 -18.781 6.895 1 98.31 258 TYR A CA 1
ATOM 1960 C C . TYR A 1 258 ? -13.375 -19.406 5.512 1 98.31 258 TYR A C 1
ATOM 1962 O O . TYR A 1 258 ? -14.242 -20.219 5.18 1 98.31 258 TYR A O 1
ATOM 1970 N N . TRP A 1 259 ? -12.391 -19.062 4.727 1 98.19 259 TRP A N 1
ATOM 1971 C CA . TRP A 1 259 ? -12.18 -19.625 3.395 1 98.19 259 TRP A CA 1
ATOM 1972 C C . TRP A 1 259 ? -12.031 -21.141 3.457 1 98.19 259 TRP A C 1
ATOM 1974 O O . TRP A 1 259 ? -12.734 -21.859 2.75 1 98.19 259 TRP A O 1
ATOM 1984 N N . GLN A 1 260 ? -11.289 -21.625 4.355 1 97.31 260 GLN A N 1
ATOM 1985 C CA . GLN A 1 260 ? -11.07 -23.062 4.52 1 97.31 260 GLN A CA 1
ATOM 1986 C C . GLN A 1 260 ? -12.328 -23.75 5.059 1 97.31 260 GLN A C 1
ATOM 1988 O O . GLN A 1 260 ? -12.68 -24.844 4.621 1 97.31 260 GLN A O 1
ATOM 1993 N N . ALA A 1 261 ? -12.953 -23.078 5.918 1 97.62 261 ALA A N 1
ATOM 1994 C CA . ALA A 1 261 ? -14.148 -23.641 6.543 1 97.62 261 ALA A CA 1
ATOM 1995 C C . ALA A 1 261 ? -15.289 -23.766 5.535 1 97.62 261 ALA A C 1
ATOM 1997 O O . ALA A 1 261 ? -16.25 -24.516 5.758 1 97.62 261 ALA A O 1
ATOM 1998 N N . ALA A 1 262 ? -15.188 -23.047 4.469 1 97.94 262 ALA A N 1
ATOM 1999 C CA . ALA A 1 262 ? -16.25 -23.062 3.461 1 97.94 262 ALA A CA 1
ATOM 2000 C C . ALA A 1 262 ? -16.094 -24.266 2.533 1 97.94 262 ALA A C 1
ATOM 2002 O O . ALA A 1 262 ? -17.016 -24.594 1.78 1 97.94 262 ALA A O 1
ATOM 2003 N N . ARG A 1 263 ? -15.008 -24.984 2.586 1 96.25 263 ARG A N 1
ATOM 2004 C CA . ARG A 1 263 ? -14.672 -26.062 1.671 1 96.25 263 ARG A CA 1
ATOM 2005 C C . ARG A 1 263 ? -15.797 -27.094 1.597 1 96.25 263 ARG A C 1
ATOM 2007 O O . ARG A 1 263 ? -16.25 -27.453 0.506 1 96.25 263 ARG A O 1
ATOM 2014 N N . PRO A 1 264 ? -16.422 -27.484 2.717 1 95.81 264 PRO A N 1
ATOM 2015 C CA . PRO A 1 264 ? -17.438 -28.531 2.66 1 95.81 264 PRO A CA 1
ATOM 2016 C C . PRO A 1 264 ? -18.719 -28.078 1.95 1 95.81 264 PRO A C 1
ATOM 2018 O O . PRO A 1 264 ? -19.516 -28.906 1.5 1 95.81 264 PRO A O 1
ATOM 2021 N N . ARG A 1 265 ? -18.875 -26.766 1.855 1 97.38 265 ARG A N 1
ATOM 2022 C CA . ARG A 1 265 ? -20.062 -26.234 1.198 1 97.38 265 ARG A CA 1
ATOM 2023 C C . ARG A 1 265 ? -19.969 -26.391 -0.316 1 97.38 265 ARG A C 1
ATOM 2025 O O . ARG A 1 265 ? -20.969 -26.25 -1.022 1 97.38 265 ARG A O 1
ATOM 2032 N N . PHE A 1 266 ? -18.781 -26.703 -0.813 1 96 266 PHE A N 1
ATOM 2033 C CA . PHE A 1 266 ? -18.547 -26.812 -2.248 1 96 266 PHE A CA 1
ATOM 2034 C C . PHE A 1 266 ? -17.703 -28.047 -2.561 1 96 266 PHE A C 1
ATOM 2036 O O . PHE A 1 266 ? -16.562 -27.906 -3.016 1 96 266 PHE A O 1
ATOM 2043 N N . PRO A 1 267 ? -18.297 -29.172 -2.443 1 91.81 267 PRO A N 1
ATOM 2044 C CA . PRO A 1 267 ? -17.516 -30.391 -2.633 1 91.81 267 PRO A CA 1
ATOM 2045 C C . PRO A 1 267 ? -16.891 -30.5 -4.023 1 91.81 267 PRO A C 1
ATOM 2047 O O . PRO A 1 267 ? -17.562 -30.203 -5.023 1 91.81 267 PRO A O 1
ATOM 2050 N N . GLY A 1 268 ? -15.648 -30.828 -4.023 1 90.94 268 GLY A N 1
ATOM 2051 C CA . GLY A 1 268 ? -14.953 -31.047 -5.285 1 90.94 268 GLY A CA 1
ATOM 2052 C C . GLY A 1 268 ? -14.359 -29.766 -5.855 1 90.94 268 GLY A C 1
ATOM 2053 O O . GLY A 1 268 ? -13.664 -29.797 -6.871 1 90.94 268 GLY A O 1
ATOM 2054 N N . ALA A 1 269 ? -14.617 -28.672 -5.184 1 92.44 269 ALA A N 1
ATOM 2055 C CA . ALA A 1 269 ? -14.109 -27.391 -5.684 1 92.44 269 ALA A CA 1
ATOM 2056 C C . ALA A 1 269 ? -12.719 -27.109 -5.125 1 92.44 269 ALA A C 1
ATOM 2058 O O . ALA A 1 269 ? -12.43 -27.438 -3.975 1 92.44 269 ALA A O 1
ATOM 2059 N N . HIS A 1 270 ? -11.898 -26.578 -5.977 1 92.31 270 HIS A N 1
ATOM 2060 C CA . HIS A 1 270 ? -10.602 -26.109 -5.488 1 92.31 270 HIS A CA 1
ATOM 2061 C C . HIS A 1 270 ? -10.727 -24.75 -4.793 1 92.31 270 HIS A C 1
ATOM 2063 O O . HIS A 1 270 ? -11.797 -24.141 -4.824 1 92.31 270 HIS A O 1
ATOM 2069 N N . ASP A 1 271 ? -9.68 -24.281 -4.184 1 94.69 271 ASP A N 1
ATOM 2070 C CA . ASP A 1 271 ? -9.672 -23.125 -3.287 1 94.69 271 ASP A CA 1
ATOM 2071 C C . ASP A 1 271 ? -10.102 -21.859 -4.02 1 94.69 271 ASP A C 1
ATOM 2073 O O . ASP A 1 271 ? -10.906 -21.078 -3.502 1 94.69 271 ASP A O 1
ATOM 2077 N N . GLN A 1 272 ? -9.656 -21.641 -5.238 1 94.69 272 GLN A N 1
ATOM 2078 C CA . GLN A 1 272 ? -10.008 -20.438 -5.98 1 94.69 272 GLN A CA 1
ATOM 2079 C C . GLN A 1 272 ? -11.5 -20.391 -6.281 1 94.69 272 GLN A C 1
ATOM 2081 O O . GLN A 1 272 ? -12.117 -19.328 -6.195 1 94.69 272 GLN A O 1
ATOM 2086 N N . ALA A 1 273 ? -11.992 -21.5 -6.684 1 95.19 273 ALA A N 1
ATOM 2087 C CA . ALA A 1 273 ? -13.422 -21.547 -6.961 1 95.19 273 ALA A CA 1
ATOM 2088 C C . ALA A 1 273 ? -14.234 -21.188 -5.715 1 95.19 273 ALA A C 1
ATOM 2090 O O . ALA A 1 273 ? -15.188 -20.422 -5.785 1 95.19 273 ALA A O 1
ATOM 2091 N N . VAL A 1 274 ? -13.82 -21.812 -4.641 1 97.19 274 VAL A N 1
ATOM 2092 C CA . VAL A 1 274 ? -14.523 -21.531 -3.393 1 97.19 274 VAL A CA 1
ATOM 2093 C C . VAL A 1 274 ? -14.383 -20.062 -3.033 1 97.19 274 VAL A C 1
ATOM 2095 O O . VAL A 1 274 ? -15.352 -19.422 -2.617 1 97.19 274 VAL A O 1
ATOM 2098 N N . PHE A 1 275 ? -13.227 -19.5 -3.223 1 98.06 275 PHE A N 1
ATOM 2099 C CA . PHE A 1 275 ? -13.023 -18.078 -3.004 1 98.06 275 PHE A CA 1
ATOM 2100 C C . PHE A 1 275 ? -14.016 -17.266 -3.82 1 98.06 275 PHE A C 1
ATOM 2102 O O . PHE A 1 275 ? -14.617 -16.312 -3.311 1 98.06 275 PHE A O 1
ATOM 2109 N N . GLY A 1 276 ? -14.195 -17.625 -5.051 1 97.31 276 GLY A N 1
ATOM 2110 C CA . GLY A 1 276 ? -15.133 -16.938 -5.93 1 97.31 276 GLY A CA 1
ATOM 2111 C C . GLY A 1 276 ? -16.547 -16.938 -5.387 1 97.31 276 GLY A C 1
ATOM 2112 O O . GLY A 1 276 ? -17.266 -15.945 -5.527 1 97.31 276 GLY A O 1
ATOM 2113 N N . HIS A 1 277 ? -16.859 -17.938 -4.691 1 96.94 277 HIS A N 1
ATOM 2114 C CA . HIS A 1 277 ? -18.219 -18.094 -4.184 1 96.94 277 HIS A CA 1
ATOM 2115 C C . HIS A 1 277 ? -18.406 -17.312 -2.887 1 96.94 277 HIS A C 1
ATOM 2117 O O . HIS A 1 277 ? -19.5 -16.812 -2.607 1 96.94 277 HIS A O 1
ATOM 2123 N N . ILE A 1 278 ? -17.312 -17.141 -2.164 1 97.75 278 ILE A N 1
ATOM 2124 C CA . ILE A 1 278 ? -17.531 -16.656 -0.802 1 97.75 278 ILE A CA 1
ATOM 2125 C C . ILE A 1 278 ? -16.969 -15.25 -0.654 1 97.75 278 ILE A C 1
ATOM 2127 O O . ILE A 1 278 ? -17.078 -14.633 0.41 1 97.75 278 ILE A O 1
ATOM 2131 N N . LYS A 1 279 ? -16.344 -14.719 -1.681 1 97.56 279 LYS A N 1
ATOM 2132 C CA . LYS A 1 279 ? -15.672 -13.43 -1.562 1 97.56 279 LYS A CA 1
ATOM 2133 C C . LYS A 1 279 ? -16.625 -12.352 -1.054 1 97.56 279 LYS A C 1
ATOM 2135 O O . LYS A 1 279 ? -16.234 -11.5 -0.254 1 97.56 279 LYS A O 1
ATOM 2140 N N . HIS A 1 280 ? -17.891 -12.406 -1.438 1 97.44 280 HIS A N 1
ATOM 2141 C CA . HIS A 1 280 ? -18.859 -11.438 -0.935 1 97.44 280 HIS A CA 1
ATOM 2142 C C . HIS A 1 280 ? -19.188 -11.688 0.537 1 97.44 280 HIS A C 1
ATOM 2144 O O . HIS A 1 280 ? -19.422 -10.75 1.293 1 97.44 280 HIS A O 1
ATOM 2150 N N . GLU A 1 281 ? -19.156 -12.953 0.983 1 97.19 281 GLU A N 1
ATOM 2151 C CA . GLU A 1 281 ? -19.359 -13.297 2.387 1 97.19 281 GLU A CA 1
ATOM 2152 C C . GLU A 1 281 ? -18.219 -12.766 3.256 1 97.19 281 GLU A C 1
ATOM 2154 O O . GLU A 1 281 ? -18.453 -12.297 4.371 1 97.19 281 GLU A O 1
ATOM 2159 N N . LEU A 1 282 ? -17.062 -12.883 2.678 1 97.06 282 LEU A N 1
ATOM 2160 C CA . LEU A 1 282 ? -15.891 -12.406 3.414 1 97.06 282 LEU A CA 1
ATOM 2161 C C . LEU A 1 282 ? -16.016 -10.922 3.732 1 97.06 282 LEU A C 1
ATOM 2163 O O . LEU A 1 282 ? -15.695 -10.492 4.844 1 97.06 282 LEU A O 1
ATOM 2167 N N . VAL A 1 283 ? -16.469 -10.18 2.797 1 95.31 283 VAL A N 1
ATOM 2168 C CA . VAL A 1 283 ? -16.609 -8.734 2.967 1 95.31 283 VAL A CA 1
ATOM 2169 C C . VAL A 1 283 ? -17.797 -8.43 3.873 1 95.31 283 VAL A C 1
ATOM 2171 O O . VAL A 1 283 ? -17.688 -7.602 4.785 1 95.31 283 VAL A O 1
ATOM 2174 N N . ALA A 1 284 ? -18.891 -9.109 3.652 1 95.62 284 ALA A N 1
ATOM 2175 C CA . ALA A 1 284 ? -20.125 -8.828 4.387 1 95.62 284 ALA A CA 1
ATOM 2176 C C . ALA A 1 284 ? -20 -9.242 5.848 1 95.62 284 ALA A C 1
ATOM 2178 O O . ALA A 1 284 ? -20.422 -8.516 6.75 1 95.62 284 ALA A O 1
ATOM 2179 N N . LYS A 1 285 ? -19.344 -10.352 6.141 1 95.19 285 LYS A N 1
ATOM 2180 C CA . LYS A 1 285 ? -19.344 -10.938 7.477 1 95.19 285 LYS A CA 1
ATOM 2181 C C . LYS A 1 285 ? -18.094 -10.516 8.258 1 95.19 285 LYS A C 1
ATOM 2183 O O . LYS A 1 285 ? -18.172 -10.305 9.469 1 95.19 285 LYS A O 1
ATOM 2188 N N . LEU A 1 286 ? -17.047 -10.391 7.504 1 94.75 286 LEU A N 1
ATOM 2189 C CA . LEU A 1 286 ? -15.789 -10.148 8.203 1 94.75 286 LEU A CA 1
ATOM 2190 C C . LEU A 1 286 ? -15.289 -8.727 7.949 1 94.75 286 LEU A C 1
ATOM 2192 O O . LEU A 1 286 ? -14.258 -8.32 8.5 1 94.75 286 LEU A O 1
ATOM 2196 N N . ARG A 1 287 ? -15.945 -7.992 7.09 1 91.62 287 ARG A N 1
ATOM 2197 C CA . ARG A 1 287 ? -15.547 -6.637 6.715 1 91.62 287 ARG A CA 1
ATOM 2198 C C . ARG A 1 287 ? -14.156 -6.621 6.102 1 91.62 287 ARG A C 1
ATOM 2200 O O . ARG A 1 287 ? -13.375 -5.699 6.34 1 91.62 287 ARG A O 1
ATOM 2207 N N . ALA A 1 288 ? -13.836 -7.75 5.434 1 94 288 ALA A N 1
ATOM 2208 C CA . ALA A 1 288 ? -12.562 -7.852 4.738 1 94 288 ALA A CA 1
ATOM 2209 C C . ALA A 1 288 ? -12.484 -6.859 3.578 1 94 288 ALA A C 1
ATOM 2211 O O . ALA A 1 288 ? -13.469 -6.672 2.855 1 94 288 ALA A O 1
ATOM 2212 N N . ARG A 1 289 ? -11.383 -6.168 3.473 1 95.12 289 ARG A N 1
ATOM 2213 C CA . ARG A 1 289 ? -11.133 -5.305 2.322 1 95.12 289 ARG A CA 1
ATOM 2214 C C . ARG A 1 289 ? -10.328 -6.043 1.253 1 95.12 289 ARG A C 1
ATOM 2216 O O . ARG A 1 289 ? -9.125 -6.238 1.4 1 95.12 289 ARG A O 1
ATOM 2223 N N . ILE A 1 290 ? -10.984 -6.426 0.171 1 97.38 290 ILE A N 1
ATOM 2224 C CA . ILE A 1 290 ? -10.383 -7.164 -0.931 1 97.38 290 ILE A CA 1
ATOM 2225 C C . ILE A 1 290 ? -10.367 -6.301 -2.189 1 97.38 290 ILE A C 1
ATOM 2227 O O . ILE A 1 290 ? -11.414 -5.809 -2.625 1 97.38 290 ILE A O 1
ATOM 2231 N N . GLU A 1 291 ? -9.172 -6.117 -2.732 1 97.44 291 GLU A N 1
ATOM 2232 C CA . GLU A 1 291 ? -9.031 -5.258 -3.906 1 97.44 291 GLU A CA 1
ATOM 2233 C C . GLU A 1 291 ? -8.43 -6.027 -5.082 1 97.44 291 GLU A C 1
ATOM 2235 O O . GLU A 1 291 ? -7.48 -6.793 -4.91 1 97.44 291 GLU A O 1
ATOM 2240 N N . PRO A 1 292 ? -9.008 -5.824 -6.281 1 98.31 292 PRO A N 1
ATOM 2241 C CA . PRO A 1 292 ? -8.383 -6.398 -7.477 1 98.31 292 PRO A CA 1
ATOM 2242 C C . PRO A 1 292 ? -7.148 -5.629 -7.93 1 98.31 292 PRO A C 1
ATOM 2244 O O . PRO A 1 292 ? -7.062 -4.414 -7.723 1 98.31 292 PRO A O 1
ATOM 2247 N N . LEU A 1 293 ? -6.277 -6.297 -8.492 1 98.5 293 LEU A N 1
ATOM 2248 C CA . LEU A 1 293 ? -5.094 -5.68 -9.078 1 98.5 293 LEU A CA 1
ATOM 2249 C C . LEU A 1 293 ? -5.305 -5.402 -10.562 1 98.5 293 LEU A C 1
ATOM 2251 O O . LEU A 1 293 ? -5.863 -6.234 -11.281 1 98.5 293 LEU A O 1
ATOM 2255 N N . ASP A 1 294 ? -4.887 -4.266 -11.016 1 97.88 294 ASP A N 1
ATOM 2256 C CA . ASP A 1 294 ? -5.059 -3.791 -12.383 1 97.88 294 ASP A CA 1
ATOM 2257 C C . ASP A 1 294 ? -4.199 -4.598 -13.352 1 97.88 294 ASP A C 1
ATOM 2259 O O . ASP A 1 294 ? -2.982 -4.688 -13.188 1 97.88 294 ASP A O 1
ATOM 2263 N N . THR A 1 295 ? -4.785 -5.105 -14.398 1 98.31 295 THR A N 1
ATOM 2264 C CA . THR A 1 295 ? -4.074 -5.93 -15.367 1 98.31 295 THR A CA 1
ATOM 2265 C C . THR A 1 295 ? -3.109 -5.086 -16.203 1 98.31 295 THR A C 1
ATOM 2267 O O . THR A 1 295 ? -2.24 -5.625 -16.891 1 98.31 295 THR A O 1
ATOM 2270 N N . LEU A 1 296 ? -3.246 -3.797 -16.094 1 98 296 LEU A N 1
ATOM 2271 C CA . LEU A 1 296 ? -2.23 -2.932 -16.688 1 98 296 LEU A CA 1
ATOM 2272 C C . LEU A 1 296 ? -0.848 -3.26 -16.125 1 98 296 LEU A C 1
ATOM 2274 O O . LEU A 1 296 ? 0.139 -3.25 -16.859 1 98 296 LEU A O 1
ATOM 2278 N N . TYR A 1 297 ? -0.824 -3.516 -14.836 1 98.5 297 TYR A N 1
ATOM 2279 C CA . TYR A 1 297 ? 0.424 -3.832 -14.156 1 98.5 297 TYR A CA 1
ATOM 2280 C C . TYR A 1 297 ? 0.599 -5.34 -14.008 1 98.5 297 TYR A C 1
ATOM 2282 O O . TYR A 1 297 ? 1.682 -5.871 -14.266 1 98.5 297 TYR A O 1
ATOM 2290 N N . PHE A 1 298 ? -0.515 -5.926 -13.664 1 98.62 298 PHE A N 1
ATOM 2291 C CA . PHE A 1 298 ? -0.474 -7.348 -13.344 1 98.62 298 PHE A CA 1
ATOM 2292 C C . PHE A 1 298 ? -1.171 -8.164 -14.422 1 98.62 298 PHE A C 1
ATOM 2294 O O . PHE A 1 298 ? -2.188 -8.812 -14.156 1 98.62 298 PHE A O 1
ATOM 2301 N N . GLY A 1 299 ? -0.542 -8.219 -15.531 1 98 299 GLY A N 1
ATOM 2302 C CA . GLY A 1 299 ? -1.127 -8.906 -16.672 1 98 299 GLY A CA 1
ATOM 2303 C C . GLY A 1 299 ? -0.895 -10.406 -16.641 1 98 299 GLY A C 1
ATOM 2304 O O . GLY A 1 299 ? -0.046 -10.891 -15.883 1 98 299 GLY A O 1
ATOM 2305 N N . GLY A 1 300 ? -1.663 -11.102 -17.422 1 98.12 300 GLY A N 1
ATOM 2306 C CA . GLY A 1 300 ? -1.574 -12.523 -17.75 1 98.12 300 GLY A CA 1
ATOM 2307 C C . GLY A 1 300 ? -2.164 -12.859 -19.094 1 98.12 300 GLY A C 1
ATOM 2308 O O . GLY A 1 300 ? -2.727 -11.992 -19.781 1 98.12 300 GLY A O 1
ATOM 2309 N N . PHE A 1 301 ? -1.985 -14.031 -19.406 1 98.5 301 PHE A N 1
ATOM 2310 C CA . PHE A 1 301 ? -2.387 -14.43 -20.75 1 98.5 301 PHE A CA 1
ATOM 2311 C C . PHE A 1 301 ? -3.895 -14.312 -20.922 1 98.5 301 PHE A C 1
ATOM 2313 O O . PHE A 1 301 ? -4.395 -14.297 -22.047 1 98.5 301 PHE A O 1
ATOM 2320 N N . CYS A 1 302 ? -4.656 -14.195 -19.812 1 98.06 302 CYS A N 1
ATOM 2321 C CA . CYS A 1 302 ? -6.086 -13.914 -19.922 1 98.06 302 CYS A CA 1
ATOM 2322 C C . CYS A 1 302 ? -6.32 -12.469 -20.344 1 98.06 302 CYS A C 1
ATOM 2324 O O . CYS A 1 302 ? -7.203 -12.195 -21.172 1 98.06 302 CYS A O 1
ATOM 2326 N N . GLU A 1 303 ? -5.582 -11.57 -19.766 1 98.06 303 GLU A N 1
ATOM 2327 C CA . GLU A 1 303 ? -5.652 -10.148 -20.094 1 98.06 303 GLU A CA 1
ATOM 2328 C C . GLU A 1 303 ? -4.336 -9.445 -19.781 1 98.06 303 GLU A C 1
ATOM 2330 O O . GLU A 1 303 ? -3.836 -9.531 -18.656 1 98.06 303 GLU A O 1
ATOM 2335 N N . TYR A 1 304 ? -3.809 -8.844 -20.812 1 97.38 304 TYR A N 1
ATOM 2336 C CA . TYR A 1 304 ? -2.623 -8.008 -20.641 1 97.38 304 TYR A CA 1
ATOM 2337 C C . TYR A 1 304 ? -2.645 -6.824 -21.594 1 97.38 304 TYR A C 1
ATOM 2339 O O . TYR A 1 304 ? -3.555 -6.695 -22.406 1 97.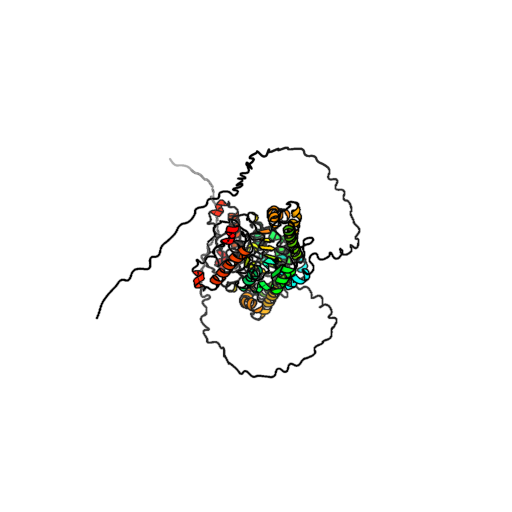38 304 TYR A O 1
ATOM 2347 N N . HIS A 1 305 ? -1.762 -5.902 -21.344 1 97.12 305 HIS A N 1
ATOM 2348 C CA . HIS A 1 305 ? -1.627 -4.695 -22.156 1 97.12 305 HIS A CA 1
ATOM 2349 C C . HIS A 1 305 ? -0.282 -4.656 -22.859 1 97.12 305 HIS A C 1
ATOM 2351 O O . HIS A 1 305 ? 0.743 -5.035 -22.297 1 97.12 305 HIS A O 1
ATOM 2357 N N . ASP A 1 306 ? -0.36 -4.23 -24.125 1 95.88 306 ASP A N 1
ATOM 2358 C CA . ASP A 1 306 ? 0.892 -3.982 -24.828 1 95.88 306 ASP A CA 1
ATOM 2359 C C . ASP A 1 306 ? 1.539 -2.682 -24.359 1 95.88 306 ASP A C 1
ATOM 2361 O O . ASP A 1 306 ? 1.75 -1.766 -25.156 1 95.88 306 ASP A O 1
ATOM 2365 N N . ASP A 1 307 ? 1.758 -2.568 -23.156 1 94.19 307 ASP A N 1
ATOM 2366 C CA . ASP A 1 307 ? 2.426 -1.459 -22.484 1 94.19 307 ASP A CA 1
ATOM 2367 C C . ASP A 1 307 ? 3.535 -1.964 -21.562 1 94.19 307 ASP A C 1
ATOM 2369 O O . ASP A 1 307 ? 3.35 -2.055 -20.344 1 94.19 307 ASP A O 1
ATOM 2373 N N . LEU A 1 308 ? 4.625 -2.201 -22.188 1 95.75 308 LEU A N 1
ATOM 2374 C CA . LEU A 1 308 ? 5.734 -2.805 -21.453 1 95.75 308 LEU A CA 1
ATOM 2375 C C . LEU A 1 308 ? 6.297 -1.833 -20.422 1 95.75 308 LEU A C 1
ATOM 2377 O O . LEU A 1 308 ? 6.988 -2.244 -19.484 1 95.75 308 LEU A O 1
ATOM 2381 N N . ALA A 1 309 ? 6.012 -0.569 -20.609 1 93.88 309 ALA A N 1
ATOM 2382 C CA . ALA A 1 309 ? 6.523 0.441 -19.688 1 93.88 309 ALA A CA 1
ATOM 2383 C C . ALA A 1 309 ? 5.855 0.326 -18.312 1 93.88 309 ALA A C 1
ATOM 2385 O O . ALA A 1 309 ? 6.418 0.753 -17.312 1 93.88 309 ALA A O 1
ATOM 2386 N N . ARG A 1 310 ? 4.727 -0.351 -18.281 1 95.5 310 ARG A N 1
ATOM 2387 C CA . ARG A 1 310 ? 3.979 -0.385 -17.031 1 95.5 310 ARG A CA 1
ATOM 2388 C C . ARG A 1 310 ? 3.855 -1.812 -16.5 1 95.5 310 ARG A C 1
ATOM 2390 O O . ARG A 1 310 ? 3.486 -2.023 -15.344 1 95.5 310 ARG A O 1
ATOM 2397 N N . ALA A 1 311 ? 4.238 -2.77 -17.281 1 98.06 311 ALA A N 1
ATOM 2398 C CA . ALA A 1 311 ? 4.047 -4.172 -16.922 1 98.06 311 ALA A CA 1
ATOM 2399 C C . ALA A 1 311 ? 4.852 -4.535 -15.68 1 98.06 311 ALA A C 1
ATOM 2401 O O . ALA A 1 311 ? 6.031 -4.191 -15.578 1 98.06 311 ALA A O 1
ATOM 2402 N N . VAL A 1 312 ? 4.191 -5.254 -14.789 1 98.75 312 VAL A N 1
ATOM 2403 C CA . VAL A 1 312 ? 4.84 -5.75 -13.578 1 98.75 312 VAL A CA 1
ATOM 2404 C C . VAL A 1 312 ? 4.988 -7.266 -13.656 1 98.75 312 VAL A C 1
ATOM 2406 O O . VAL A 1 312 ? 6.031 -7.812 -13.297 1 98.75 312 VAL A O 1
ATOM 2409 N N . THR A 1 313 ? 3.949 -7.914 -14.148 1 98.69 313 THR A N 1
ATOM 2410 C CA . THR A 1 313 ? 4 -9.367 -14.289 1 98.69 313 THR A CA 1
ATOM 2411 C C . THR A 1 313 ? 3.365 -9.805 -15.602 1 98.69 313 THR A C 1
ATOM 2413 O O . THR A 1 313 ? 2.68 -9.016 -16.266 1 98.69 313 THR A O 1
ATOM 2416 N N . MET A 1 314 ? 3.682 -11.023 -15.953 1 98.81 314 MET A N 1
ATOM 2417 C CA . MET A 1 314 ? 2.934 -11.797 -16.938 1 98.81 314 MET A CA 1
ATOM 2418 C C . MET A 1 314 ? 2.691 -13.219 -16.438 1 98.81 314 MET A C 1
ATOM 2420 O O . MET A 1 314 ? 3.639 -13.984 -16.25 1 98.81 314 MET A O 1
ATOM 2424 N N . HIS A 1 315 ? 1.502 -13.508 -16.219 1 98.75 315 HIS A N 1
ATOM 2425 C CA . HIS A 1 315 ? 1.078 -14.797 -15.688 1 98.75 315 HIS A CA 1
ATOM 2426 C C . HIS A 1 315 ? 0.592 -15.719 -16.797 1 98.75 315 HIS A C 1
ATOM 2428 O O . HIS A 1 315 ? -0.182 -15.305 -17.672 1 98.75 315 HIS A O 1
ATOM 2434 N N . ALA A 1 316 ? 1.029 -16.969 -16.797 1 98.56 316 ALA A N 1
ATOM 2435 C CA . ALA A 1 316 ? 0.549 -17.922 -17.797 1 98.56 316 ALA A CA 1
ATOM 2436 C C . ALA A 1 316 ? -0.798 -18.5 -17.391 1 98.56 316 ALA A C 1
ATOM 2438 O O . ALA A 1 316 ? -0.974 -19.719 -17.391 1 98.56 316 ALA A O 1
ATOM 2439 N N . ASP A 1 317 ? -1.636 -17.547 -17.094 1 96.62 317 ASP A N 1
ATOM 2440 C CA . ASP A 1 317 ? -3.031 -17.922 -16.891 1 96.62 317 ASP A CA 1
ATOM 2441 C C . ASP A 1 317 ? -3.758 -18.047 -18.234 1 96.62 317 ASP A C 1
ATOM 2443 O O . ASP A 1 317 ? -3.242 -17.609 -19.266 1 96.62 317 ASP A O 1
ATOM 2447 N N . CYS A 1 318 ? -4.836 -18.75 -18.344 1 96.38 318 CYS A N 1
ATOM 2448 C CA . CYS A 1 318 ? -5.504 -19.078 -19.594 1 96.38 318 CYS A CA 1
ATOM 2449 C C . CYS A 1 318 ? -4.598 -19.922 -20.484 1 96.38 318 CYS A C 1
ATOM 2451 O O . CYS A 1 318 ? -4.398 -19.594 -21.656 1 96.38 318 CYS A O 1
ATOM 2453 N N . CYS A 1 319 ? -4.059 -20.922 -19.859 1 97 319 CYS A N 1
ATOM 2454 C CA . CYS A 1 319 ? -3.053 -21.766 -20.484 1 97 319 CYS A CA 1
ATOM 2455 C C . CYS A 1 319 ? -3.049 -23.156 -19.844 1 97 319 CYS A C 1
ATOM 2457 O O . CYS A 1 319 ? -3.113 -23.281 -18.625 1 97 319 CYS A O 1
ATOM 2459 N N . VAL A 1 320 ? -3.014 -24.141 -20.719 1 94.06 320 VAL A N 1
ATOM 2460 C CA . VAL A 1 320 ? -2.881 -25.5 -20.219 1 94.06 320 VAL A CA 1
ATOM 2461 C C . VAL A 1 320 ? -1.612 -26.141 -20.781 1 94.06 320 VAL A C 1
ATOM 2463 O O . VAL A 1 320 ? -1.272 -25.922 -21.938 1 94.06 320 VAL A O 1
ATOM 2466 N N . GLY A 1 321 ? -0.877 -26.859 -19.828 1 94.25 321 GLY A N 1
ATOM 2467 C CA . GLY A 1 321 ? 0.289 -27.609 -20.266 1 94.25 321 GLY A CA 1
ATOM 2468 C C . GLY A 1 321 ? 1.602 -26.953 -19.875 1 94.25 321 GLY A C 1
ATOM 2469 O O . GLY A 1 321 ? 1.803 -25.766 -20.141 1 94.25 321 GLY A O 1
ATOM 2470 N N . LEU A 1 322 ? 2.404 -27.703 -19.344 1 96 322 LEU A N 1
ATOM 2471 C CA . LEU A 1 322 ? 3.691 -27.219 -18.859 1 96 322 LEU A CA 1
ATOM 2472 C C . LEU A 1 322 ? 4.547 -26.703 -20.016 1 96 322 LEU A C 1
ATOM 2474 O O . LEU A 1 322 ? 5.031 -25.578 -19.984 1 96 322 LEU A O 1
ATOM 2478 N N . ASP A 1 323 ? 4.648 -27.531 -21.016 1 96.56 323 ASP A N 1
ATOM 2479 C CA . ASP A 1 323 ? 5.477 -27.156 -22.156 1 96.56 323 ASP A CA 1
ATOM 2480 C C . ASP A 1 323 ? 4.945 -25.906 -22.828 1 96.56 323 ASP A C 1
ATOM 2482 O O . ASP A 1 323 ? 5.727 -25.062 -23.281 1 96.56 323 ASP A O 1
ATOM 2486 N N . THR A 1 324 ? 3.672 -25.844 -22.922 1 97.94 324 THR A N 1
ATOM 2487 C CA . THR A 1 324 ? 3.006 -24.672 -23.5 1 97.94 324 THR A CA 1
ATOM 2488 C C . THR A 1 324 ? 3.334 -23.406 -22.703 1 97.94 324 THR A C 1
ATOM 2490 O O . THR A 1 324 ? 3.691 -22.391 -23.297 1 97.94 324 THR A O 1
ATOM 2493 N N . LYS A 1 325 ? 3.248 -23.5 -21.406 1 98.5 325 LYS A N 1
ATOM 2494 C CA . LYS A 1 325 ? 3.547 -22.375 -20.516 1 98.5 325 LYS A CA 1
ATOM 2495 C C . LYS A 1 325 ? 5.012 -21.953 -20.641 1 98.5 325 LYS A C 1
ATOM 2497 O O . LYS A 1 325 ? 5.32 -20.766 -20.766 1 98.5 325 LYS A O 1
ATOM 2502 N N . VAL A 1 326 ? 5.848 -22.953 -20.609 1 98.75 326 VAL A N 1
ATOM 2503 C CA . VAL A 1 326 ? 7.277 -22.672 -20.688 1 98.75 326 VAL A CA 1
ATOM 2504 C C . VAL A 1 326 ? 7.594 -21.953 -22 1 98.75 326 VAL A C 1
ATOM 2506 O O . VAL A 1 326 ? 8.32 -20.953 -22.016 1 98.75 326 VAL A O 1
ATOM 2509 N N . HIS A 1 327 ? 7.059 -22.422 -23.047 1 98.62 327 HIS A N 1
ATOM 2510 C CA . HIS A 1 327 ? 7.32 -21.859 -24.359 1 98.62 327 HIS A CA 1
ATOM 2511 C C . HIS A 1 327 ? 6.906 -20.391 -24.406 1 98.62 327 HIS A C 1
ATOM 2513 O O . HIS A 1 327 ? 7.723 -19.516 -24.719 1 98.62 327 HIS A O 1
ATOM 2519 N N . ASP A 1 328 ? 5.707 -20.125 -24.109 1 98.81 328 ASP A N 1
ATOM 2520 C CA . ASP A 1 328 ? 5.191 -18.766 -24.281 1 98.81 328 ASP A CA 1
ATOM 2521 C C . ASP A 1 328 ? 5.789 -17.812 -23.266 1 98.81 328 ASP A C 1
ATOM 2523 O O . ASP A 1 328 ? 6.031 -16.641 -23.562 1 98.81 328 ASP A O 1
ATOM 2527 N N . LEU A 1 329 ? 6.051 -18.25 -22.062 1 98.88 329 LEU A N 1
ATOM 2528 C CA . LEU A 1 329 ? 6.699 -17.375 -21.078 1 98.88 329 LEU A CA 1
ATOM 2529 C C . LEU A 1 329 ? 8.141 -17.094 -21.484 1 98.88 329 LEU A C 1
ATOM 2531 O O . LEU A 1 329 ? 8.672 -16.016 -21.188 1 98.88 329 LEU A O 1
ATOM 2535 N N . THR A 1 330 ? 8.742 -18.062 -22.094 1 98.81 330 THR A N 1
ATOM 2536 C CA . THR A 1 330 ? 10.094 -17.812 -22.609 1 98.81 330 THR A CA 1
ATOM 2537 C C . THR A 1 330 ? 10.086 -16.688 -23.641 1 98.81 330 THR A C 1
ATOM 2539 O O . THR A 1 330 ? 10.977 -15.844 -23.641 1 98.81 330 THR A O 1
ATOM 2542 N N . ASP A 1 331 ? 9.109 -16.719 -24.469 1 98.75 331 ASP A N 1
ATOM 2543 C CA . ASP A 1 331 ? 8.961 -15.633 -25.453 1 98.75 331 ASP A CA 1
ATOM 2544 C C . ASP A 1 331 ? 8.766 -14.289 -24.75 1 98.75 331 ASP A C 1
ATOM 2546 O O . ASP A 1 331 ? 9.359 -13.281 -25.141 1 98.75 331 ASP A O 1
ATOM 2550 N N . ILE A 1 332 ? 7.93 -14.297 -23.75 1 98.75 332 ILE A N 1
ATOM 2551 C CA . ILE A 1 332 ? 7.656 -13.078 -23 1 98.75 332 ILE A CA 1
ATOM 2552 C C . ILE A 1 332 ? 8.945 -12.57 -22.359 1 98.75 332 ILE A C 1
ATOM 2554 O O . ILE A 1 332 ? 9.234 -11.375 -22.391 1 98.75 332 ILE A O 1
ATOM 2558 N N . ALA A 1 333 ? 9.68 -13.484 -21.797 1 98.62 333 ALA A N 1
ATOM 2559 C CA . ALA A 1 333 ? 10.953 -13.125 -21.172 1 98.62 333 ALA A CA 1
ATOM 2560 C C . ALA A 1 333 ? 11.914 -12.531 -22.188 1 98.62 333 ALA A C 1
ATOM 2562 O O . ALA A 1 333 ? 12.625 -11.57 -21.906 1 98.62 333 ALA A O 1
ATOM 2563 N N . ALA A 1 334 ? 11.891 -13.078 -23.328 1 98.38 334 ALA A N 1
ATOM 2564 C CA . ALA A 1 334 ? 12.734 -12.57 -24.406 1 98.38 334 ALA A CA 1
ATOM 2565 C C . ALA A 1 334 ? 12.305 -11.172 -24.828 1 98.38 334 ALA A C 1
ATOM 2567 O O . ALA A 1 334 ? 13.148 -10.305 -25.078 1 98.38 334 ALA A O 1
ATOM 2568 N N . ASP A 1 335 ? 11.047 -10.992 -24.953 1 98.25 335 ASP A N 1
ATOM 2569 C CA . ASP A 1 335 ? 10.523 -9.672 -25.281 1 98.25 335 ASP A CA 1
ATOM 2570 C C . ASP A 1 335 ? 10.984 -8.633 -24.25 1 98.25 335 ASP A C 1
ATOM 2572 O O . ASP A 1 335 ? 11.352 -7.512 -24.625 1 98.25 335 ASP A O 1
ATOM 2576 N N . TRP A 1 336 ? 10.906 -8.992 -23.016 1 98.25 336 TRP A N 1
ATOM 2577 C CA . TRP A 1 336 ? 11.336 -8.086 -21.969 1 98.25 336 TRP A CA 1
ATOM 2578 C C . TRP A 1 336 ? 12.805 -7.719 -22.125 1 98.25 336 TRP A C 1
ATOM 2580 O O . TRP A 1 336 ? 13.18 -6.547 -22.016 1 98.25 336 TRP A O 1
ATOM 2590 N N . LYS A 1 337 ? 13.578 -8.672 -22.406 1 97.44 337 LYS A N 1
ATOM 2591 C CA . LYS A 1 337 ? 15.008 -8.43 -22.625 1 97.44 337 LYS A CA 1
ATOM 2592 C C . LYS A 1 337 ? 15.227 -7.48 -23.812 1 97.44 337 LYS A C 1
ATOM 2594 O O . LYS A 1 337 ? 16.047 -6.57 -23.734 1 97.44 337 LYS A O 1
ATOM 2599 N N . ASN A 1 338 ? 14.508 -7.684 -24.844 1 96.75 338 ASN A N 1
ATOM 2600 C CA . ASN A 1 338 ? 14.594 -6.797 -26 1 96.75 338 ASN A CA 1
ATOM 2601 C C . ASN A 1 338 ? 14.18 -5.371 -25.641 1 96.75 338 ASN A C 1
ATOM 2603 O O . ASN A 1 338 ? 14.828 -4.41 -26.062 1 96.75 338 ASN A O 1
ATOM 2607 N N . TYR A 1 339 ? 13.148 -5.309 -24.906 1 97.31 339 TYR A N 1
ATOM 2608 C CA . TYR A 1 339 ? 12.617 -4.008 -24.5 1 97.31 339 TYR A CA 1
ATOM 2609 C C . TYR A 1 339 ? 13.617 -3.254 -23.641 1 97.31 339 TYR A C 1
ATOM 2611 O O . TYR A 1 339 ? 13.883 -2.072 -23.875 1 97.31 339 TYR A O 1
ATOM 2619 N N . THR A 1 340 ? 14.125 -3.945 -22.656 1 96 340 THR A N 1
ATOM 2620 C CA . THR A 1 340 ? 15.016 -3.283 -21.703 1 96 340 THR A CA 1
ATOM 2621 C C . THR A 1 340 ? 16.391 -3.049 -22.328 1 96 340 THR A C 1
ATOM 2623 O O . THR A 1 340 ? 17.188 -2.262 -21.812 1 96 340 THR A O 1
ATOM 2626 N N . GLY A 1 341 ? 16.641 -3.674 -23.391 1 94.81 341 GLY A N 1
ATOM 2627 C CA . GLY A 1 341 ? 17.859 -3.445 -24.125 1 94.81 341 GLY A CA 1
ATOM 2628 C C . GLY A 1 341 ? 17.812 -2.193 -24.984 1 94.81 341 GLY A C 1
ATOM 2629 O O . GLY A 1 341 ? 18.859 -1.704 -25.438 1 94.81 341 GLY A O 1
ATOM 2630 N N . MET A 1 342 ? 16.656 -1.689 -25.172 1 94.56 342 MET A N 1
ATOM 2631 C CA . MET A 1 342 ? 16.469 -0.471 -25.953 1 94.56 342 MET A CA 1
ATOM 2632 C C . MET A 1 342 ? 16.891 0.757 -25.156 1 94.56 342 MET A C 1
ATOM 2634 O O . MET A 1 342 ? 16.828 0.753 -23.938 1 94.56 342 MET A O 1
ATOM 2638 N N . SER A 1 343 ? 17.25 1.869 -25.922 1 92.31 343 SER A N 1
ATOM 2639 C CA . SER A 1 343 ? 17.516 3.15 -25.281 1 92.31 343 SER A CA 1
ATOM 2640 C C . SER A 1 343 ? 16.234 3.805 -24.781 1 92.31 343 SER A C 1
ATOM 2642 O O . SER A 1 343 ? 15.141 3.48 -25.25 1 92.31 343 SER A O 1
ATOM 2644 N N . PRO A 1 344 ? 16.406 4.668 -23.766 1 87.5 344 PRO A N 1
ATOM 2645 C CA . PRO A 1 344 ? 15.227 5.395 -23.312 1 87.5 344 PRO A CA 1
ATOM 2646 C C . PRO A 1 344 ? 14.484 6.109 -24.438 1 87.5 344 PRO A C 1
ATOM 2648 O O . PRO A 1 344 ? 13.258 6.168 -24.438 1 87.5 344 PRO A O 1
ATOM 2651 N N . GLU A 1 345 ? 15.203 6.625 -25.375 1 90.31 345 GLU A N 1
ATOM 2652 C CA . GLU A 1 345 ? 14.609 7.32 -26.516 1 90.31 345 GLU A CA 1
ATOM 2653 C C . GLU A 1 345 ? 13.797 6.367 -27.391 1 90.31 345 GLU A C 1
ATOM 2655 O O . GLU A 1 345 ? 12.703 6.707 -27.844 1 90.31 345 GLU A O 1
ATOM 2660 N N . GLU A 1 346 ? 14.328 5.195 -27.578 1 91.25 346 GLU A N 1
ATOM 2661 C CA . GLU A 1 346 ? 13.633 4.184 -28.359 1 91.25 346 GLU A CA 1
ATOM 2662 C C . GLU A 1 346 ? 12.344 3.736 -27.672 1 91.25 346 GLU A C 1
ATOM 2664 O O . GLU A 1 346 ? 11.32 3.547 -28.328 1 91.25 346 GLU A O 1
ATOM 2669 N N . ARG A 1 347 ? 12.43 3.598 -26.422 1 90.81 347 ARG A N 1
ATOM 2670 C CA . ARG A 1 347 ? 11.266 3.168 -25.641 1 90.81 347 ARG A CA 1
ATOM 2671 C C . ARG A 1 347 ? 10.164 4.223 -25.688 1 90.81 347 ARG A C 1
ATOM 2673 O O . ARG A 1 347 ? 8.977 3.889 -25.734 1 90.81 347 ARG A O 1
ATOM 2680 N N . LYS A 1 348 ? 10.578 5.426 -25.641 1 86.75 348 LYS A N 1
ATOM 2681 C CA . LYS A 1 348 ? 9.633 6.539 -25.625 1 86.75 348 LYS A CA 1
ATOM 2682 C C . LYS A 1 348 ? 8.836 6.602 -26.922 1 86.75 348 LYS A C 1
ATOM 2684 O O . LYS A 1 348 ? 7.699 7.086 -26.938 1 86.75 348 LYS A O 1
ATOM 2689 N N . LYS A 1 349 ? 9.43 6.168 -28.031 1 86.06 349 LYS A N 1
ATOM 2690 C CA . LYS A 1 349 ? 8.742 6.156 -29.312 1 86.06 349 LYS A CA 1
ATOM 2691 C C . LYS A 1 349 ? 7.527 5.234 -29.281 1 86.06 349 LYS A C 1
ATOM 2693 O O . LYS A 1 349 ? 6.617 5.367 -30.109 1 86.06 349 LYS A O 1
ATOM 2698 N N . GLY A 1 350 ? 7.562 4.355 -28.438 1 83.38 350 GLY A N 1
ATOM 2699 C CA . GLY A 1 350 ? 6.422 3.461 -28.281 1 83.38 350 GLY A CA 1
ATOM 2700 C C . GLY A 1 350 ? 6.344 2.404 -29.359 1 83.38 350 GLY A C 1
ATOM 2701 O O . GLY A 1 350 ? 7.293 2.223 -30.125 1 83.38 350 GLY A O 1
ATOM 2702 N N . GLY A 1 351 ? 5.281 1.43 -29.25 1 85.12 351 GLY A N 1
ATOM 2703 C CA . GLY A 1 351 ? 4.992 0.488 -30.312 1 85.12 351 GLY A CA 1
ATOM 2704 C C . GLY A 1 351 ? 5.488 -0.916 -30.016 1 85.12 351 GLY A C 1
ATOM 2705 O O . GLY A 1 351 ? 5.184 -1.853 -30.766 1 85.12 351 GLY A O 1
ATOM 2706 N N . PHE A 1 352 ? 6.305 -1.067 -29.078 1 91.75 352 PHE A N 1
ATOM 2707 C CA . PHE A 1 352 ? 6.758 -2.41 -28.719 1 91.75 352 PHE A CA 1
ATOM 2708 C C . PHE A 1 352 ? 5.594 -3.258 -28.219 1 91.75 352 PHE A C 1
ATOM 2710 O O . PHE A 1 352 ? 4.762 -2.787 -27.453 1 91.75 352 PHE A O 1
ATOM 2717 N N . LYS A 1 353 ? 5.539 -4.461 -28.75 1 94.75 353 LYS A N 1
ATOM 2718 C CA . LYS A 1 353 ? 4.453 -5.355 -28.359 1 94.75 353 LYS A CA 1
ATOM 2719 C C . LYS A 1 353 ? 4.992 -6.684 -27.844 1 94.75 353 LYS A C 1
ATOM 2721 O O . LYS A 1 353 ? 6.07 -7.125 -28.234 1 94.75 353 LYS A O 1
ATOM 2726 N N . TRP A 1 354 ? 4.238 -7.293 -26.984 1 97.56 354 TRP A N 1
ATOM 2727 C CA . TRP A 1 354 ? 4.539 -8.656 -26.562 1 97.56 354 TRP A CA 1
ATOM 2728 C C . TRP A 1 354 ? 4.309 -9.648 -27.688 1 97.56 354 TRP A C 1
ATOM 2730 O O . TRP A 1 354 ? 3.385 -9.484 -28.5 1 97.56 354 TRP A O 1
ATOM 2740 N N . THR A 1 355 ? 5.172 -10.633 -27.672 1 97.69 355 THR A N 1
ATOM 2741 C CA . THR A 1 355 ? 4.824 -11.789 -28.484 1 97.69 355 THR A CA 1
ATOM 2742 C C . THR A 1 355 ? 3.518 -12.414 -28.016 1 97.69 355 THR A C 1
ATOM 2744 O O . THR A 1 355 ? 3.357 -12.695 -26.828 1 97.69 355 THR A O 1
ATOM 2747 N N . TYR A 1 356 ? 2.635 -12.555 -28.969 1 97.38 356 TYR A N 1
ATOM 2748 C CA . TYR A 1 356 ? 1.339 -13.133 -28.641 1 97.38 356 TYR A CA 1
ATOM 2749 C C . TYR A 1 356 ? 1.494 -14.57 -28.141 1 97.38 356 TYR A C 1
ATOM 2751 O O . TYR A 1 356 ? 2.131 -15.391 -28.797 1 97.38 356 TYR A O 1
ATOM 2759 N N . PRO A 1 357 ? 0.954 -14.875 -26.969 1 98.19 357 PRO A N 1
ATOM 2760 C CA . PRO A 1 357 ? 1.103 -16.234 -26.453 1 98.19 357 PRO A CA 1
ATOM 2761 C C . PRO A 1 357 ? 0.17 -17.234 -27.141 1 98.19 357 PRO A C 1
ATOM 2763 O O . PRO A 1 357 ? -0.744 -17.766 -26.5 1 98.19 357 PRO A O 1
ATOM 2766 N N . THR A 1 358 ? 0.5 -17.625 -28.266 1 97.62 358 THR A N 1
ATOM 2767 C CA . THR A 1 358 ? -0.353 -18.406 -29.156 1 97.62 358 THR A CA 1
ATOM 2768 C C . THR A 1 358 ? -0.617 -19.797 -28.594 1 97.62 358 THR A C 1
ATOM 2770 O O . THR A 1 358 ? -1.757 -20.266 -28.594 1 97.62 358 THR A O 1
ATOM 2773 N N . ARG A 1 359 ? 0.41 -20.469 -28.109 1 98.19 359 ARG A N 1
ATOM 2774 C CA . ARG A 1 359 ? 0.237 -21.828 -27.656 1 98.19 359 ARG A CA 1
ATOM 2775 C C . ARG A 1 359 ? -0.693 -21.891 -26.438 1 98.19 359 ARG A C 1
ATOM 2777 O O . ARG A 1 359 ? -1.574 -22.75 -26.375 1 98.19 359 ARG A O 1
ATOM 2784 N N . CYS A 1 360 ? -0.502 -20.938 -25.578 1 98.06 360 CYS A N 1
ATOM 2785 C CA . CYS A 1 360 ? -1.315 -20.906 -24.375 1 98.06 360 CYS A CA 1
ATOM 2786 C C . CYS A 1 360 ? -2.771 -20.594 -24.703 1 98.06 360 CYS A C 1
ATOM 2788 O O . CYS A 1 360 ? -3.668 -21.359 -24.328 1 98.06 360 CYS A O 1
ATOM 2790 N N . ARG A 1 361 ? -2.984 -19.594 -25.406 1 97.62 361 ARG A N 1
ATOM 2791 C CA . ARG A 1 361 ? -4.355 -19.188 -25.703 1 97.62 361 ARG A CA 1
ATOM 2792 C C . ARG A 1 361 ? -5.066 -20.234 -26.547 1 97.62 361 ARG A C 1
ATOM 2794 O O . ARG A 1 361 ? -6.254 -20.5 -26.344 1 97.62 361 ARG A O 1
ATOM 2801 N N . ASN A 1 362 ? -4.359 -20.891 -27.438 1 97.5 362 ASN A N 1
ATOM 2802 C CA . ASN A 1 362 ? -4.93 -21.969 -28.234 1 97.5 362 ASN A CA 1
ATOM 2803 C C . ASN A 1 362 ? -5.266 -23.188 -27.375 1 97.5 362 ASN A C 1
ATOM 2805 O O . ASN A 1 362 ? -6.219 -23.906 -27.656 1 97.5 362 ASN A O 1
ATOM 2809 N N . SER A 1 363 ? -4.488 -23.391 -26.375 1 96.25 363 SER A N 1
ATOM 2810 C CA . SER A 1 363 ? -4.668 -24.578 -25.531 1 96.25 363 SER A CA 1
ATOM 2811 C C . SER A 1 363 ? -6.039 -24.594 -24.875 1 96.25 363 SER A C 1
ATOM 2813 O O . SER A 1 363 ? -6.531 -25.641 -24.469 1 96.25 363 SER A O 1
ATOM 2815 N N . ILE A 1 364 ? -6.691 -23.375 -24.75 1 95.69 364 ILE A N 1
ATOM 2816 C CA . ILE A 1 364 ? -7.992 -23.344 -24.078 1 95.69 364 ILE A CA 1
ATOM 2817 C C . ILE A 1 364 ? -8.992 -22.594 -24.969 1 95.69 364 ILE A C 1
ATOM 2819 O O . ILE A 1 364 ? -10.086 -22.25 -24.516 1 95.69 364 ILE A O 1
ATOM 2823 N N . GLY A 1 365 ? -8.586 -22.234 -26.109 1 96.25 365 GLY A N 1
ATOM 2824 C CA . GLY A 1 365 ? -9.469 -21.531 -27.031 1 96.25 365 GLY A CA 1
ATOM 2825 C C . GLY A 1 365 ? -9.766 -20.109 -26.594 1 96.25 365 GLY A C 1
ATOM 2826 O O . GLY A 1 365 ? -10.875 -19.625 -26.797 1 96.25 365 GLY A O 1
ATOM 2827 N N . TRP A 1 366 ? -8.805 -19.453 -25.938 1 94.88 366 TRP A N 1
ATOM 2828 C CA . TRP A 1 366 ? -8.977 -18.078 -25.438 1 94.88 366 TRP A CA 1
ATOM 2829 C C . TRP A 1 366 ? -8.727 -17.062 -26.547 1 94.88 366 TRP A C 1
ATOM 2831 O O . TRP A 1 366 ? -7.699 -17.125 -27.234 1 94.88 366 TRP A O 1
ATOM 2841 N N . ARG A 1 367 ? -9.672 -16.031 -26.688 1 93.56 367 ARG A N 1
ATOM 2842 C CA . ARG A 1 367 ? -9.586 -15.172 -27.859 1 93.56 367 ARG A CA 1
ATOM 2843 C C . ARG A 1 367 ? -9.773 -13.711 -27.484 1 93.56 367 ARG A C 1
ATOM 2845 O O . ARG A 1 367 ? -9.883 -12.844 -28.359 1 93.56 367 ARG A O 1
ATOM 2852 N N . LYS A 1 368 ? -9.758 -13.352 -26.281 1 91.44 368 LYS A N 1
ATOM 2853 C CA . LYS A 1 368 ? -9.898 -11.953 -25.906 1 91.44 368 LYS A CA 1
ATOM 2854 C C . LYS A 1 368 ? -8.789 -11.102 -26.516 1 91.44 368 LYS A C 1
ATOM 2856 O O . LYS A 1 368 ? -7.613 -11.461 -26.438 1 91.44 368 LYS A O 1
ATOM 2861 N N . PRO A 1 369 ? -9.188 -9.977 -27.031 1 86.69 369 PRO A N 1
ATOM 2862 C CA . PRO A 1 369 ? -8.172 -9.117 -27.641 1 86.69 369 PRO A CA 1
ATOM 2863 C C . PRO A 1 369 ? -7.207 -8.523 -26.609 1 86.69 369 PRO A C 1
ATOM 2865 O O . PRO A 1 369 ? -7.57 -8.352 -25.453 1 86.69 369 PRO A O 1
ATOM 2868 N N . VAL A 1 370 ? -6.066 -8.289 -27.141 1 88.88 370 VAL A N 1
ATOM 2869 C CA . VAL A 1 370 ? -5.039 -7.66 -26.312 1 88.88 370 VAL A CA 1
ATOM 2870 C C . VAL A 1 370 ? -5.289 -6.156 -26.219 1 88.88 370 VAL A C 1
ATOM 2872 O O . VAL A 1 370 ? -5.625 -5.516 -27.219 1 88.88 370 VAL A O 1
ATOM 2875 N N . HIS A 1 371 ? -5.117 -5.566 -24.984 1 89.88 371 HIS A N 1
ATOM 2876 C CA . HIS A 1 371 ? -5.234 -4.125 -24.828 1 89.88 371 HIS A CA 1
ATOM 2877 C C . HIS A 1 371 ? -3.986 -3.404 -25.328 1 89.88 371 HIS A C 1
ATOM 2879 O O . HIS A 1 371 ? -2.869 -3.887 -25.125 1 89.88 371 HIS A O 1
ATOM 2885 N N . PRO A 1 372 ? -4.23 -2.275 -25.906 1 87 372 PRO A N 1
ATOM 2886 C CA . PRO A 1 372 ? -3.051 -1.495 -26.281 1 87 372 PRO A CA 1
ATOM 2887 C C . PRO A 1 372 ? -2.352 -0.869 -25.078 1 87 372 PRO A C 1
ATOM 2889 O O . PRO A 1 372 ? -2.986 -0.623 -24.047 1 87 372 PRO A O 1
ATOM 2892 N N . MET B 1 1 ? -64.688 58.531 -19.234 1 16.39 1 MET B N 1
ATOM 2893 C CA . MET B 1 1 ? -64.25 59.844 -19.688 1 16.39 1 MET B CA 1
ATOM 2894 C C . MET B 1 1 ? -62.969 60.25 -19.031 1 16.39 1 MET B C 1
ATOM 2896 O O . MET B 1 1 ? -62.469 59.594 -18.125 1 16.39 1 MET B O 1
ATOM 2900 N N . GLY B 1 2 ? -62.969 61.5 -18.297 1 15.77 2 GLY B N 1
ATOM 2901 C CA . GLY B 1 2 ? -62.156 62.656 -18.547 1 15.77 2 GLY B CA 1
ATOM 2902 C C . GLY B 1 2 ? -60.75 62.531 -18 1 15.77 2 GLY B C 1
ATOM 2903 O O . GLY B 1 2 ? -60.469 61.688 -17.156 1 15.77 2 GLY B O 1
ATOM 2904 N N . LEU B 1 3 ? -59.969 63.688 -17.922 1 16.25 3 LEU B N 1
ATOM 2905 C CA . LEU B 1 3 ? -58.844 64.438 -18.422 1 16.25 3 LEU B CA 1
ATOM 2906 C C . LEU B 1 3 ? -57.688 64.5 -17.406 1 16.25 3 LEU B C 1
ATOM 2908 O O . LEU B 1 3 ? -56.562 64.125 -17.719 1 16.25 3 LEU B O 1
ATOM 2912 N N . GLY B 1 4 ? -57.344 65.688 -16.75 1 16.03 4 GLY B N 1
ATOM 2913 C CA . GLY B 1 4 ? -56.312 66.688 -17.031 1 16.03 4 GLY B CA 1
ATOM 2914 C C . GLY B 1 4 ? -55.125 66.562 -16.094 1 16.03 4 GLY B C 1
ATOM 2915 O O . GLY B 1 4 ? -54 66.25 -16.531 1 16.03 4 GLY B O 1
ATOM 2916 N N . LEU B 1 5 ? -54.781 67.625 -15.258 1 16.23 5 LEU B N 1
ATOM 2917 C CA . LEU B 1 5 ? -53.812 68.75 -15.336 1 16.23 5 LEU B CA 1
ATOM 2918 C C . LEU B 1 5 ? -52.656 68.5 -14.383 1 16.23 5 LEU B C 1
ATOM 2920 O O . LEU B 1 5 ? -52.719 67.625 -13.531 1 16.23 5 LEU B O 1
ATOM 2924 N N . GLY B 1 6 ? -52.219 69.5 -13.555 1 16.23 6 GLY B N 1
ATOM 2925 C CA . GLY B 1 6 ? -51.156 70.5 -13.516 1 16.23 6 GLY B CA 1
ATOM 2926 C C . GLY B 1 6 ? -50.062 70.25 -12.523 1 16.23 6 GLY B C 1
ATOM 2927 O O . GLY B 1 6 ? -50.188 69.312 -11.711 1 16.23 6 GLY B O 1
ATOM 2928 N N . GLY B 1 7 ? -49.344 71.25 -11.859 1 15.99 7 GLY B N 1
ATOM 2929 C CA . GLY B 1 7 ? -48.094 72 -11.883 1 15.99 7 GLY B CA 1
ATOM 2930 C C . GLY B 1 7 ? -47.219 71.75 -10.688 1 15.99 7 GLY B C 1
ATOM 2931 O O . GLY B 1 7 ? -46 71.688 -10.82 1 15.99 7 GLY B O 1
ATOM 2932 N N . GLY B 1 8 ? -47.625 71.812 -9.406 1 16.64 8 GLY B N 1
ATOM 2933 C CA . GLY B 1 8 ? -47 72.875 -8.617 1 16.64 8 GLY B CA 1
ATOM 2934 C C . GLY B 1 8 ? -45.625 72.5 -8.117 1 16.64 8 GLY B C 1
ATOM 2935 O O . GLY B 1 8 ? -45.312 71.312 -7.984 1 16.64 8 GLY B O 1
ATOM 2936 N N . GLY B 1 9 ? -44.562 73.5 -7.988 1 16.34 9 GLY B N 1
ATOM 2937 C CA . GLY B 1 9 ? -43.281 74.125 -8.094 1 16.34 9 GLY B CA 1
ATOM 2938 C C . GLY B 1 9 ? -42.312 73.688 -6.992 1 16.34 9 GLY B C 1
ATOM 2939 O O . GLY B 1 9 ? -41.188 73.25 -7.266 1 16.34 9 GLY B O 1
ATOM 2940 N N . GLY B 1 10 ? -42.375 74.375 -5.734 1 15.91 10 GLY B N 1
ATOM 2941 C CA . GLY B 1 10 ? -41.469 75.438 -5.32 1 15.91 10 GLY B CA 1
ATOM 2942 C C . GLY B 1 10 ? -40.281 74.875 -4.543 1 15.91 10 GLY B C 1
ATOM 2943 O O . GLY B 1 10 ? -39.25 75.562 -4.445 1 15.91 10 GLY B O 1
ATOM 2944 N N . MET B 1 11 ? -40.375 74.062 -3.479 1 14.97 11 MET B N 1
ATOM 2945 C CA . MET B 1 11 ? -39.594 74.562 -2.348 1 14.97 11 MET B CA 1
ATOM 2946 C C . MET B 1 11 ? -38.094 74.188 -2.543 1 14.97 11 MET B C 1
ATOM 2948 O O . MET B 1 11 ? -37.75 73 -2.598 1 14.97 11 MET B O 1
ATOM 2952 N N . ALA B 1 12 ? -37.156 75.188 -3.029 1 16.44 12 ALA B N 1
ATOM 2953 C CA . ALA B 1 12 ? -35.844 75.625 -3.477 1 16.44 12 ALA B CA 1
ATOM 2954 C C . ALA B 1 12 ? -34.781 75.375 -2.412 1 16.44 12 ALA B C 1
ATOM 2956 O O . ALA B 1 12 ? -33.594 75.312 -2.721 1 16.44 12 ALA B O 1
ATOM 2957 N N . MET B 1 13 ? -34.906 75.562 -1.081 1 15.52 13 MET B N 1
ATOM 2958 C CA . MET B 1 13 ? -33.938 76.562 -0.566 1 15.52 13 MET B CA 1
ATOM 2959 C C . MET B 1 13 ? -32.531 76 -0.619 1 15.52 13 MET B C 1
ATOM 2961 O O . MET B 1 13 ? -32.312 74.812 -0.591 1 15.52 13 MET B O 1
ATOM 2965 N N . ILE B 1 14 ? -31.359 76.812 -0.331 1 16.61 14 ILE B N 1
ATOM 2966 C CA . ILE B 1 14 ? -30.172 77.5 -0.79 1 16.61 14 ILE B CA 1
ATOM 2967 C C . ILE B 1 14 ? -28.922 76.75 -0.31 1 16.61 14 ILE B C 1
ATOM 2969 O O . ILE B 1 14 ? -28.047 76.438 -1.108 1 16.61 14 ILE B O 1
ATOM 2973 N N . ASN B 1 15 ? -28.141 77.188 0.768 1 15.9 15 ASN B N 1
ATOM 2974 C CA . ASN B 1 15 ? -26.984 78.062 0.677 1 15.9 15 ASN B CA 1
ATOM 2975 C C . ASN B 1 15 ? -25.688 77.312 0.883 1 15.9 15 ASN B C 1
ATOM 2977 O O . ASN B 1 15 ? -24.781 77.375 0.042 1 15.9 15 ASN B O 1
ATOM 2981 N N . ARG B 1 16 ? -24.688 77.625 1.947 1 16.52 16 ARG B N 1
ATOM 2982 C CA . ARG B 1 16 ? -23.438 78.375 1.893 1 16.52 16 ARG B CA 1
ATOM 2983 C C . ARG B 1 16 ? -22.234 77.438 1.88 1 16.52 16 ARG B C 1
ATOM 2985 O O . ARG B 1 16 ? -22.359 76.25 2.227 1 16.52 16 ARG B O 1
ATOM 2992 N N . ASN B 1 17 ? -20.922 77.875 2.363 1 16.38 17 ASN B N 1
ATOM 2993 C CA . ASN B 1 17 ? -19.594 78.312 1.938 1 16.38 17 ASN B CA 1
ATOM 2994 C C . ASN B 1 17 ? -18.5 77.375 2.357 1 16.38 17 ASN B C 1
ATOM 2996 O O . ASN B 1 17 ? -17.641 77 1.555 1 16.38 17 ASN B O 1
ATOM 3000 N N . HIS B 1 18 ? -18.062 77.125 3.697 1 17.02 18 HIS B N 1
ATOM 3001 C CA . HIS B 1 18 ? -16.75 77.625 4.055 1 17.02 18 HIS B CA 1
ATOM 3002 C C . HIS B 1 18 ? -15.648 76.688 3.67 1 17.02 18 HIS B C 1
ATOM 3004 O O . HIS B 1 18 ? -15.906 75.5 3.467 1 17.02 18 HIS B O 1
ATOM 3010 N N . VAL B 1 19 ? -14.359 76.688 4.402 1 18.11 19 VAL B N 1
ATOM 3011 C CA . VAL B 1 19 ? -12.93 76.938 4.25 1 18.11 19 VAL B CA 1
ATOM 3012 C C . VAL B 1 19 ? -12.18 75.625 4.141 1 18.11 19 VAL B C 1
ATOM 3014 O O . VAL B 1 19 ? -12.602 74.625 4.719 1 18.11 19 VAL B O 1
ATOM 3017 N N . VAL B 1 20 ? -10.906 75.5 3.498 1 18.55 20 VAL B N 1
ATOM 3018 C CA . VAL B 1 20 ? -9.945 74.875 2.59 1 18.55 20 VAL B CA 1
ATOM 3019 C C . VAL B 1 20 ? -8.977 74 3.379 1 18.55 20 VAL B C 1
ATOM 3021 O O . VAL B 1 20 ? -8.367 73.062 2.826 1 18.55 20 VAL B O 1
ATOM 3024 N N . SER B 1 21 ? -8.672 74 4.699 1 16.84 21 SER B N 1
ATOM 3025 C CA . SER B 1 21 ? -7.25 74.188 4.977 1 16.84 21 SER B CA 1
ATOM 3026 C C . SER B 1 21 ? -6.477 72.875 4.676 1 16.84 21 SER B C 1
ATOM 3028 O O . SER B 1 21 ? -7.031 71.812 4.75 1 16.84 21 SER B O 1
ATOM 3030 N N . PHE B 1 22 ? -5.039 72.875 4.656 1 17.58 22 PHE B N 1
ATOM 3031 C CA . PHE B 1 22 ? -3.793 72.625 3.953 1 17.58 22 PHE B CA 1
ATOM 3032 C C . PHE B 1 22 ? -3.176 71.312 4.445 1 17.58 22 PHE B C 1
ATOM 3034 O O . PHE B 1 22 ? -2.691 70.5 3.648 1 17.58 22 PHE B O 1
ATOM 3041 N N . LEU B 1 23 ? -2.979 70.938 5.734 1 18.02 23 LEU B N 1
ATOM 3042 C CA . LEU B 1 23 ? -1.585 70.75 6.145 1 18.02 23 LEU B CA 1
ATOM 3043 C C . LEU B 1 23 ? -1.012 69.438 5.684 1 18.02 23 LEU B C 1
ATOM 3045 O O . LEU B 1 23 ? -1.731 68.438 5.613 1 18.02 23 LEU B O 1
ATOM 3049 N N . ALA B 1 24 ? 0.413 69.25 5.418 1 18.33 24 ALA B N 1
ATOM 3050 C CA . ALA B 1 24 ? 1.591 68.75 4.691 1 18.33 24 ALA B CA 1
ATOM 3051 C C . ALA B 1 24 ? 1.993 67.375 5.133 1 18.33 24 ALA B C 1
ATOM 3053 O O . ALA B 1 24 ? 2.316 66.5 4.301 1 18.33 24 ALA B O 1
ATOM 3054 N N . GLY B 1 25 ? 2.406 67 6.383 1 17.2 25 GLY B N 1
ATOM 3055 C CA . GLY B 1 25 ? 3.811 66.688 6.59 1 17.2 25 GLY B CA 1
ATOM 3056 C C . GLY B 1 25 ? 4.145 65.25 6.328 1 17.2 25 GLY B C 1
ATOM 3057 O O . GLY B 1 25 ? 5.285 64.875 6.004 1 17.2 25 GLY B O 1
ATOM 3058 N N . ALA B 1 26 ? 3.455 64.188 6.938 1 19.52 26 ALA B N 1
ATOM 3059 C CA . ALA B 1 26 ? 4.262 63.156 7.602 1 19.52 26 ALA B CA 1
ATOM 3060 C C . ALA B 1 26 ? 4.934 62.219 6.582 1 19.52 26 ALA B C 1
ATOM 3062 O O . ALA B 1 26 ? 4.457 62.094 5.449 1 19.52 26 ALA B O 1
ATOM 3063 N N . ALA B 1 27 ? 5.938 61.25 7.098 1 18.89 27 ALA B N 1
ATOM 3064 C CA . ALA B 1 27 ? 7.258 60.656 6.871 1 18.89 27 ALA B CA 1
ATOM 3065 C C . ALA B 1 27 ? 7.176 59.469 5.945 1 18.89 27 ALA B C 1
ATOM 3067 O O . ALA B 1 27 ? 6.387 58.531 6.18 1 18.89 27 ALA B O 1
ATOM 3068 N N . LEU B 1 28 ? 7.699 59.406 4.742 1 18.11 28 LEU B N 1
ATOM 3069 C CA . LEU B 1 28 ? 7.836 58.656 3.506 1 18.11 28 LEU B CA 1
ATOM 3070 C C . LEU B 1 28 ? 8.742 57.438 3.705 1 18.11 28 LEU B C 1
ATOM 3072 O O . LEU B 1 28 ? 9.031 56.719 2.756 1 18.11 28 LEU B O 1
ATOM 3076 N N . PRO B 1 29 ? 9.305 57.031 4.922 1 18.59 29 PRO B N 1
ATOM 3077 C CA . PRO B 1 29 ? 10.633 56.5 4.594 1 18.59 29 PRO B CA 1
ATOM 3078 C C . PRO B 1 29 ? 10.578 55.375 3.553 1 18.59 29 PRO B C 1
ATOM 3080 O O . PRO B 1 29 ? 9.492 54.844 3.248 1 18.59 29 PRO B O 1
ATOM 3083 N N . THR B 1 30 ? 11.656 54.281 3.734 1 17.89 30 THR B N 1
ATOM 3084 C CA . THR B 1 30 ? 12.828 53.719 3.057 1 17.89 30 THR B CA 1
ATOM 3085 C C . THR B 1 30 ? 12.469 52.438 2.342 1 17.89 30 THR B C 1
ATOM 3087 O O . THR B 1 30 ? 11.953 51.5 2.963 1 17.89 30 THR B O 1
ATOM 3090 N N . LEU B 1 31 ? 12.328 52.281 1.078 1 18.42 31 LEU B N 1
ATOM 3091 C CA . LEU B 1 31 ? 12.172 51.344 -0.026 1 18.42 31 LEU B CA 1
ATOM 3092 C C . LEU B 1 31 ? 13.383 50.406 -0.134 1 18.42 31 LEU B C 1
ATOM 3094 O O . LEU B 1 31 ? 13.547 49.719 -1.128 1 18.42 31 LEU B O 1
ATOM 3098 N N . LEU B 1 32 ? 14.406 50.25 0.807 1 18.38 32 LEU B N 1
ATOM 3099 C CA . LEU B 1 32 ? 15.609 49.625 0.258 1 18.38 32 LEU B CA 1
ATOM 3100 C C . LEU B 1 32 ? 15.273 48.344 -0.472 1 18.38 32 LEU B C 1
ATOM 3102 O O . LEU B 1 32 ? 14.523 47.5 0.043 1 18.38 32 LEU B O 1
ATOM 3106 N N . LEU B 1 33 ? 15.812 48.094 -1.835 1 19.23 33 LEU B N 1
ATOM 3107 C CA . LEU B 1 33 ? 16.203 47.469 -3.1 1 19.23 33 LEU B CA 1
ATOM 3108 C C . LEU B 1 33 ? 17.156 46.312 -2.869 1 19.23 33 LEU B C 1
ATOM 3110 O O . LEU B 1 33 ? 17.906 45.938 -3.766 1 19.23 33 LEU B O 1
ATOM 3114 N N . PHE B 1 34 ? 17.234 45.531 -1.837 1 17.56 34 PHE B N 1
ATOM 3115 C CA . PHE B 1 34 ? 18.422 44.719 -1.761 1 17.56 34 PHE B CA 1
ATOM 3116 C C . PHE B 1 34 ? 18.516 43.781 -2.961 1 17.56 34 PHE B C 1
ATOM 3118 O O . PHE B 1 34 ? 17.688 42.875 -3.109 1 17.56 34 PHE B O 1
ATOM 3125 N N . PHE B 1 35 ? 19.047 44.25 -4.191 1 19.5 35 PHE B N 1
ATOM 3126 C CA . PHE B 1 35 ? 19.578 43.594 -5.387 1 19.5 35 PHE B CA 1
ATOM 3127 C C . PHE B 1 35 ? 20.734 42.656 -5.039 1 19.5 35 PHE B C 1
ATOM 3129 O O . PHE B 1 35 ? 21.875 43.125 -4.926 1 19.5 35 PHE B O 1
ATOM 3136 N N . LEU B 1 36 ? 20.906 42.094 -3.943 1 17.73 36 LEU B N 1
ATOM 3137 C CA . LEU B 1 36 ? 22.203 41.438 -3.781 1 17.73 36 LEU B CA 1
ATOM 3138 C C . LEU B 1 36 ? 22.562 40.625 -5.027 1 17.73 36 LEU B C 1
ATOM 3140 O O . LEU B 1 36 ? 21.672 40.188 -5.758 1 17.73 36 LEU B O 1
ATOM 3144 N N . ALA B 1 37 ? 24 40.469 -5.426 1 19.34 37 ALA B N 1
ATOM 3145 C CA . ALA B 1 37 ? 25.219 40.188 -6.199 1 19.34 37 ALA B CA 1
ATOM 3146 C C . ALA B 1 37 ? 25.344 38.719 -6.52 1 19.34 37 ALA B C 1
ATOM 3148 O O . ALA B 1 37 ? 26.141 38.312 -7.375 1 19.34 37 ALA B O 1
ATOM 3149 N N . SER B 1 38 ? 24.875 37.719 -5.82 1 18.41 38 SER B N 1
ATOM 3150 C CA . SER B 1 38 ? 25.766 36.562 -5.852 1 18.41 38 SER B CA 1
ATOM 3151 C C . SER B 1 38 ? 25.922 36.031 -7.27 1 18.41 38 SER B C 1
ATOM 3153 O O . SER B 1 38 ? 24.938 35.625 -7.906 1 18.41 38 SER B O 1
ATOM 3155 N N . ASP B 1 39 ? 26.844 36.656 -8.062 1 18.66 39 ASP B N 1
ATOM 3156 C CA . ASP B 1 39 ? 27.547 36.188 -9.258 1 18.66 39 ASP B CA 1
ATOM 3157 C C . ASP B 1 39 ? 28.016 34.75 -9.102 1 18.66 39 ASP B C 1
ATOM 3159 O O . ASP B 1 39 ? 28.516 34.344 -8.047 1 18.66 39 ASP B O 1
ATOM 3163 N N . ARG B 1 40 ? 27.484 33.938 -9.922 1 18.5 40 ARG B N 1
ATOM 3164 C CA . ARG B 1 40 ? 27.703 32.594 -10.453 1 18.5 40 ARG B CA 1
ATOM 3165 C C . ARG B 1 40 ? 29.156 32.406 -10.883 1 18.5 40 ARG B C 1
ATOM 3167 O O . ARG B 1 40 ? 29.625 33.094 -11.812 1 18.5 40 ARG B O 1
ATOM 3174 N N . VAL B 1 41 ? 30.125 32.125 -9.891 1 18.39 41 VAL B N 1
ATOM 3175 C CA . VAL B 1 41 ? 31.453 31.531 -9.891 1 18.39 41 VAL B CA 1
ATOM 3176 C C . VAL B 1 41 ? 31.484 30.328 -10.82 1 18.39 41 VAL B C 1
ATOM 3178 O O . VAL B 1 41 ? 30.781 29.328 -10.586 1 18.39 41 VAL B O 1
ATOM 3181 N N . SER B 1 42 ? 31.906 30.422 -12.047 1 18.33 42 SER B N 1
ATOM 3182 C CA . SER B 1 42 ? 32.281 29.578 -13.18 1 18.33 42 SER B CA 1
ATOM 3183 C C . SER B 1 42 ? 33.438 28.641 -12.812 1 18.33 42 SER B C 1
ATOM 3185 O O . SER B 1 42 ? 33.812 27.797 -13.609 1 18.33 42 SER B O 1
ATOM 3187 N N . GLU B 1 43 ? 34.25 29.047 -11.789 1 17.53 43 GLU B N 1
ATOM 3188 C CA . GLU B 1 43 ? 35.594 28.531 -12.047 1 17.53 43 GLU B CA 1
ATOM 3189 C C . GLU B 1 43 ? 35.562 27.016 -12.164 1 17.53 43 GLU B C 1
ATOM 3191 O O . GLU B 1 43 ? 34.688 26.344 -11.633 1 17.53 43 GLU B O 1
ATOM 3196 N N . LYS B 1 44 ? 36.625 26.531 -12.953 1 19.69 44 LYS B N 1
ATOM 3197 C CA . LYS B 1 44 ? 37.344 25.375 -13.469 1 19.69 44 LYS B CA 1
ATOM 3198 C C . LYS B 1 44 ? 37.844 24.484 -12.328 1 19.69 44 LYS B C 1
ATOM 3200 O O . LYS B 1 44 ? 38.656 24.938 -11.492 1 19.69 44 LYS B O 1
ATOM 3205 N N . LEU B 1 45 ? 36.969 23.672 -11.664 1 16.66 45 LEU B N 1
ATOM 3206 C CA . LEU B 1 45 ? 37.438 22.562 -10.867 1 16.66 45 LEU B CA 1
ATOM 3207 C C . LEU B 1 45 ? 38.656 21.891 -11.539 1 16.66 45 LEU B C 1
ATOM 3209 O O . LEU B 1 45 ? 38.562 21.484 -12.703 1 16.66 45 LEU B O 1
ATOM 3213 N N . ALA B 1 46 ? 39.875 22.266 -11.062 1 17.33 46 ALA B N 1
ATOM 3214 C CA . ALA B 1 46 ? 41.25 21.734 -11.188 1 17.33 46 ALA B CA 1
ATOM 3215 C C . ALA B 1 46 ? 41.281 20.234 -10.938 1 17.33 46 ALA B C 1
ATOM 3217 O O . ALA B 1 46 ? 40.781 19.766 -9.914 1 17.33 46 ALA B O 1
ATOM 3218 N N . ILE B 1 47 ? 41.438 19.406 -11.93 1 18.36 47 ILE B N 1
ATOM 3219 C CA . ILE B 1 47 ? 41.719 17.984 -12.117 1 18.36 47 ILE B CA 1
ATOM 3220 C C . ILE B 1 47 ? 43.031 17.625 -11.383 1 18.36 47 ILE B C 1
ATOM 3222 O O . ILE B 1 47 ? 44.125 17.891 -11.859 1 18.36 47 ILE B O 1
ATOM 3226 N N . VAL B 1 48 ? 43.219 18.219 -10.078 1 17.62 48 VAL B N 1
ATOM 3227 C CA . VAL B 1 48 ? 44.5 17.703 -9.641 1 17.62 48 VAL B CA 1
ATOM 3228 C C . VAL B 1 48 ? 44.469 16.188 -9.57 1 17.62 48 VAL B C 1
ATOM 3230 O O . VAL B 1 48 ? 43.656 15.609 -8.828 1 17.62 48 VAL B O 1
ATOM 3233 N N . SER B 1 49 ? 45.031 15.445 -10.539 1 18.33 49 SER B N 1
ATOM 3234 C CA . SER B 1 49 ? 45.375 14.062 -10.883 1 18.33 49 SER B CA 1
ATOM 3235 C C . SER B 1 49 ? 46.344 13.461 -9.883 1 18.33 49 SER B C 1
ATOM 3237 O O . SER B 1 49 ? 46.812 12.336 -10.07 1 18.33 49 SER B O 1
ATOM 3239 N N . SER B 1 50 ? 46.75 14.102 -8.727 1 18.09 50 SER B N 1
ATOM 3240 C CA . SER B 1 50 ? 48 13.469 -8.367 1 18.09 50 SER B CA 1
ATOM 3241 C C . SER B 1 50 ? 47.812 11.992 -8.031 1 18.09 50 SER B C 1
ATOM 3243 O O . SER B 1 50 ? 46.844 11.633 -7.348 1 18.09 50 SER B O 1
ATOM 3245 N N . TRP B 1 51 ? 48.625 11.023 -8.664 1 18.42 51 TRP B N 1
ATOM 3246 C CA . TRP B 1 51 ? 49 9.633 -8.93 1 18.42 51 TRP B CA 1
ATOM 3247 C C . TRP B 1 51 ? 49.594 8.984 -7.691 1 18.42 51 TRP B C 1
ATOM 3249 O O . TRP B 1 51 ? 50 7.812 -7.727 1 18.42 51 TRP B O 1
ATOM 3259 N N . GLY B 1 52 ? 49.719 9.664 -6.477 1 17.7 52 GLY B N 1
ATOM 3260 C CA . GLY B 1 52 ? 50.844 9.031 -5.828 1 17.7 52 GLY B CA 1
ATOM 3261 C C . GLY B 1 52 ? 50.625 7.562 -5.523 1 17.7 52 GLY B C 1
ATOM 3262 O O . GLY B 1 52 ? 49.5 7.074 -5.59 1 17.7 52 GLY B O 1
ATOM 3263 N N . SER B 1 53 ? 51.75 6.887 -4.895 1 19.12 53 SER B N 1
ATOM 3264 C CA . SER B 1 53 ? 52.531 5.668 -4.727 1 19.12 53 SER B CA 1
ATOM 3265 C C . SER B 1 53 ? 51.844 4.695 -3.777 1 19.12 53 SER B C 1
ATOM 3267 O O . SER B 1 53 ? 50.969 5.09 -2.994 1 19.12 53 SER B O 1
ATOM 3269 N N . GLY B 1 54 ? 52.156 3.355 -3.895 1 18.98 54 GLY B N 1
ATOM 3270 C CA . GLY B 1 54 ? 51.906 1.928 -3.756 1 18.98 54 GLY B CA 1
ATOM 3271 C C . GLY B 1 54 ? 52.125 1.42 -2.344 1 18.98 54 GLY B C 1
ATOM 3272 O O . GLY B 1 54 ? 52.125 0.21 -2.107 1 18.98 54 GLY B O 1
ATOM 3273 N N . GLY B 1 55 ? 52.281 2.297 -1.3 1 18.69 55 GLY B N 1
ATOM 3274 C CA . GLY B 1 55 ? 53.031 1.502 -0.329 1 18.69 55 GLY B CA 1
ATOM 3275 C C . GLY B 1 55 ? 52.219 0.374 0.264 1 18.69 55 GLY B C 1
ATOM 3276 O O . GLY B 1 55 ? 50.969 0.422 0.248 1 18.69 55 GLY B O 1
ATOM 3277 N N . SER B 1 56 ? 52.812 -0.857 0.501 1 19.62 56 SER B N 1
ATOM 3278 C CA . SER B 1 56 ? 52.719 -2.295 0.731 1 19.62 56 SER B CA 1
ATOM 3279 C C . SER B 1 56 ? 52.281 -2.602 2.164 1 19.62 56 SER B C 1
ATOM 3281 O O . SER B 1 56 ? 52.219 -3.768 2.557 1 19.62 56 SER B O 1
ATOM 3283 N N . SER B 1 57 ? 51.938 -1.593 3.049 1 18.89 57 SER B N 1
ATOM 3284 C CA . SER B 1 57 ? 52.281 -2.127 4.359 1 18.89 57 SER B CA 1
ATOM 3285 C C . SER B 1 57 ? 51.406 -3.324 4.723 1 18.89 57 SER B C 1
ATOM 3287 O O . SER B 1 57 ? 50.312 -3.49 4.184 1 18.89 57 SER B O 1
ATOM 3289 N N . SER B 1 58 ? 51.969 -4.23 5.645 1 20.11 58 SER B N 1
ATOM 3290 C CA . SER B 1 58 ? 52 -5.559 6.254 1 20.11 58 SER B CA 1
ATOM 3291 C C . SER B 1 58 ? 50.906 -5.738 7.281 1 20.11 58 SER B C 1
ATOM 3293 O O . SER B 1 58 ? 50.75 -4.934 8.203 1 20.11 58 SER B O 1
ATOM 3295 N N . ALA B 1 59 ? 49.781 -6.277 6.855 1 19.31 59 ALA B N 1
ATOM 3296 C CA . ALA B 1 59 ? 48.562 -6.57 7.629 1 19.31 59 ALA B CA 1
ATOM 3297 C C . ALA B 1 59 ? 48.875 -7.527 8.773 1 19.31 59 ALA B C 1
ATOM 3299 O O . ALA B 1 59 ? 49.031 -8.734 8.562 1 19.31 59 ALA B O 1
ATOM 3300 N N . ALA B 1 60 ? 49.688 -7.133 9.703 1 18.95 60 ALA B N 1
ATOM 3301 C CA . ALA B 1 60 ? 49.875 -8.102 10.781 1 18.95 60 ALA B CA 1
ATOM 3302 C C . ALA B 1 60 ? 48.594 -8.297 11.57 1 18.95 60 ALA B C 1
ATOM 3304 O O . ALA B 1 60 ? 48.094 -7.352 12.18 1 18.95 60 ALA B O 1
ATOM 3305 N N . ALA B 1 61 ? 47.656 -9.086 11.117 1 19.58 61 ALA B N 1
ATOM 3306 C CA . ALA B 1 61 ? 46.344 -9.453 11.656 1 19.58 61 ALA B CA 1
ATOM 3307 C C . ALA B 1 61 ? 46.469 -10.016 13.07 1 19.58 61 ALA B C 1
ATOM 3309 O O . ALA B 1 61 ? 46.938 -11.148 13.258 1 19.58 61 ALA B O 1
ATOM 3310 N N . ALA B 1 62 ? 46.906 -9.203 14.086 1 19.78 62 ALA B N 1
ATOM 3311 C CA . ALA B 1 62 ? 46.938 -9.773 15.43 1 19.78 62 ALA B CA 1
ATOM 3312 C C . ALA B 1 62 ? 45.562 -10.266 15.875 1 19.78 62 ALA B C 1
ATOM 3314 O O . ALA B 1 62 ? 44.562 -9.578 15.68 1 19.78 62 ALA B O 1
ATOM 3315 N N . ASP B 1 63 ? 45.281 -11.586 15.984 1 21.05 63 ASP B N 1
ATOM 3316 C CA . ASP B 1 63 ? 44.219 -12.492 16.375 1 21.05 63 ASP B CA 1
ATOM 3317 C C . ASP B 1 63 ? 43.781 -12.234 17.828 1 21.05 63 ASP B C 1
ATOM 3319 O O . ASP B 1 63 ? 44.469 -12.602 18.766 1 21.05 63 ASP B O 1
ATOM 3323 N N . HIS B 1 64 ? 43.625 -10.898 18.25 1 20.14 64 HIS B N 1
ATOM 3324 C CA . HIS B 1 64 ? 43.375 -10.844 19.688 1 20.14 64 HIS B CA 1
ATOM 3325 C C . HIS B 1 64 ? 42.125 -11.633 20.047 1 20.14 64 HIS B C 1
ATOM 3327 O O . HIS B 1 64 ? 41.125 -11.602 19.328 1 20.14 64 HIS B O 1
ATOM 3333 N N . ASP B 1 65 ? 42.25 -12.688 20.922 1 22.44 65 ASP B N 1
ATOM 3334 C CA . ASP B 1 65 ? 41.469 -13.703 21.609 1 22.44 65 ASP B CA 1
ATOM 3335 C C . ASP B 1 65 ? 40.438 -13.07 22.531 1 22.44 65 ASP B C 1
ATOM 3337 O O . ASP B 1 65 ? 40.719 -12.727 23.688 1 22.44 65 ASP B O 1
ATOM 3341 N N . LEU B 1 66 ? 39.688 -12.031 22.172 1 19.11 66 LEU B N 1
ATOM 3342 C CA . LEU B 1 66 ? 38.875 -11.422 23.203 1 19.11 66 LEU B CA 1
ATOM 3343 C C . LEU B 1 66 ? 37.781 -12.383 23.672 1 19.11 66 LEU B C 1
ATOM 3345 O O . LEU B 1 66 ? 36.781 -12.578 22.969 1 19.11 66 LEU B O 1
ATOM 3349 N N . ARG B 1 67 ? 38 -13.555 24.234 1 26.41 67 ARG B N 1
ATOM 3350 C CA . ARG B 1 67 ? 37.062 -14.438 24.922 1 26.41 67 ARG B CA 1
ATOM 3351 C C . ARG B 1 67 ? 36.312 -13.695 26.031 1 26.41 67 ARG B C 1
ATOM 3353 O O . ARG B 1 67 ? 36.844 -13.57 27.141 1 26.41 67 ARG B O 1
ATOM 3360 N N . GLY B 1 68 ? 35.875 -12.43 25.812 1 21.47 68 GLY B N 1
ATOM 3361 C CA . GLY B 1 68 ? 35.375 -11.75 27.016 1 21.47 68 GLY B CA 1
ATOM 3362 C C . GLY B 1 68 ? 34.344 -12.562 27.766 1 21.47 68 GLY B C 1
ATOM 3363 O O . GLY B 1 68 ? 33.75 -13.492 27.234 1 21.47 68 GLY B O 1
ATOM 3364 N N . ALA B 1 69 ? 34.375 -12.445 29.094 1 25.98 69 ALA B N 1
ATOM 3365 C CA . ALA B 1 69 ? 33.656 -12.898 30.297 1 25.98 69 ALA B CA 1
ATOM 3366 C C . ALA B 1 69 ? 32.156 -12.703 30.141 1 25.98 69 ALA B C 1
ATOM 3368 O O . ALA B 1 69 ? 31.703 -11.703 29.594 1 25.98 69 ALA B O 1
ATOM 3369 N N . GLY B 1 70 ? 31.406 -13.742 30.078 1 26.28 70 GLY B N 1
ATOM 3370 C CA . GLY B 1 70 ? 29.969 -13.969 30.047 1 26.28 70 GLY B CA 1
ATOM 3371 C C . GLY B 1 70 ? 29.219 -13.211 31.141 1 26.28 70 GLY B C 1
ATOM 3372 O O . GLY B 1 70 ? 28.859 -13.789 32.156 1 26.28 70 GLY B O 1
ATOM 3373 N N . GLY B 1 71 ? 29.703 -11.953 31.547 1 28.41 71 GLY B N 1
ATOM 3374 C CA . GLY B 1 71 ? 28.984 -11.43 32.688 1 28.41 71 GLY B CA 1
ATOM 3375 C C . GLY B 1 71 ? 27.469 -11.391 32.469 1 28.41 71 GLY B C 1
ATOM 3376 O O . GLY B 1 71 ? 27 -11.344 31.328 1 28.41 71 GLY B O 1
ATOM 3377 N N . ASP B 1 72 ? 26.766 -11.844 33.469 1 32.38 72 ASP B N 1
ATOM 3378 C CA . ASP B 1 72 ? 25.328 -11.812 33.688 1 32.38 72 ASP B CA 1
ATOM 3379 C C . ASP B 1 72 ? 24.766 -10.422 33.406 1 32.38 72 ASP B C 1
ATOM 3381 O O . ASP B 1 72 ? 24.984 -9.484 34.188 1 32.38 72 ASP B O 1
ATOM 3385 N N . ALA B 1 73 ? 24.969 -9.914 32.281 1 31.73 73 ALA B N 1
ATOM 3386 C CA . ALA B 1 73 ? 24.5 -8.555 31.984 1 31.73 73 ALA B CA 1
ATOM 3387 C C . ALA B 1 73 ? 23.078 -8.352 32.469 1 31.73 73 ALA B C 1
ATOM 3389 O O . ALA B 1 73 ? 22.172 -9.086 32.094 1 31.73 73 ALA B O 1
ATOM 3390 N N . ALA B 1 74 ? 22.938 -7.746 33.688 1 35.47 74 ALA B N 1
ATOM 3391 C CA . ALA B 1 74 ? 21.688 -7.262 34.25 1 35.47 74 ALA B CA 1
ATOM 3392 C C . ALA B 1 74 ? 20.812 -6.598 33.188 1 35.47 74 ALA B C 1
ATOM 3394 O O . ALA B 1 74 ? 21.328 -6.023 32.219 1 35.47 74 ALA B O 1
ATOM 3395 N N . PRO B 1 75 ? 19.5 -7.02 33.031 1 38.88 75 PRO B N 1
ATOM 3396 C CA . PRO B 1 75 ? 18.656 -6.363 32.031 1 38.88 75 PRO B CA 1
ATOM 3397 C C . PRO B 1 75 ? 18.844 -4.848 32.031 1 38.88 75 PRO B C 1
ATOM 3399 O O . PRO B 1 75 ? 19.172 -4.25 33.062 1 38.88 75 PRO B O 1
ATOM 3402 N N . PRO B 1 76 ? 19.281 -4.203 30.938 1 44.75 76 PRO B N 1
ATOM 3403 C CA . PRO B 1 76 ? 19.453 -2.75 31 1 44.75 76 PRO B CA 1
ATOM 3404 C C . PRO B 1 76 ? 18.375 -2.066 31.859 1 44.75 76 PRO B C 1
ATOM 3406 O O . PRO B 1 76 ? 17.266 -2.584 31.984 1 44.75 76 PRO B O 1
ATOM 3409 N N . PRO B 1 77 ? 18.672 -1.341 32.906 1 43.06 77 PRO B N 1
ATOM 3410 C CA . PRO B 1 77 ? 17.625 -0.704 33.719 1 43.06 77 PRO B CA 1
ATOM 3411 C C . PRO B 1 77 ? 16.391 -0.31 32.906 1 43.06 77 PRO B C 1
ATOM 3413 O O . PRO B 1 77 ? 16.5 -0.065 31.703 1 43.06 77 PRO B O 1
ATOM 3416 N N . ALA B 1 78 ? 15.266 -0.596 33.312 1 47.03 78 ALA B N 1
ATOM 3417 C CA . ALA B 1 78 ? 13.977 -0.274 32.719 1 47.03 78 ALA B CA 1
ATOM 3418 C C . ALA B 1 78 ? 13.953 1.167 32.219 1 47.03 78 ALA B C 1
ATOM 3420 O O . ALA B 1 78 ? 13.961 2.107 33 1 47.03 78 ALA B O 1
ATOM 3421 N N . GLN B 1 79 ? 14.586 1.57 31.062 1 61.88 79 GLN B N 1
ATOM 3422 C CA . GLN B 1 79 ? 14.648 2.906 30.469 1 61.88 79 GLN B CA 1
ATOM 3423 C C . GLN B 1 79 ? 13.305 3.623 30.609 1 61.88 79 GLN B C 1
ATOM 3425 O O . GLN B 1 79 ? 12.258 3.055 30.312 1 61.88 79 GLN B O 1
ATOM 3430 N N . GLN B 1 80 ? 13.133 4.645 31.391 1 81.31 80 GLN B N 1
ATOM 3431 C CA . GLN B 1 80 ? 11.961 5.488 31.609 1 81.31 80 GLN B CA 1
ATOM 3432 C C . GLN B 1 80 ? 11.289 5.863 30.297 1 81.31 80 GLN B C 1
ATOM 3434 O O . GLN B 1 80 ? 11.953 6.273 29.344 1 81.31 80 GLN B O 1
ATOM 3439 N N . GLU B 1 81 ? 10.016 5.648 30.188 1 90.81 81 GLU B N 1
ATOM 3440 C CA . GLU B 1 81 ? 9.219 5.961 29 1 90.81 81 GLU B CA 1
ATOM 3441 C C . GLU B 1 81 ? 9.258 7.453 28.688 1 90.81 81 GLU B C 1
ATOM 3443 O O . GLU B 1 81 ? 8.805 8.273 29.484 1 90.81 81 GLU B O 1
ATOM 3448 N N . LYS B 1 82 ? 9.805 7.789 27.578 1 90.25 82 LYS B N 1
ATOM 3449 C CA . LYS B 1 82 ? 9.961 9.172 27.125 1 90.25 82 LYS B CA 1
ATOM 3450 C C . LYS B 1 82 ? 8.609 9.852 26.953 1 90.25 82 LYS B C 1
ATOM 3452 O O . LYS B 1 82 ? 8.484 11.062 27.156 1 90.25 82 LYS B O 1
ATOM 3457 N N . PHE B 1 83 ? 7.648 9.109 26.562 1 96 83 PHE B N 1
ATOM 3458 C CA . PHE B 1 83 ? 6.305 9.625 26.312 1 96 83 PHE B CA 1
ATOM 3459 C C . PHE B 1 83 ? 5.273 8.859 27.125 1 96 83 PHE B C 1
ATOM 3461 O O . PHE B 1 83 ? 4.555 8.008 26.594 1 96 83 PHE B O 1
ATOM 3468 N N . PRO B 1 84 ? 5.16 9.266 28.359 1 94.94 84 PRO B N 1
ATOM 3469 C CA . PRO B 1 84 ? 4.25 8.531 29.25 1 94.94 84 PRO B CA 1
ATOM 3470 C C . PRO B 1 84 ? 2.811 8.523 28.734 1 94.94 84 PRO B C 1
ATOM 3472 O O . PRO B 1 84 ? 2.322 9.547 28.234 1 94.94 84 PRO B O 1
ATOM 3475 N N . GLY B 1 85 ? 2.236 7.387 28.859 1 96.12 85 GLY B N 1
ATOM 3476 C CA . GLY B 1 85 ? 0.845 7.242 28.469 1 96.12 85 GLY B CA 1
ATOM 3477 C C . GLY B 1 85 ? 0.676 6.82 27.016 1 96.12 85 GLY B C 1
ATOM 3478 O O . GLY B 1 85 ? -0.362 6.273 26.641 1 96.12 85 GLY B O 1
ATOM 3479 N N . LEU B 1 86 ? 1.656 7.07 26.172 1 97.56 86 LEU B N 1
ATOM 3480 C CA . LEU B 1 86 ? 1.562 6.793 24.734 1 97.56 86 LEU B CA 1
ATOM 3481 C C . LEU B 1 86 ? 1.442 5.293 24.484 1 97.56 86 LEU B C 1
ATOM 3483 O O . LEU B 1 86 ? 0.563 4.855 23.734 1 97.56 86 LEU B O 1
ATOM 3487 N N . PRO B 1 87 ? 2.285 4.418 25.125 1 97.81 87 PRO B N 1
ATOM 3488 C CA . PRO B 1 87 ? 2.199 2.979 24.875 1 97.81 87 PRO B CA 1
ATOM 3489 C C . PRO B 1 87 ? 0.826 2.4 25.219 1 97.81 87 PRO B C 1
ATOM 3491 O O . PRO B 1 87 ? 0.379 1.448 24.562 1 97.81 87 PRO B O 1
ATOM 3494 N N . GLU B 1 88 ? 0.108 3.01 26.141 1 97.25 88 GLU B N 1
ATOM 3495 C CA . GLU B 1 88 ? -1.21 2.533 26.547 1 97.25 88 GLU B CA 1
ATOM 3496 C C . GLU B 1 88 ? -2.297 3.037 25.594 1 97.25 88 GLU B C 1
ATOM 3498 O O . GLU B 1 88 ? -3.322 2.377 25.422 1 97.25 88 GLU B O 1
ATOM 3503 N N . LEU B 1 89 ? -2.014 4.117 25.047 1 98 89 LEU B N 1
ATOM 3504 C CA . LEU B 1 89 ? -3.01 4.777 24.203 1 98 89 LEU B CA 1
ATOM 3505 C C . LEU B 1 89 ? -3.023 4.18 22.812 1 98 89 LEU B C 1
ATOM 3507 O O . LEU B 1 89 ? -4.086 4.035 22.203 1 98 89 LEU B O 1
ATOM 3511 N N . LEU B 1 90 ? -1.925 3.74 22.25 1 98.56 90 LEU B N 1
ATOM 3512 C CA . LEU B 1 90 ? -1.771 3.357 20.859 1 98.56 90 LEU B CA 1
ATOM 3513 C C . LEU B 1 90 ? -2.629 2.141 20.531 1 98.56 90 LEU B C 1
ATOM 3515 O O . LEU B 1 90 ? -3.316 2.119 19.5 1 98.56 90 LEU B O 1
ATOM 3519 N N . PRO B 1 91 ? -2.67 1.136 21.406 1 97.62 91 PRO B N 1
ATOM 3520 C CA . PRO B 1 91 ? -3.516 -0.012 21.062 1 97.62 91 PRO B CA 1
ATOM 3521 C C . PRO B 1 91 ? -4.996 0.351 20.984 1 97.62 91 PRO B C 1
ATOM 3523 O O . PRO B 1 91 ? -5.758 -0.314 20.281 1 97.62 91 PRO B O 1
ATOM 3526 N N . LYS B 1 92 ? -5.418 1.435 21.609 1 97.75 92 LYS B N 1
ATOM 3527 C CA . LYS B 1 92 ? -6.816 1.849 21.641 1 97.75 92 LYS B CA 1
ATOM 3528 C C . LYS B 1 92 ? -7.184 2.609 20.359 1 97.75 92 LYS B C 1
ATOM 3530 O O . LYS B 1 92 ? -8.344 2.611 19.953 1 97.75 92 LYS B O 1
ATOM 3535 N N . VAL B 1 93 ? -6.168 3.186 19.781 1 98.44 93 VAL B N 1
ATOM 3536 C CA . VAL B 1 93 ? -6.438 4.082 18.656 1 98.44 93 VAL B CA 1
ATOM 3537 C C . VAL B 1 93 ? -6.086 3.389 17.344 1 98.44 93 VAL B C 1
ATOM 3539 O O . VAL B 1 93 ? -6.609 3.746 16.297 1 98.44 93 VAL B O 1
ATOM 3542 N N . ALA B 1 94 ? -5.266 2.4 17.359 1 98.19 94 ALA B N 1
ATOM 3543 C CA . ALA B 1 94 ? -4.707 1.779 16.172 1 98.19 94 ALA B CA 1
ATOM 3544 C C . ALA B 1 94 ? -5.766 0.981 15.414 1 98.19 94 ALA B C 1
ATOM 3546 O O . ALA B 1 94 ? -6.68 0.422 16.031 1 98.19 94 ALA B O 1
ATOM 3547 N N . MET B 1 95 ? -5.629 0.964 14.18 1 95.81 95 MET B N 1
ATOM 3548 C CA . MET B 1 95 ? -6.387 0.036 13.344 1 95.81 95 MET B CA 1
ATOM 3549 C C . MET B 1 95 ? -5.855 -1.386 13.492 1 95.81 95 MET B C 1
ATOM 3551 O O . MET B 1 95 ? -4.855 -1.612 14.18 1 95.81 95 MET B O 1
ATOM 3555 N N . GLU B 1 96 ? -6.449 -2.32 12.812 1 90.19 96 GLU B N 1
ATOM 3556 C CA . GLU B 1 96 ? -6.117 -3.736 12.938 1 90.19 96 GLU B CA 1
ATOM 3557 C C . GLU B 1 96 ? -4.691 -4.016 12.484 1 90.19 96 GLU B C 1
ATOM 3559 O O . GLU B 1 96 ? -4.02 -4.895 13.023 1 90.19 96 GLU B O 1
ATOM 3564 N N . ASP B 1 97 ? -4.297 -3.227 11.547 1 92 97 ASP B N 1
ATOM 3565 C CA . ASP B 1 97 ? -2.949 -3.443 11.031 1 92 97 ASP B CA 1
ATOM 3566 C C . ASP B 1 97 ? -1.933 -2.584 11.781 1 92 97 ASP B C 1
ATOM 3568 O O . ASP B 1 97 ? -0.844 -2.314 11.273 1 92 97 ASP B O 1
ATOM 3572 N N . ARG B 1 98 ? -2.365 -1.981 12.953 1 95.19 98 ARG B N 1
ATOM 3573 C CA . ARG B 1 98 ? -1.529 -1.216 13.867 1 95.19 98 ARG B CA 1
ATOM 3574 C C . ARG B 1 98 ? -1.156 0.137 13.273 1 95.19 98 ARG B C 1
ATOM 3576 O O . ARG B 1 98 ? -0.093 0.683 13.578 1 95.19 98 ARG B O 1
ATOM 3583 N N . THR B 1 99 ? -1.979 0.623 12.414 1 98.19 99 THR B N 1
ATOM 3584 C CA . THR B 1 99 ? -1.798 1.968 11.883 1 98.19 99 THR B CA 1
ATOM 3585 C C . THR B 1 99 ? -2.578 2.988 12.703 1 98.19 99 THR B C 1
ATOM 3587 O O . THR B 1 99 ? -3.723 2.74 13.086 1 98.19 99 THR B O 1
ATOM 3590 N N . VAL B 1 100 ? -1.944 4.055 13.023 1 98.81 100 VAL B N 1
ATOM 3591 C CA . VAL B 1 100 ? -2.594 5.172 13.703 1 98.81 100 VAL B CA 1
ATOM 3592 C C . VAL B 1 100 ? -2.518 6.422 12.82 1 98.81 100 VAL B C 1
ATOM 3594 O O . VAL B 1 100 ? -1.5 6.668 12.172 1 98.81 100 VAL B O 1
ATOM 3597 N N . ILE B 1 101 ? -3.584 7.141 12.766 1 98.88 101 ILE B N 1
ATOM 3598 C CA . ILE B 1 101 ? -3.545 8.469 12.156 1 98.88 101 ILE B CA 1
ATOM 3599 C C . ILE B 1 101 ? -3.234 9.516 13.227 1 98.88 101 ILE B C 1
ATOM 3601 O O . ILE B 1 101 ? -3.842 9.508 14.305 1 98.88 101 ILE B O 1
ATOM 3605 N N . ILE B 1 102 ? -2.26 10.391 12.945 1 98.88 102 ILE B N 1
ATOM 3606 C CA . ILE B 1 102 ? -1.822 11.359 13.945 1 98.88 102 ILE B CA 1
ATOM 3607 C C . ILE B 1 102 ? -1.951 12.773 13.383 1 98.88 102 ILE B C 1
ATOM 3609 O O . ILE B 1 102 ? -1.574 13.031 12.242 1 98.88 102 ILE B O 1
ATOM 3613 N N . THR B 1 103 ? -2.537 13.609 14.133 1 98.75 103 THR B N 1
ATOM 3614 C CA . THR B 1 103 ? -2.479 15.039 13.875 1 98.75 103 THR B CA 1
ATOM 3615 C C . THR B 1 103 ? -2.105 15.805 15.141 1 98.75 103 THR B C 1
ATOM 3617 O O . THR B 1 103 ? -1.933 15.211 16.203 1 98.75 103 THR B O 1
ATOM 3620 N N . SER B 1 104 ? -1.846 17.125 15 1 97.75 104 SER B N 1
ATOM 3621 C CA . SER B 1 104 ? -1.451 17.906 16.156 1 97.75 104 SER B CA 1
ATOM 3622 C C . SER B 1 104 ? -2.162 19.266 16.172 1 97.75 104 SER B C 1
ATOM 3624 O O . SER B 1 104 ? -2.465 19.828 15.125 1 97.75 104 SER B O 1
ATOM 3626 N N . VAL B 1 105 ? -2.391 19.719 17.438 1 96.94 105 VAL B N 1
ATOM 3627 C CA . VAL B 1 105 ? -3.086 21 17.562 1 96.94 105 VAL B CA 1
ATOM 3628 C C . VAL B 1 105 ? -2.525 21.766 18.75 1 96.94 105 VAL B C 1
ATOM 3630 O O . VAL B 1 105 ? -1.962 21.188 19.672 1 96.94 105 VAL B O 1
ATOM 3633 N N . ASN B 1 106 ? -2.607 23.031 18.656 1 93.44 106 ASN B N 1
ATOM 3634 C CA . ASN B 1 106 ? -2.527 23.938 19.797 1 93.44 106 ASN B CA 1
ATOM 3635 C C . ASN B 1 106 ? -3.9 24.484 20.172 1 93.44 106 ASN B C 1
ATOM 3637 O O . ASN B 1 106 ? -4.914 24.094 19.594 1 93.44 106 ASN B O 1
ATOM 3641 N N . GLU B 1 107 ? -3.967 25.344 21.078 1 94.75 107 GLU B N 1
ATOM 3642 C CA . GLU B 1 107 ? -5.234 25.875 21.578 1 94.75 107 GLU B CA 1
ATOM 3643 C C . GLU B 1 107 ? -6.027 26.531 20.453 1 94.75 107 GLU B C 1
ATOM 3645 O O . GLU B 1 107 ? -7.219 26.266 20.281 1 94.75 107 GLU B O 1
ATOM 3650 N N . ALA B 1 108 ? -5.359 27.344 19.703 1 95.06 108 ALA B N 1
ATOM 3651 C CA . ALA B 1 108 ? -6.031 28.109 18.656 1 95.06 108 ALA B CA 1
ATOM 3652 C C . ALA B 1 108 ? -6.633 27.172 17.594 1 95.06 108 ALA B C 1
ATOM 3654 O O . ALA B 1 108 ? -7.758 27.391 17.141 1 95.06 108 ALA B O 1
ATOM 3655 N N . TRP B 1 109 ? -5.906 26.141 17.25 1 97.31 109 TRP B N 1
ATOM 3656 C CA . TRP B 1 109 ? -6.344 25.219 16.219 1 97.31 109 TRP B CA 1
ATOM 3657 C C . TRP B 1 109 ? -7.465 24.312 16.719 1 97.31 109 TRP B C 1
ATOM 3659 O O . TRP B 1 109 ? -8.305 23.859 15.945 1 97.31 109 TRP B O 1
ATOM 3669 N N . ALA B 1 110 ? -7.504 24.188 18 1 97.88 110 ALA B N 1
ATOM 3670 C CA . ALA B 1 110 ? -8.508 23.312 18.609 1 97.88 110 ALA B CA 1
ATOM 3671 C C . ALA B 1 110 ? -9.742 24.109 19.047 1 97.88 110 ALA B C 1
ATOM 3673 O O . ALA B 1 110 ? -10.742 23.531 19.469 1 97.88 110 ALA B O 1
ATOM 3674 N N . ALA B 1 111 ? -9.695 25.359 18.953 1 97.38 111 ALA B N 1
ATOM 3675 C CA . ALA B 1 111 ? -10.82 26.188 19.375 1 97.38 111 ALA B CA 1
ATOM 3676 C C . ALA B 1 111 ? -12.078 25.844 18.578 1 97.38 111 ALA B C 1
ATOM 3678 O O . ALA B 1 111 ? -12 25.391 17.438 1 97.38 111 ALA B O 1
ATOM 3679 N N . PRO B 1 112 ? -13.219 26.125 19.172 1 97.75 112 PRO B N 1
ATOM 3680 C CA . PRO B 1 112 ? -14.461 25.844 18.453 1 97.75 112 PRO B CA 1
ATOM 3681 C C . PRO B 1 112 ? -14.547 26.562 17.109 1 97.75 112 PRO B C 1
ATOM 3683 O O . PRO B 1 112 ? -14.32 27.781 17.047 1 97.75 112 PRO B O 1
ATOM 3686 N N . GLY B 1 113 ? -14.805 25.844 16.109 1 97.25 113 GLY B N 1
ATOM 3687 C CA . GLY B 1 113 ? -14.969 26.406 14.781 1 97.25 113 GLY B CA 1
ATOM 3688 C C . GLY B 1 113 ? -13.656 26.547 14.031 1 97.25 113 GLY B C 1
ATOM 3689 O O . GLY B 1 113 ? -13.625 27.078 12.922 1 97.25 113 GLY B O 1
ATOM 3690 N N . SER B 1 114 ? -12.617 26.047 14.633 1 98.19 114 SER B N 1
ATOM 3691 C CA . SER B 1 114 ? -11.289 26.188 14.031 1 98.19 114 SER B CA 1
ATOM 3692 C C . SER B 1 114 ? -10.898 24.922 13.273 1 98.19 114 SER B C 1
ATOM 3694 O O . SER B 1 114 ? -11.758 24.188 12.781 1 98.19 114 SER B O 1
ATOM 3696 N N . LEU B 1 115 ? -9.641 24.688 13.078 1 98.62 115 LEU B N 1
ATOM 3697 C CA . LEU B 1 115 ? -9.117 23.688 12.148 1 98.62 115 LEU B CA 1
ATOM 3698 C C . LEU B 1 115 ? -9.438 22.281 12.625 1 98.62 115 LEU B C 1
ATOM 3700 O O . LEU B 1 115 ? -9.727 21.391 11.812 1 98.62 115 LEU B O 1
ATOM 3704 N N . LEU B 1 116 ? -9.383 22.062 13.906 1 98.81 116 LEU B N 1
ATOM 3705 C CA . LEU B 1 116 ? -9.68 20.719 14.391 1 98.81 116 LEU B CA 1
ATOM 3706 C C . LEU B 1 116 ? -11.109 20.312 14.031 1 98.81 116 LEU B C 1
ATOM 3708 O O . LEU B 1 116 ? -11.352 19.172 13.648 1 98.81 116 LEU B O 1
ATOM 3712 N N . ASP B 1 117 ? -12.016 21.281 14.164 1 98.75 117 ASP B N 1
ATOM 3713 C CA . ASP B 1 117 ? -13.398 20.984 13.797 1 98.75 117 ASP B CA 1
ATOM 3714 C C . ASP B 1 117 ? -13.516 20.641 12.312 1 98.75 117 ASP B C 1
ATOM 3716 O O . ASP B 1 117 ? -14.164 19.656 11.945 1 98.75 117 ASP B O 1
ATOM 3720 N N . LEU B 1 118 ? -12.883 21.438 11.469 1 98.75 118 LEU B N 1
ATOM 3721 C CA . LEU B 1 118 ? -12.898 21.188 10.031 1 98.75 118 LEU B CA 1
ATOM 3722 C C . LEU B 1 118 ? -12.281 19.828 9.711 1 98.75 118 LEU B C 1
ATOM 3724 O O . LEU B 1 118 ? -12.82 19.078 8.891 1 98.75 118 LEU B O 1
ATOM 3728 N N . TYR B 1 119 ? -11.211 19.578 10.367 1 98.88 119 TYR B N 1
ATOM 3729 C CA . TYR B 1 119 ? -10.492 18.328 10.188 1 98.88 119 TYR B CA 1
ATOM 3730 C C . TYR B 1 119 ? -11.375 17.141 10.562 1 98.88 119 TYR B C 1
ATOM 3732 O O . TYR B 1 119 ? -11.539 16.203 9.773 1 98.88 119 TYR B O 1
ATOM 3740 N N . ARG B 1 120 ? -11.992 17.172 11.648 1 98.81 120 ARG B N 1
ATOM 3741 C CA . ARG B 1 120 ? -12.867 16.109 12.117 1 98.81 120 ARG B CA 1
ATOM 3742 C C . ARG B 1 120 ? -14.086 15.961 11.211 1 98.81 120 ARG B C 1
ATOM 3744 O O . ARG B 1 120 ? -14.461 14.844 10.852 1 98.81 120 ARG B O 1
ATOM 3751 N N . ASP B 1 121 ? -14.648 17.062 10.852 1 98.69 121 ASP B N 1
ATOM 3752 C CA . ASP B 1 121 ? -15.844 17.047 10.016 1 98.69 121 ASP B CA 1
ATOM 3753 C C . ASP B 1 121 ? -15.547 16.438 8.641 1 98.69 121 ASP B C 1
ATOM 3755 O O . ASP B 1 121 ? -16.422 15.82 8.031 1 98.69 121 ASP B O 1
ATOM 3759 N N . SER B 1 122 ? -14.336 16.625 8.227 1 98.75 122 SER B N 1
ATOM 3760 C CA . SER B 1 122 ? -13.992 16.109 6.906 1 98.75 122 SER B CA 1
ATOM 3761 C C . SER B 1 122 ? -14.07 14.586 6.875 1 98.75 122 SER B C 1
ATOM 3763 O O . SER B 1 122 ? -14.453 14 5.859 1 98.75 122 SER B O 1
ATOM 3765 N N . PHE B 1 123 ? -13.758 13.914 7.953 1 98.62 123 PHE B N 1
ATOM 3766 C CA . PHE B 1 123 ? -13.93 12.461 8.023 1 98.62 123 PHE B CA 1
ATOM 3767 C C . PHE B 1 123 ? -15.406 12.094 7.965 1 98.62 123 PHE B C 1
ATOM 3769 O O . PHE B 1 123 ? -15.781 11.148 7.266 1 98.62 123 PHE B O 1
ATOM 3776 N N . LYS B 1 124 ? -16.203 12.828 8.625 1 98.19 124 LYS B N 1
ATOM 3777 C CA . LYS B 1 124 ? -17.641 12.547 8.711 1 98.19 124 LYS B CA 1
ATOM 3778 C C . LYS B 1 124 ? -18.312 12.742 7.355 1 98.19 124 LYS B C 1
ATOM 3780 O O . LYS B 1 124 ? -19.25 12.008 7.008 1 98.19 124 LYS B O 1
ATOM 3785 N N . ASN B 1 125 ? -17.828 13.641 6.66 1 98 125 ASN B N 1
ATOM 3786 C CA . ASN B 1 125 ? -18.453 14.016 5.395 1 98 125 ASN B CA 1
ATOM 3787 C C . ASN B 1 125 ? -17.766 13.359 4.207 1 98 125 ASN B C 1
ATOM 3789 O O . ASN B 1 125 ? -18.219 13.484 3.068 1 98 125 ASN B O 1
ATOM 3793 N N . GLY B 1 126 ? -16.625 12.742 4.488 1 98.25 126 GLY B N 1
ATOM 3794 C CA . GLY B 1 126 ? -15.906 12.07 3.418 1 98.25 126 GLY B CA 1
ATOM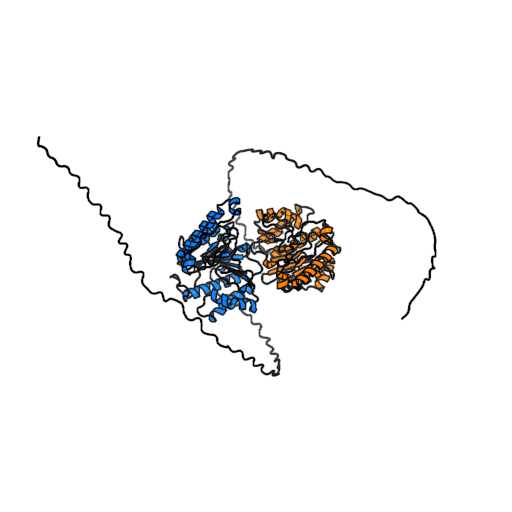 3795 C C . GLY B 1 126 ? -16.594 10.805 2.934 1 98.25 126 GLY B C 1
ATOM 3796 O O . GLY B 1 126 ? -17.531 10.328 3.568 1 98.25 126 GLY B O 1
ATOM 3797 N N . GLU B 1 127 ? -16.172 10.352 1.829 1 97.12 127 GLU B N 1
ATOM 3798 C CA . GLU B 1 127 ? -16.719 9.125 1.26 1 97.12 127 GLU B CA 1
ATOM 3799 C C . GLU B 1 127 ? -16.094 7.887 1.881 1 97.12 127 GLU B C 1
ATOM 3801 O O . GLU B 1 127 ? -14.945 7.539 1.56 1 97.12 127 GLU B O 1
ATOM 3806 N N . GLY B 1 128 ? -16.844 7.266 2.816 1 95.38 128 GLY B N 1
ATOM 3807 C CA . GLY B 1 128 ? -16.438 5.973 3.357 1 95.38 128 GLY B CA 1
ATOM 3808 C C . GLY B 1 128 ? -15.305 6.07 4.359 1 95.38 128 GLY B C 1
ATOM 3809 O O . GLY B 1 128 ? -14.539 5.121 4.531 1 95.38 128 GLY B O 1
ATOM 3810 N N . ILE B 1 129 ? -15.117 7.246 4.98 1 98 129 ILE B N 1
ATOM 3811 C CA . ILE B 1 129 ? -13.93 7.336 5.816 1 98 129 ILE B CA 1
ATOM 3812 C C . ILE B 1 129 ? -14.312 7.793 7.223 1 98 129 ILE B C 1
ATOM 3814 O O . ILE B 1 129 ? -13.445 8.094 8.047 1 98 129 ILE B O 1
ATOM 3818 N N . ALA B 1 130 ? -15.562 7.855 7.543 1 98.31 130 ALA B N 1
ATOM 3819 C CA . ALA B 1 130 ? -16.016 8.297 8.859 1 98.31 130 ALA B CA 1
ATOM 3820 C C . ALA B 1 130 ? -15.383 7.453 9.961 1 98.31 130 ALA B C 1
ATOM 3822 O O . ALA B 1 130 ? -15 7.977 11.016 1 98.31 130 ALA B O 1
ATOM 3823 N N . HIS B 1 131 ? -15.234 6.133 9.742 1 96.94 131 HIS B N 1
ATOM 3824 C CA . HIS B 1 131 ? -14.703 5.207 10.734 1 96.94 131 HIS B CA 1
ATOM 3825 C C . HIS B 1 131 ? -13.234 5.5 11.031 1 96.94 131 HIS B C 1
ATOM 3827 O O . HIS B 1 131 ? -12.727 5.121 12.086 1 96.94 131 HIS B O 1
ATOM 3833 N N . LEU B 1 132 ? -12.531 6.141 10.109 1 98.38 132 LEU B N 1
ATOM 3834 C CA . LEU B 1 132 ? -11.117 6.453 10.312 1 98.38 132 LEU B CA 1
ATOM 3835 C C . LEU B 1 132 ? -10.945 7.445 11.461 1 98.38 132 LEU B C 1
ATOM 3837 O O . LEU B 1 132 ? -9.891 7.484 12.094 1 98.38 132 LEU B O 1
ATOM 3841 N N . LEU B 1 133 ? -11.961 8.266 11.688 1 98.56 133 LEU B N 1
ATOM 3842 C CA . LEU B 1 133 ? -11.898 9.242 12.766 1 98.56 133 LEU B CA 1
ATOM 3843 C C . LEU B 1 133 ? -11.648 8.562 14.109 1 98.56 133 LEU B C 1
ATOM 3845 O O . LEU B 1 133 ? -10.984 9.125 14.984 1 98.56 133 LEU B O 1
ATOM 3849 N N . ASP B 1 134 ? -12.094 7.348 14.266 1 97.94 134 ASP B N 1
ATOM 3850 C CA . ASP B 1 134 ? -11.906 6.578 15.484 1 97.94 134 ASP B CA 1
ATOM 3851 C C . ASP B 1 134 ? -10.43 6.227 15.688 1 97.94 134 ASP B C 1
ATOM 3853 O O . ASP B 1 134 ? -10.031 5.809 16.781 1 97.94 134 ASP B O 1
ATOM 3857 N N . HIS B 1 135 ? -9.68 6.406 14.703 1 98.69 135 HIS B N 1
ATOM 3858 C CA . HIS B 1 135 ? -8.289 5.984 14.742 1 98.69 135 HIS B CA 1
ATOM 3859 C C . HIS B 1 135 ? -7.344 7.176 14.641 1 98.69 135 HIS B C 1
ATOM 3861 O O . HIS B 1 135 ? -6.16 7.016 14.328 1 98.69 135 HIS B O 1
ATOM 3867 N N . VAL B 1 136 ? -7.887 8.398 14.852 1 98.88 136 VAL B N 1
ATOM 3868 C CA . VAL B 1 136 ? -7.086 9.617 14.875 1 98.88 136 VAL B CA 1
ATOM 3869 C C . VAL B 1 136 ? -6.617 9.914 16.297 1 98.88 136 VAL B C 1
ATOM 3871 O O . VAL B 1 136 ? -7.438 10.047 17.203 1 98.88 136 VAL B O 1
ATOM 3874 N N . LEU B 1 137 ? -5.355 9.938 16.469 1 98.94 137 LEU B N 1
ATOM 3875 C CA . LEU B 1 137 ? -4.742 10.477 17.672 1 98.94 137 LEU B CA 1
ATOM 3876 C C . LEU B 1 137 ? -4.438 11.961 17.516 1 98.94 137 LEU B C 1
ATOM 3878 O O . LEU B 1 137 ? -3.623 12.344 16.672 1 98.94 137 LEU B O 1
ATOM 3882 N N . VAL B 1 138 ? -5.062 12.75 18.328 1 98.88 138 VAL B N 1
ATOM 3883 C CA . VAL B 1 138 ? -4.785 14.188 18.297 1 98.88 138 VAL B CA 1
ATOM 3884 C C . VAL B 1 138 ? -3.746 14.531 19.359 1 98.88 138 VAL B C 1
ATOM 3886 O O . VAL B 1 138 ? -4.004 14.391 20.562 1 98.88 138 VAL B O 1
ATOM 3889 N N . VAL B 1 139 ? -2.641 14.961 18.906 1 98.5 139 VAL B N 1
ATOM 3890 C CA . VAL B 1 139 ? -1.568 15.383 19.797 1 98.5 139 VAL B CA 1
ATOM 3891 C C . VAL B 1 139 ? -1.696 16.875 20.094 1 98.5 139 VAL B C 1
ATOM 3893 O O . VAL B 1 139 ? -1.493 17.703 19.203 1 98.5 139 VAL B O 1
ATOM 3896 N N . ALA B 1 140 ? -2.006 17.219 21.312 1 97.25 140 ALA B N 1
ATOM 3897 C CA . ALA B 1 140 ? -2.061 18.609 21.734 1 97.25 140 ALA B CA 1
ATOM 3898 C C . ALA B 1 140 ? -0.708 19.078 22.266 1 97.25 140 ALA B C 1
ATOM 3900 O O . ALA B 1 140 ? -0.091 18.391 23.094 1 97.25 140 ALA B O 1
ATOM 3901 N N . VAL B 1 141 ? -0.332 20.234 21.844 1 94.06 141 VAL B N 1
ATOM 3902 C CA . VAL B 1 141 ? 1.027 20.656 22.172 1 94.06 141 VAL B CA 1
ATOM 3903 C C . VAL B 1 141 ? 1.002 21.609 23.359 1 94.06 141 VAL B C 1
ATOM 3905 O O . VAL B 1 141 ? 2.043 22.125 23.766 1 94.06 141 VAL B O 1
ATOM 3908 N N . ASP B 1 142 ? -0.192 21.875 23.953 1 91.38 142 ASP B N 1
ATOM 3909 C CA . ASP B 1 142 ? -0.368 22.672 25.156 1 91.38 142 ASP B CA 1
ATOM 3910 C C . ASP B 1 142 ? -1.616 22.234 25.938 1 91.38 142 ASP B C 1
ATOM 3912 O O . ASP B 1 142 ? -2.506 21.594 25.375 1 91.38 142 ASP B O 1
ATOM 3916 N N . PRO B 1 143 ? -1.684 22.516 27.188 1 94.06 143 PRO B N 1
ATOM 3917 C CA . PRO B 1 143 ? -2.797 22.047 28.031 1 94.06 143 PRO B CA 1
ATOM 3918 C C . PRO B 1 143 ? -4.148 22.578 27.547 1 94.06 143 PRO B C 1
ATOM 3920 O O . PRO B 1 143 ? -5.152 21.859 27.625 1 94.06 143 PRO B O 1
ATOM 3923 N N . ALA B 1 144 ? -4.168 23.781 27.141 1 94.94 144 ALA B N 1
ATOM 3924 C CA . ALA B 1 144 ? -5.434 24.344 26.672 1 94.94 144 ALA B CA 1
ATOM 3925 C C . ALA B 1 144 ? -5.93 23.625 25.422 1 94.94 144 ALA B C 1
ATOM 3927 O O . ALA B 1 144 ? -7.117 23.312 25.312 1 94.94 144 ALA B O 1
ATOM 3928 N N . GLY B 1 145 ? -5 23.422 24.5 1 96.12 145 GLY B N 1
ATOM 3929 C CA . GLY B 1 145 ? -5.355 22.609 23.344 1 96.12 145 GLY B CA 1
ATOM 3930 C C . GLY B 1 145 ? -5.82 21.219 23.703 1 96.12 145 GLY B C 1
ATOM 3931 O O . GLY B 1 145 ? -6.746 20.688 23.094 1 96.12 145 GLY B O 1
ATOM 3932 N N . PHE B 1 146 ? -5.223 20.688 24.703 1 97.44 146 PHE B N 1
ATOM 3933 C CA . PHE B 1 146 ? -5.59 19.359 25.188 1 97.44 146 PHE B CA 1
ATOM 3934 C C . PHE B 1 146 ? -7.016 19.344 25.719 1 97.44 146 PHE B C 1
ATOM 3936 O O . PHE B 1 146 ? -7.793 18.438 25.422 1 97.44 146 PHE B O 1
ATOM 3943 N N . ARG B 1 147 ? -7.32 20.281 26.453 1 97.75 147 ARG B N 1
ATOM 3944 C CA . ARG B 1 147 ? -8.672 20.391 27 1 97.75 147 ARG B CA 1
ATOM 3945 C C . ARG B 1 147 ? -9.703 20.516 25.891 1 97.75 147 ARG B C 1
ATOM 3947 O O . ARG B 1 147 ? -10.758 19.875 25.938 1 97.75 147 ARG B O 1
ATOM 3954 N N . ARG B 1 148 ? -9.359 21.328 24.938 1 97.69 148 ARG B N 1
ATOM 3955 C CA . ARG B 1 148 ? -10.273 21.5 23.812 1 97.69 148 ARG B CA 1
ATOM 3956 C C . ARG B 1 148 ? -10.438 20.203 23.031 1 97.69 148 ARG B C 1
ATOM 3958 O O . ARG B 1 148 ? -11.547 19.859 22.609 1 97.69 148 ARG B O 1
ATOM 3965 N N . CYS B 1 149 ? -9.32 19.578 22.812 1 98.44 149 CYS B N 1
ATOM 3966 C CA . CYS B 1 149 ? -9.359 18.297 22.125 1 98.44 149 CYS B CA 1
ATOM 3967 C C . CYS B 1 149 ? -10.25 17.312 22.875 1 98.44 149 CYS B C 1
ATOM 3969 O O . CYS B 1 149 ? -11.133 16.688 22.281 1 98.44 149 CYS B O 1
ATOM 3971 N N . LYS B 1 150 ? -10.125 17.203 24.141 1 98.38 150 LYS B N 1
ATOM 3972 C CA . LYS B 1 150 ? -10.852 16.25 24.953 1 98.38 150 LYS B CA 1
ATOM 3973 C C . LYS B 1 150 ? -12.352 16.516 24.906 1 98.38 150 LYS B C 1
ATOM 3975 O O . LYS B 1 150 ? -13.156 15.586 25.031 1 98.38 150 LYS B O 1
ATOM 3980 N N . ALA B 1 151 ? -12.641 17.656 24.641 1 98.19 151 ALA B N 1
ATOM 3981 C CA . ALA B 1 151 ? -14.047 18.047 24.594 1 98.19 151 ALA B CA 1
ATOM 3982 C C . ALA B 1 151 ? -14.727 17.5 23.344 1 98.19 151 ALA B C 1
ATOM 3984 O O . ALA B 1 151 ? -15.945 17.328 23.312 1 98.19 151 ALA B O 1
ATOM 3985 N N . VAL B 1 152 ? -13.977 17.203 22.328 1 98.31 152 VAL B N 1
ATOM 3986 C CA . VAL B 1 152 ? -14.656 16.938 21.062 1 98.31 152 VAL B CA 1
ATOM 3987 C C . VAL B 1 152 ? -14.156 15.617 20.484 1 98.31 152 VAL B C 1
ATOM 3989 O O . VAL B 1 152 ? -14.695 15.133 19.484 1 98.31 152 VAL B O 1
ATOM 3992 N N . HIS B 1 153 ? -13.117 15.055 21.031 1 98.31 153 HIS B N 1
ATOM 3993 C CA . HIS B 1 153 ? -12.484 13.875 20.453 1 98.31 153 HIS B CA 1
ATOM 3994 C C . HIS B 1 153 ? -12.031 12.898 21.531 1 98.31 153 HIS B C 1
ATOM 3996 O O . HIS B 1 153 ? -11.5 13.32 22.578 1 98.31 153 HIS B O 1
ATOM 4002 N N . PRO B 1 154 ? -12.156 11.641 21.359 1 97.56 154 PRO B N 1
ATOM 4003 C CA . PRO B 1 154 ? -11.898 10.68 22.438 1 97.56 154 PRO B CA 1
ATOM 4004 C C . PRO B 1 154 ? -10.406 10.391 22.625 1 97.56 154 PRO B C 1
ATOM 4006 O O . PRO B 1 154 ? -9.984 10.008 23.719 1 97.56 154 PRO B O 1
ATOM 4009 N N . HIS B 1 155 ? -9.625 10.516 21.562 1 98.38 155 HIS B N 1
ATOM 4010 C CA . HIS B 1 155 ? -8.227 10.141 21.656 1 98.38 155 HIS B CA 1
ATOM 4011 C C . HIS B 1 155 ? -7.312 11.352 21.531 1 98.38 155 HIS B C 1
ATOM 4013 O O . HIS B 1 155 ? -6.902 11.711 20.422 1 98.38 155 HIS B O 1
ATOM 4019 N N . CYS B 1 156 ? -6.992 11.906 22.672 1 98.62 156 CYS B N 1
ATOM 4020 C CA . CYS B 1 156 ? -6.105 13.055 22.75 1 98.62 156 CYS B CA 1
ATOM 4021 C C . CYS B 1 156 ? -4.875 12.742 23.594 1 98.62 156 CYS B C 1
ATOM 4023 O O . CYS B 1 156 ? -4.957 11.984 24.562 1 98.62 156 CYS B O 1
ATOM 4025 N N . TYR B 1 157 ? -3.758 13.266 23.203 1 98.5 157 TYR B N 1
ATOM 4026 C CA . TYR B 1 157 ? -2.498 13.094 23.906 1 98.5 157 TYR B CA 1
ATOM 4027 C C . TYR B 1 157 ? -1.808 14.438 24.141 1 98.5 157 TYR B C 1
ATOM 4029 O O . TYR B 1 157 ? -1.588 15.188 23.188 1 98.5 157 TYR B O 1
ATOM 4037 N N . LEU B 1 158 ? -1.502 14.711 25.359 1 97 158 LEU B N 1
ATOM 4038 C CA . LEU B 1 158 ? -0.776 15.938 25.656 1 97 158 LEU B CA 1
ATOM 4039 C C . LEU B 1 158 ? 0.729 15.727 25.547 1 97 158 LEU B C 1
ATOM 4041 O O . LEU B 1 158 ? 1.306 14.922 26.281 1 97 158 LEU B O 1
ATOM 4045 N N . LEU B 1 159 ? 1.259 16.391 24.562 1 95.31 159 LEU B N 1
ATOM 4046 C CA . LEU B 1 159 ? 2.703 16.328 24.359 1 95.31 159 LEU B CA 1
ATOM 4047 C C . LEU B 1 159 ? 3.424 17.312 25.281 1 95.31 159 LEU B C 1
ATOM 4049 O O . LEU B 1 159 ? 3.225 18.516 25.172 1 95.31 159 LEU B O 1
ATOM 4053 N N . HIS B 1 160 ? 4.195 16.781 26.109 1 86.69 160 HIS B N 1
ATOM 4054 C CA . HIS B 1 160 ? 4.984 17.641 26.984 1 86.69 160 HIS B CA 1
ATOM 4055 C C . HIS B 1 160 ? 6.348 17.953 26.375 1 86.69 160 HIS B C 1
ATOM 4057 O O . HIS B 1 160 ? 7.109 17.047 26.047 1 86.69 160 HIS B O 1
ATOM 4063 N N . VAL B 1 161 ? 6.461 19.188 26.031 1 75.5 161 VAL B N 1
ATOM 4064 C CA . VAL B 1 161 ? 7.738 19.625 25.484 1 75.5 161 VAL B CA 1
ATOM 4065 C C . VAL B 1 161 ? 8.602 20.203 26.594 1 75.5 161 VAL B C 1
ATOM 4067 O O . VAL B 1 161 ? 8.148 21.062 27.359 1 75.5 161 VAL B O 1
ATOM 4070 N N . LYS B 1 162 ? 9.719 19.562 26.828 1 65.31 162 LYS B N 1
ATOM 4071 C CA . LYS B 1 162 ? 10.609 20.016 27.891 1 65.31 162 LYS B CA 1
ATOM 4072 C C . LYS B 1 162 ? 11.023 21.469 27.656 1 65.31 162 LYS B C 1
ATOM 4074 O O . LYS B 1 162 ? 11.234 21.891 26.531 1 65.31 162 LYS B O 1
ATOM 4079 N N . SER B 1 163 ? 11.062 22.266 28.562 1 56.78 163 SER B N 1
ATOM 4080 C CA . SER B 1 163 ? 11.742 23.547 28.703 1 56.78 163 SER B CA 1
ATOM 4081 C C . SER B 1 163 ? 10.891 24.688 28.188 1 56.78 163 SER B C 1
ATOM 4083 O O . SER B 1 163 ? 11.328 25.844 28.172 1 56.78 163 SER B O 1
ATOM 4085 N N . ILE B 1 164 ? 9.703 24.25 27.484 1 55 164 ILE B N 1
ATOM 4086 C CA . ILE B 1 164 ? 9.047 25.438 26.953 1 55 164 ILE B CA 1
ATOM 4087 C C . ILE B 1 164 ? 7.602 25.5 27.438 1 55 164 ILE B C 1
ATOM 4089 O O . ILE B 1 164 ? 6.934 24.453 27.531 1 55 164 ILE B O 1
ATOM 4093 N N . ASN B 1 165 ? 7.289 26.547 28.234 1 47.44 165 ASN B N 1
ATOM 4094 C CA . ASN B 1 165 ? 5.887 26.844 28.5 1 47.44 165 ASN B CA 1
ATOM 4095 C C . ASN B 1 165 ? 5.148 27.25 27.234 1 47.44 165 ASN B C 1
ATOM 4097 O O . ASN B 1 165 ? 5.297 28.375 26.75 1 47.44 165 ASN B O 1
ATOM 4101 N N . LEU B 1 166 ? 4.625 26.406 26.469 1 50.84 166 LEU B N 1
ATOM 4102 C CA . LEU B 1 166 ? 3.986 26.609 25.172 1 50.84 166 LEU B CA 1
ATOM 4103 C C . LEU B 1 166 ? 2.656 27.344 25.328 1 50.84 166 LEU B C 1
ATOM 4105 O O . LEU B 1 166 ? 1.598 26.781 25.031 1 50.84 166 LEU B O 1
ATOM 4109 N N . THR B 1 167 ? 2.377 28.156 26.422 1 44.41 167 THR B N 1
ATOM 4110 C CA . THR B 1 167 ? 1.079 28.797 26.609 1 44.41 167 THR B CA 1
ATOM 4111 C C . THR B 1 167 ? 0.69 29.594 25.375 1 44.41 167 THR B C 1
ATOM 4113 O O . THR B 1 167 ? -0.486 29.906 25.172 1 44.41 167 THR B O 1
ATOM 4116 N N . SER B 1 168 ? 1.626 30.344 24.75 1 44.47 168 SER B N 1
ATOM 4117 C CA . SER B 1 168 ? 1.228 31.266 23.688 1 44.47 168 SER B CA 1
ATOM 4118 C C . SER B 1 168 ? 1.576 30.703 22.312 1 44.47 168 SER B C 1
ATOM 4120 O O . SER B 1 168 ? 2.398 29.781 22.203 1 44.47 168 SER B O 1
ATOM 4122 N N . ALA B 1 169 ? 0.615 31 21.25 1 49 169 ALA B N 1
ATOM 4123 C CA . ALA B 1 169 ? 0.9 30.688 19.859 1 49 169 ALA B CA 1
ATOM 4124 C C . ALA B 1 169 ? 2.389 30.812 19.547 1 49 169 ALA B C 1
ATOM 4126 O O . ALA B 1 169 ? 2.963 31.906 19.703 1 49 169 ALA B O 1
ATOM 4127 N N . THR B 1 170 ? 3.064 29.766 19.656 1 56.16 170 THR B N 1
ATOM 4128 C CA . THR B 1 170 ? 4.484 29.797 19.312 1 56.16 170 THR B CA 1
ATOM 4129 C C . THR B 1 170 ? 4.703 30.344 17.906 1 56.16 170 THR B C 1
ATOM 4131 O O . THR B 1 170 ? 4.004 29.953 16.969 1 56.16 170 THR B O 1
ATOM 4134 N N . ARG B 1 171 ? 5.355 31.484 17.891 1 62.56 171 ARG B N 1
ATOM 4135 C CA . ARG B 1 171 ? 5.691 32.125 16.625 1 62.56 171 ARG B CA 1
ATOM 4136 C C . ARG B 1 171 ? 6.512 31.203 15.742 1 62.56 171 ARG B C 1
ATOM 4138 O O . ARG B 1 171 ? 7.41 30.5 16.219 1 62.56 171 ARG B O 1
ATOM 4145 N N . PHE B 1 172 ? 6.078 31.203 14.555 1 68.56 172 PHE B N 1
ATOM 4146 C CA . PHE B 1 172 ? 6.77 30.422 13.531 1 68.56 172 PHE B CA 1
ATOM 4147 C C . PHE B 1 172 ? 8.266 30.688 13.57 1 68.56 172 PHE B C 1
ATOM 4149 O O . PHE B 1 172 ? 8.688 31.844 13.688 1 68.56 172 PHE B O 1
ATOM 4156 N N . MET B 1 173 ? 9.07 29.578 13.719 1 74.94 173 MET B N 1
ATOM 4157 C CA . MET B 1 173 ? 10.523 29.516 13.648 1 74.94 173 MET B CA 1
ATOM 4158 C C . MET B 1 173 ? 11.148 30.031 14.945 1 74.94 173 MET B C 1
ATOM 4160 O O . MET B 1 173 ? 12.367 30.234 15.016 1 74.94 173 MET B O 1
ATOM 4164 N N . SER B 1 174 ? 10.352 30.234 15.977 1 78.75 174 SER B N 1
ATOM 4165 C CA . SER B 1 174 ? 10.906 30.484 17.297 1 78.75 174 SER B CA 1
ATOM 4166 C C . SER B 1 174 ? 11.594 29.25 17.859 1 78.75 174 SER B C 1
ATOM 4168 O O . SER B 1 174 ? 11.461 28.156 17.312 1 78.75 174 SER B O 1
ATOM 4170 N N . ARG B 1 175 ? 12.375 29.484 18.812 1 79.62 175 ARG B N 1
ATOM 4171 C CA . ARG B 1 175 ? 13.031 28.375 19.5 1 79.62 175 ARG B CA 1
ATOM 4172 C C . ARG B 1 175 ? 12.008 27.375 20 1 79.62 175 ARG B C 1
ATOM 4174 O O . ARG B 1 175 ? 12.219 26.156 19.906 1 79.62 175 ARG B O 1
ATOM 4181 N N . GLU B 1 176 ? 10.93 27.906 20.531 1 79.19 176 GLU B N 1
ATOM 4182 C CA . GLU B 1 176 ? 9.867 27.062 21.047 1 79.19 176 GLU B CA 1
ATOM 4183 C C . GLU B 1 176 ? 9.219 26.234 19.938 1 79.19 176 GLU B C 1
ATOM 4185 O O . GLU B 1 176 ? 8.938 25.062 20.125 1 79.19 176 GLU B O 1
ATOM 4190 N N . TYR B 1 177 ? 8.984 26.906 18.875 1 81.44 177 TYR B N 1
ATOM 4191 C CA . TYR B 1 177 ? 8.438 26.219 17.703 1 81.44 177 TYR B CA 1
ATOM 4192 C C . TYR B 1 177 ? 9.352 25.094 17.25 1 81.44 177 TYR B C 1
ATOM 4194 O O . TYR B 1 177 ? 8.891 23.969 16.984 1 81.44 177 TYR B O 1
ATOM 4202 N N . LEU B 1 178 ? 10.586 25.344 17.188 1 86.69 178 LEU B N 1
ATOM 4203 C CA . LEU B 1 178 ? 11.555 24.344 16.734 1 86.69 178 LEU B CA 1
ATOM 4204 C C . LEU B 1 178 ? 11.578 23.141 17.688 1 86.69 178 LEU B C 1
ATOM 4206 O O . LEU B 1 178 ? 11.578 22 17.25 1 86.69 178 LEU B O 1
ATOM 4210 N N . GLU B 1 179 ? 11.562 23.484 18.906 1 87.62 179 GLU B N 1
ATOM 4211 C CA . GLU B 1 179 ? 11.539 22.391 19.875 1 87.62 179 GLU B CA 1
ATOM 4212 C C . GLU B 1 179 ? 10.281 21.547 19.719 1 87.62 179 GLU B C 1
ATOM 4214 O O . GLU B 1 179 ? 10.32 20.312 19.859 1 87.62 179 GLU B O 1
ATOM 4219 N N . LEU B 1 180 ? 9.273 22.172 19.469 1 88.69 180 LEU B N 1
ATOM 4220 C CA . LEU B 1 180 ? 7.996 21.484 19.297 1 88.69 180 LEU B CA 1
ATOM 4221 C C . LEU B 1 180 ? 8.047 20.516 18.125 1 88.69 180 LEU B C 1
ATOM 4223 O O . LEU B 1 180 ? 7.684 19.344 18.266 1 88.69 180 LEU B O 1
ATOM 4227 N N . VAL B 1 181 ? 8.5 21 16.984 1 91.44 181 VAL B N 1
ATOM 4228 C CA . VAL B 1 181 ? 8.445 20.172 15.781 1 91.44 181 VAL B CA 1
ATOM 4229 C C . VAL B 1 181 ? 9.414 19 15.914 1 91.44 181 VAL B C 1
ATOM 4231 O O . VAL B 1 181 ? 9.117 17.891 15.461 1 91.44 181 VAL B O 1
ATOM 4234 N N . TRP B 1 182 ? 10.477 19.219 16.578 1 93.69 182 TRP B N 1
ATOM 4235 C CA . TRP B 1 182 ? 11.438 18.141 16.766 1 93.69 182 TRP B CA 1
ATOM 4236 C C . TRP B 1 182 ? 10.93 17.125 17.797 1 93.69 182 TRP B C 1
ATOM 4238 O O . TRP B 1 182 ? 11.188 15.93 17.672 1 93.69 182 TRP B O 1
ATOM 4248 N N . THR B 1 183 ? 10.242 17.625 18.812 1 94.19 183 THR B N 1
ATOM 4249 C CA . THR B 1 183 ? 9.648 16.734 19.797 1 94.19 183 THR B CA 1
ATOM 4250 C C . THR B 1 183 ? 8.562 15.875 19.141 1 94.19 183 THR B C 1
ATOM 4252 O O . THR B 1 183 ? 8.43 14.688 19.469 1 94.19 183 THR B O 1
ATOM 4255 N N . LYS B 1 184 ? 7.836 16.438 18.25 1 95.75 184 LYS B N 1
ATOM 4256 C CA . LYS B 1 184 ? 6.828 15.68 17.516 1 95.75 184 LYS B CA 1
ATOM 4257 C C . LYS B 1 184 ? 7.473 14.555 16.703 1 95.75 184 LYS B C 1
ATOM 4259 O O . LYS B 1 184 ? 6.941 13.445 16.641 1 95.75 184 LYS B O 1
ATOM 4264 N N . LEU B 1 185 ? 8.547 14.906 16.094 1 97.19 185 LEU B N 1
ATOM 4265 C CA . LEU B 1 185 ? 9.266 13.883 15.336 1 97.19 185 LEU B CA 1
ATOM 4266 C C . LEU B 1 185 ? 9.742 12.766 16.25 1 97.19 185 LEU B C 1
ATOM 4268 O O . LEU B 1 185 ? 9.68 11.586 15.883 1 97.19 185 LEU B O 1
ATOM 4272 N N . SER B 1 186 ? 10.195 13.125 17.453 1 96.81 186 SER B N 1
ATOM 4273 C CA . SER B 1 186 ? 10.602 12.133 18.438 1 96.81 186 SER B CA 1
ATOM 4274 C C . SER B 1 186 ? 9.43 11.25 18.859 1 96.81 186 SER B C 1
ATOM 4276 O O . SER B 1 186 ? 9.594 10.047 19.062 1 96.81 186 SER B O 1
ATOM 4278 N N . LEU B 1 187 ? 8.344 11.852 19.031 1 98 187 LEU B N 1
ATOM 4279 C CA . LEU B 1 187 ? 7.137 11.094 19.359 1 98 187 LEU B CA 1
ATOM 4280 C C . LEU B 1 187 ? 6.82 10.094 18.25 1 98 187 LEU B C 1
ATOM 4282 O O . LEU B 1 187 ? 6.504 8.938 18.531 1 98 187 LEU B O 1
ATOM 4286 N N . GLN B 1 188 ? 6.926 10.523 17.031 1 98.44 188 GLN B N 1
ATOM 4287 C CA . GLN B 1 188 ? 6.66 9.664 15.891 1 98.44 188 GLN B CA 1
ATOM 4288 C C . GLN B 1 188 ? 7.645 8.492 15.844 1 98.44 188 GLN B C 1
ATOM 4290 O O . GLN B 1 188 ? 7.262 7.363 15.539 1 98.44 188 GLN B O 1
ATOM 4295 N N . GLN B 1 189 ? 8.883 8.789 16.109 1 98.44 189 GLN B N 1
ATOM 4296 C CA . GLN B 1 189 ? 9.859 7.715 16.203 1 98.44 189 GLN B CA 1
ATOM 4297 C C . GLN B 1 189 ? 9.445 6.68 17.25 1 98.44 189 GLN B C 1
ATOM 4299 O O . GLN B 1 189 ? 9.547 5.477 17 1 98.44 189 GLN B O 1
ATOM 4304 N N . ARG B 1 190 ? 8.984 7.137 18.375 1 98.31 190 ARG B N 1
ATOM 4305 C CA . ARG B 1 190 ? 8.57 6.234 19.453 1 98.31 190 ARG B CA 1
ATOM 4306 C C . ARG B 1 190 ? 7.391 5.371 19.016 1 98.31 190 ARG B C 1
ATOM 4308 O O . ARG B 1 190 ? 7.324 4.188 19.359 1 98.31 190 ARG B O 1
ATOM 4315 N N . VAL B 1 191 ? 6.496 5.969 18.281 1 98.75 191 VAL B N 1
ATOM 4316 C CA . VAL B 1 191 ? 5.363 5.227 17.734 1 98.75 191 VAL B CA 1
ATOM 4317 C C . VAL B 1 191 ? 5.871 4.051 16.906 1 98.75 191 VAL B C 1
ATOM 4319 O O . VAL B 1 191 ? 5.395 2.924 17.062 1 98.75 191 VAL B O 1
ATOM 4322 N N . LEU B 1 192 ? 6.859 4.305 16.078 1 98.5 192 LEU B N 1
ATOM 4323 C CA . LEU B 1 192 ? 7.449 3.25 15.25 1 98.5 192 LEU B CA 1
ATOM 4324 C C . LEU B 1 192 ? 8.141 2.205 16.125 1 98.5 192 LEU B C 1
ATOM 4326 O O . LEU B 1 192 ? 8.008 1.004 15.883 1 98.5 192 LEU B O 1
ATOM 4330 N N . GLU B 1 193 ? 8.82 2.631 17.125 1 97.94 193 GLU B N 1
ATOM 4331 C CA . GLU B 1 193 ? 9.539 1.724 18.031 1 97.94 193 GLU B CA 1
ATOM 4332 C C . GLU B 1 193 ? 8.57 0.792 18.75 1 97.94 193 GLU B C 1
ATOM 4334 O O . GLU B 1 193 ? 8.93 -0.339 19.094 1 97.94 193 GLU B O 1
ATOM 4339 N N . LEU B 1 194 ? 7.441 1.294 18.938 1 97.94 194 LEU B N 1
ATOM 4340 C CA . LEU B 1 194 ? 6.426 0.504 19.625 1 97.94 194 LEU B CA 1
ATOM 4341 C C . LEU B 1 194 ? 5.699 -0.414 18.656 1 97.94 194 LEU B C 1
ATOM 4343 O O . LEU B 1 194 ? 4.789 -1.146 19.047 1 97.94 194 LEU B O 1
ATOM 4347 N N . GLY B 1 195 ? 6.031 -0.359 17.375 1 96.19 195 GLY B N 1
ATOM 4348 C CA . GLY B 1 195 ? 5.559 -1.321 16.391 1 96.19 195 GLY B CA 1
ATOM 4349 C C . GLY B 1 195 ? 4.328 -0.849 15.633 1 96.19 195 GLY B C 1
ATOM 4350 O O . GLY B 1 195 ? 3.582 -1.66 15.086 1 96.19 195 GLY B O 1
ATOM 4351 N N . TYR B 1 196 ? 4.031 0.484 15.68 1 98 196 TYR B N 1
ATOM 4352 C CA . TYR B 1 196 ? 2.859 1.021 14.992 1 98 196 TYR B CA 1
ATOM 4353 C C . TYR B 1 196 ? 3.266 1.83 13.766 1 98 196 TYR B C 1
ATOM 4355 O O . TYR B 1 196 ? 4.219 2.611 13.82 1 98 196 TYR B O 1
ATOM 4363 N N . ASN B 1 197 ? 2.562 1.544 12.641 1 98.19 197 ASN B N 1
ATOM 4364 C CA . ASN B 1 197 ? 2.623 2.479 11.523 1 98.19 197 ASN B CA 1
ATOM 4365 C C . ASN B 1 197 ? 1.896 3.783 11.844 1 98.19 197 ASN B C 1
ATOM 4367 O O . ASN B 1 197 ? 1.053 3.824 12.734 1 98.19 197 ASN B O 1
ATOM 4371 N N . PHE B 1 198 ? 2.234 4.828 11.078 1 98.81 198 PHE B N 1
ATOM 4372 C CA . PHE B 1 198 ? 1.413 6.016 11.281 1 98.81 198 PHE B CA 1
ATOM 4373 C C . PHE B 1 198 ? 1.233 6.777 9.977 1 98.81 198 PHE B C 1
ATOM 4375 O O . PHE B 1 198 ? 2.102 6.734 9.102 1 98.81 198 PHE B O 1
ATOM 4382 N N . LEU B 1 199 ? 0.129 7.324 9.812 1 98.88 199 LEU B N 1
ATOM 4383 C CA . LEU B 1 199 ? -0.131 8.422 8.891 1 98.88 199 LEU B CA 1
ATOM 4384 C C . LEU B 1 199 ? -0.195 9.75 9.633 1 98.88 199 LEU B C 1
ATOM 4386 O O . LEU B 1 199 ? -1.146 10.008 10.375 1 98.88 199 LEU B O 1
ATOM 4390 N N . PHE B 1 200 ? 0.812 10.547 9.422 1 98.81 200 PHE B N 1
ATOM 4391 C CA . PHE B 1 200 ? 0.766 11.891 9.984 1 98.81 200 PHE B CA 1
ATOM 4392 C C . PHE B 1 200 ? 0.085 12.859 9.016 1 98.81 200 PHE B C 1
ATOM 4394 O O . PHE B 1 200 ? 0.327 12.805 7.809 1 98.81 200 PHE B O 1
ATOM 4401 N N . THR B 1 201 ? -0.734 13.68 9.578 1 98.56 201 THR B N 1
ATOM 4402 C CA . THR B 1 201 ? -1.366 14.75 8.82 1 98.56 201 THR B CA 1
ATOM 4403 C C . THR B 1 201 ? -1.362 16.047 9.617 1 98.56 201 THR B C 1
ATOM 4405 O O . THR B 1 201 ? -1.647 16.047 10.812 1 98.56 201 THR B O 1
ATOM 4408 N N . ASP B 1 202 ? -1.03 17.094 8.961 1 97.69 202 ASP B N 1
ATOM 4409 C CA . ASP B 1 202 ? -1.366 18.375 9.57 1 97.69 202 ASP B CA 1
ATOM 4410 C C . ASP B 1 202 ? -2.871 18.5 9.805 1 97.69 202 ASP B C 1
ATOM 4412 O O . ASP B 1 202 ? -3.664 17.875 9.094 1 97.69 202 ASP B O 1
ATOM 4416 N N . CYS B 1 203 ? -3.164 19.312 10.719 1 98.5 203 CYS B N 1
ATOM 4417 C CA . CYS B 1 203 ? -4.57 19.484 11.055 1 98.5 203 CYS B CA 1
ATOM 4418 C C . CYS B 1 203 ? -5.258 20.422 10.062 1 98.5 203 CYS B C 1
ATOM 4420 O O . CYS B 1 203 ? -6.484 20.406 9.945 1 98.5 203 CYS B O 1
ATOM 4422 N N . ASP B 1 204 ? -4.508 21.25 9.406 1 98.44 204 ASP B N 1
ATOM 4423 C CA . ASP B 1 204 ? -5.074 22.188 8.445 1 98.44 204 ASP B CA 1
ATOM 4424 C C . ASP B 1 204 ? -5.262 21.531 7.078 1 98.44 204 ASP B C 1
ATOM 4426 O O . ASP B 1 204 ? -4.816 22.062 6.059 1 98.44 204 ASP B O 1
ATOM 4430 N N . MET B 1 205 ? -6.055 20.5 7.086 1 98.38 205 MET B N 1
ATOM 4431 C CA . MET B 1 205 ? -6.379 19.719 5.887 1 98.38 205 MET B CA 1
ATOM 4432 C C . MET B 1 205 ? -7.785 19.141 5.98 1 98.38 205 MET B C 1
ATOM 4434 O O . MET B 1 205 ? -8.312 18.953 7.074 1 98.38 205 MET B O 1
ATOM 4438 N N . VAL B 1 206 ? -8.344 18.938 4.816 1 98.75 206 VAL B N 1
ATOM 4439 C CA . VAL B 1 206 ? -9.602 18.203 4.742 1 98.75 206 VAL B CA 1
ATOM 4440 C C . VAL B 1 206 ? -9.391 16.906 3.953 1 98.75 206 VAL B C 1
ATOM 4442 O O . VAL B 1 206 ? -8.656 16.891 2.961 1 98.75 206 VAL B O 1
ATOM 4445 N N . LEU B 1 207 ? -10 15.891 4.422 1 98.81 207 LEU B N 1
ATOM 4446 C CA . LEU B 1 207 ? -9.945 14.594 3.768 1 98.81 207 LEU B CA 1
ATOM 4447 C C . LEU B 1 207 ? -11.281 14.258 3.111 1 98.81 207 LEU B C 1
ATOM 4449 O O . LEU B 1 207 ? -12.344 14.516 3.684 1 98.81 207 LEU B O 1
ATOM 4453 N N . PHE B 1 208 ? -11.211 13.617 1.938 1 98.75 208 PHE B N 1
ATOM 4454 C CA . PHE B 1 208 ? -12.414 13.32 1.166 1 98.75 208 PHE B CA 1
ATOM 4455 C C . PHE B 1 208 ? -12.602 11.82 1.011 1 98.75 208 PHE B C 1
ATOM 4457 O O . PHE B 1 208 ? -13.727 11.336 0.872 1 98.75 208 PHE B O 1
ATOM 4464 N N . ARG B 1 209 ? -11.484 11.109 0.96 1 98.5 209 ARG B N 1
ATOM 4465 C CA . ARG B 1 209 ? -11.484 9.664 0.718 1 98.5 209 ARG B CA 1
ATOM 4466 C C . ARG B 1 209 ? -10.352 8.984 1.478 1 98.5 209 ARG B C 1
ATOM 4468 O O . ARG B 1 209 ? -9.562 9.648 2.15 1 98.5 209 ARG B O 1
ATOM 4475 N N . ASP B 1 210 ? -10.359 7.699 1.404 1 98.19 210 ASP B N 1
ATOM 4476 C CA . ASP B 1 210 ? -9.391 6.91 2.156 1 98.19 210 ASP B CA 1
ATOM 4477 C C . ASP B 1 210 ? -7.984 7.078 1.586 1 98.19 210 ASP B C 1
ATOM 4479 O O . ASP B 1 210 ? -7.707 6.641 0.468 1 98.19 210 ASP B O 1
ATOM 4483 N N . PRO B 1 211 ? -7.133 7.695 2.35 1 98.62 211 PRO B N 1
ATOM 4484 C CA . PRO B 1 211 ? -5.785 7.926 1.82 1 98.62 211 PRO B CA 1
ATOM 4485 C C . PRO B 1 211 ? -5.012 6.629 1.593 1 98.62 211 PRO B C 1
ATOM 4487 O O . PRO B 1 211 ? -4.141 6.574 0.722 1 98.62 211 PRO B O 1
ATOM 4490 N N . PHE B 1 212 ? -5.316 5.609 2.26 1 98.38 212 PHE B N 1
ATOM 4491 C CA . PHE B 1 212 ? -4.551 4.371 2.242 1 98.38 212 PHE B CA 1
ATOM 4492 C C . PHE B 1 212 ? -4.734 3.637 0.919 1 98.38 212 PHE B C 1
ATOM 4494 O O . PHE B 1 212 ? -3.961 2.736 0.589 1 98.38 212 PHE B O 1
ATOM 4501 N N . ARG B 1 213 ? -5.699 4.043 0.125 1 97.19 213 ARG B N 1
ATOM 4502 C CA . ARG B 1 213 ? -5.934 3.439 -1.183 1 97.19 213 ARG B CA 1
ATOM 4503 C C . ARG B 1 213 ? -4.863 3.865 -2.182 1 97.19 213 ARG B C 1
ATOM 4505 O O . ARG B 1 213 ? -4.699 3.232 -3.227 1 97.19 213 ARG B O 1
ATOM 4512 N N . HIS B 1 214 ? -4.152 4.914 -1.788 1 97.5 214 HIS B N 1
ATOM 4513 C CA . HIS B 1 214 ? -3.191 5.48 -2.729 1 97.5 214 HIS B CA 1
ATOM 4514 C C . HIS B 1 214 ? -1.783 5.484 -2.145 1 97.5 214 HIS B C 1
ATOM 4516 O O . HIS B 1 214 ? -0.92 6.238 -2.596 1 97.5 214 HIS B O 1
ATOM 4522 N N . ILE B 1 215 ? -1.597 4.727 -1.14 1 98.06 215 ILE B N 1
ATOM 4523 C CA . ILE B 1 215 ? -0.286 4.523 -0.532 1 98.06 215 ILE B CA 1
ATOM 4524 C C . ILE B 1 215 ? 0.164 3.078 -0.747 1 98.06 215 ILE B C 1
ATOM 4526 O O . ILE B 1 215 ? -0.529 2.139 -0.348 1 98.06 215 ILE B O 1
ATOM 4530 N N . ALA B 1 216 ? 1.317 2.992 -1.366 1 96.44 216 ALA B N 1
ATOM 4531 C CA . ALA B 1 216 ? 1.811 1.672 -1.754 1 96.44 216 ALA B CA 1
ATOM 4532 C C . ALA B 1 216 ? 2.559 1.006 -0.604 1 96.44 216 ALA B C 1
ATOM 4534 O O . ALA B 1 216 ? 3.297 1.668 0.131 1 96.44 216 ALA B O 1
ATOM 4535 N N . VAL B 1 217 ? 2.514 -0.312 -0.575 1 96.06 217 VAL B N 1
ATOM 4536 C CA . VAL B 1 217 ? 3.189 -1.082 0.464 1 96.06 217 VAL B CA 1
ATOM 4537 C C . VAL B 1 217 ? 4.699 -1.068 0.219 1 96.06 217 VAL B C 1
ATOM 4539 O O . VAL B 1 217 ? 5.48 -1.364 1.123 1 96.06 217 VAL B O 1
ATOM 4542 N N . TYR B 1 218 ? 5.148 -0.611 -0.941 1 95.94 218 TYR B N 1
ATOM 4543 C CA . TYR B 1 218 ? 6.547 -0.579 -1.354 1 95.94 218 TYR B CA 1
ATOM 4544 C C . TYR B 1 218 ? 7.367 0.315 -0.431 1 95.94 218 TYR B C 1
ATOM 4546 O O . TYR B 1 218 ? 8.469 -0.054 -0.015 1 95.94 218 TYR B O 1
ATOM 4554 N N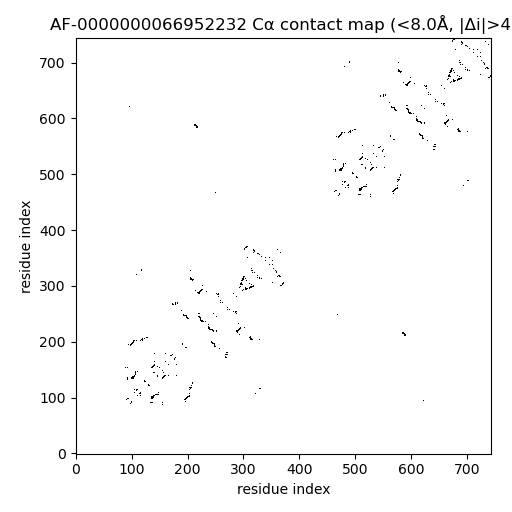 . ALA B 1 219 ? 6.801 1.437 -0.068 1 95.69 219 ALA B N 1
ATOM 4555 C CA . ALA B 1 219 ? 7.578 2.523 0.52 1 95.69 219 ALA B CA 1
ATOM 4556 C C . ALA B 1 219 ? 7.684 2.367 2.035 1 95.69 219 ALA B C 1
ATOM 4558 O O . ALA B 1 219 ? 6.727 1.938 2.688 1 95.69 219 ALA B O 1
ATOM 4559 N N . ASP B 1 220 ? 8.867 2.709 2.492 1 96.81 220 ASP B N 1
ATOM 4560 C CA . ASP B 1 220 ? 9 2.885 3.936 1 96.81 220 ASP B CA 1
ATOM 4561 C C . ASP B 1 220 ? 8.312 4.164 4.398 1 96.81 220 ASP B C 1
ATOM 4563 O O . ASP B 1 220 ? 7.758 4.215 5.5 1 96.81 220 ASP B O 1
ATOM 4567 N N . MET B 1 221 ? 8.398 5.102 3.504 1 98.12 221 MET B N 1
ATOM 4568 C CA . MET B 1 221 ? 7.777 6.402 3.744 1 98.12 221 MET B CA 1
ATOM 4569 C C . MET B 1 221 ? 7.145 6.945 2.469 1 98.12 221 MET B C 1
ATOM 4571 O O . MET B 1 221 ? 7.781 6.961 1.412 1 98.12 221 MET B O 1
ATOM 4575 N N . SER B 1 222 ? 5.93 7.281 2.564 1 98.5 222 SER B N 1
ATOM 4576 C CA . SER B 1 222 ? 5.242 8.047 1.528 1 98.5 222 SER B CA 1
ATOM 4577 C C . SER B 1 222 ? 4.887 9.445 2.014 1 98.5 222 SER B C 1
ATOM 4579 O O . SER B 1 222 ? 4.344 9.609 3.105 1 98.5 222 SER B O 1
ATOM 4581 N N . THR B 1 223 ? 5.219 10.422 1.207 1 98.5 223 THR B N 1
ATOM 4582 C CA . THR B 1 223 ? 5.066 11.781 1.708 1 98.5 223 THR B CA 1
ATOM 4583 C C . THR B 1 223 ? 4.43 12.68 0.652 1 98.5 223 THR B C 1
ATOM 4585 O O . THR B 1 223 ? 4.637 12.477 -0.547 1 98.5 223 THR B O 1
ATOM 4588 N N . SER B 1 224 ? 3.717 13.641 1.114 1 98.38 224 SER B N 1
ATOM 4589 C CA . SER B 1 224 ? 3.086 14.609 0.22 1 98.38 224 SER B CA 1
ATOM 4590 C C . SER B 1 224 ? 4.129 15.445 -0.514 1 98.38 224 SER B C 1
ATOM 4592 O O . SER B 1 224 ? 5.301 15.461 -0.133 1 98.38 224 SER B O 1
ATOM 4594 N N . SER B 1 225 ? 3.635 16.047 -1.577 1 98 225 SER B N 1
ATOM 4595 C CA . SER B 1 225 ? 4.461 16.938 -2.398 1 98 225 SER B CA 1
ATOM 4596 C C . SER B 1 225 ? 3.736 18.25 -2.705 1 98 225 SER B C 1
ATOM 4598 O O . SER B 1 225 ? 2.516 18.25 -2.885 1 98 225 SER B O 1
ATOM 4600 N N . ASP B 1 226 ? 4.504 19.297 -2.76 1 96.56 226 ASP B N 1
ATOM 4601 C CA . ASP B 1 226 ? 3.928 20.609 -3.082 1 96.56 226 ASP B CA 1
ATOM 4602 C C . ASP B 1 226 ? 3.811 20.797 -4.594 1 96.56 226 ASP B C 1
ATOM 4604 O O . ASP B 1 226 ? 3.131 21.703 -5.059 1 96.56 226 ASP B O 1
ATOM 4608 N N . ASP B 1 227 ? 4.461 20.031 -5.273 1 96.06 227 ASP B N 1
ATOM 4609 C CA . ASP B 1 227 ? 4.516 20.031 -6.73 1 96.06 227 ASP B CA 1
ATOM 4610 C C . ASP B 1 227 ? 4.961 18.672 -7.262 1 96.06 227 ASP B C 1
ATOM 4612 O O . ASP B 1 227 ? 6.152 18.438 -7.48 1 96.06 227 ASP B O 1
ATOM 4616 N N . TYR B 1 228 ? 4.016 17.844 -7.68 1 97.88 228 TYR B N 1
ATOM 4617 C CA . TYR B 1 228 ? 4.332 16.453 -8 1 97.88 228 TYR B CA 1
ATOM 4618 C C . TYR B 1 228 ? 4.492 16.266 -9.508 1 97.88 228 TYR B C 1
ATOM 4620 O O . TYR B 1 228 ? 3.703 16.797 -10.289 1 97.88 228 TYR B O 1
ATOM 4628 N N . SER B 1 229 ? 5.477 15.531 -9.82 1 96.12 229 SER B N 1
ATOM 4629 C CA . SER B 1 229 ? 5.617 15.039 -11.188 1 96.12 229 SER B CA 1
ATOM 4630 C C . SER B 1 229 ? 6.137 13.609 -11.203 1 96.12 229 SER B C 1
ATOM 4632 O O . SER B 1 229 ? 7.164 13.305 -10.602 1 96.12 229 SER B O 1
ATOM 4634 N N . ALA B 1 230 ? 5.445 12.773 -11.969 1 91.31 230 ALA B N 1
ATOM 4635 C CA . ALA B 1 230 ? 5.875 11.383 -12.117 1 91.31 230 ALA B CA 1
ATOM 4636 C C . ALA B 1 230 ? 7.145 11.289 -12.961 1 91.31 230 ALA B C 1
ATOM 4638 O O . ALA B 1 230 ? 7.84 10.273 -12.93 1 91.31 230 ALA B O 1
ATOM 4639 N N . ALA B 1 231 ? 7.41 12.328 -13.703 1 90.25 231 ALA B N 1
ATOM 4640 C CA . ALA B 1 231 ? 8.578 12.328 -14.586 1 90.25 231 ALA B CA 1
ATOM 4641 C C . ALA B 1 231 ? 9.859 12.57 -13.797 1 90.25 231 ALA B C 1
ATOM 4643 O O . ALA B 1 231 ? 10.953 12.258 -14.266 1 90.25 231 ALA B O 1
ATOM 4644 N N . ARG B 1 232 ? 9.742 13.102 -12.594 1 94.38 232 ARG B N 1
ATOM 4645 C CA . ARG B 1 232 ? 10.898 13.344 -11.734 1 94.38 232 ARG B CA 1
ATOM 4646 C C . ARG B 1 232 ? 11.25 12.102 -10.93 1 94.38 232 ARG B C 1
ATOM 4648 O O . ARG B 1 232 ? 10.367 11.328 -10.547 1 94.38 232 ARG B O 1
ATOM 4655 N N . ALA B 1 233 ? 12.547 12.016 -10.711 1 94.12 233 ALA B N 1
ATOM 4656 C CA . ALA B 1 233 ? 12.906 11.023 -9.695 1 94.12 233 ALA B CA 1
ATOM 4657 C C . ALA B 1 233 ? 12.172 11.305 -8.383 1 94.12 233 ALA B C 1
ATOM 4659 O O . ALA B 1 233 ? 11.969 12.461 -8.008 1 94.12 233 ALA B O 1
ATOM 4660 N N . PRO B 1 234 ? 11.891 10.297 -7.699 1 95.56 234 PRO B N 1
ATOM 4661 C CA . PRO B 1 234 ? 11.031 10.453 -6.527 1 95.56 234 PRO B CA 1
ATOM 4662 C C . PRO B 1 234 ? 11.531 11.531 -5.57 1 95.56 234 PRO B C 1
ATOM 4664 O O . PRO B 1 234 ? 10.773 12.414 -5.168 1 95.56 234 PRO B O 1
ATOM 4667 N N . LEU B 1 235 ? 12.781 11.625 -5.305 1 97.19 235 LEU B N 1
ATOM 4668 C CA . LEU B 1 235 ? 13.32 12.531 -4.297 1 97.19 235 LEU B CA 1
ATOM 4669 C C . LEU B 1 235 ? 13.492 13.938 -4.867 1 97.19 235 LEU B C 1
ATOM 4671 O O . LEU B 1 235 ? 13.719 14.891 -4.121 1 97.19 235 LEU B O 1
ATOM 4675 N N . ASP B 1 236 ? 13.32 14.031 -6.152 1 96.56 236 ASP B N 1
ATOM 4676 C CA . ASP B 1 236 ? 13.469 15.344 -6.781 1 96.56 236 ASP B CA 1
ATOM 4677 C C . ASP B 1 236 ? 12.156 16.109 -6.773 1 96.56 236 ASP B C 1
ATOM 4679 O O . ASP B 1 236 ? 12.117 17.281 -7.156 1 96.56 236 ASP B O 1
ATOM 4683 N N . ASN B 1 237 ? 11.133 15.414 -6.316 1 97.38 237 ASN B N 1
ATOM 4684 C CA . ASN B 1 237 ? 9.891 16.141 -6.043 1 97.38 237 ASN B CA 1
ATOM 4685 C C . ASN B 1 237 ? 10.016 17 -4.797 1 97.38 237 ASN B C 1
ATOM 4687 O O . ASN B 1 237 ? 10.727 16.656 -3.857 1 97.38 237 ASN B O 1
ATOM 4691 N N . PRO B 1 238 ? 9.375 18.172 -4.852 1 96.62 238 PRO B N 1
ATOM 4692 C CA . PRO B 1 238 ? 9.359 18.984 -3.629 1 96.62 238 PRO B CA 1
ATOM 4693 C C . PRO B 1 238 ? 8.508 18.359 -2.525 1 96.62 238 PRO B C 1
ATOM 4695 O O . PRO B 1 238 ? 7.316 18.672 -2.404 1 96.62 238 PRO B O 1
ATOM 4698 N N . LEU B 1 239 ? 9.109 17.594 -1.68 1 97.25 239 LEU B N 1
ATOM 4699 C CA . LEU B 1 239 ? 8.43 16.812 -0.655 1 97.25 239 LEU B CA 1
ATOM 4700 C C . LEU B 1 239 ? 8.039 17.688 0.532 1 97.25 239 LEU B C 1
ATOM 4702 O O . LEU B 1 239 ? 8.781 18.594 0.908 1 97.25 239 LEU B O 1
ATOM 4706 N N . ASN B 1 240 ? 6.852 17.438 1.007 1 95.69 240 ASN B N 1
ATOM 4707 C CA . ASN B 1 240 ? 6.27 18.125 2.158 1 95.69 240 ASN B CA 1
ATOM 4708 C C . ASN B 1 240 ? 5.902 17.141 3.266 1 95.69 240 ASN B C 1
ATOM 4710 O O . ASN B 1 240 ? 5.406 16.047 2.99 1 95.69 240 ASN B O 1
ATOM 4714 N N . THR B 1 241 ? 6.152 17.516 4.477 1 96.06 241 THR B N 1
ATOM 4715 C CA . THR B 1 241 ? 5.887 16.578 5.574 1 96.06 241 THR B CA 1
ATOM 4716 C C . THR B 1 241 ? 4.582 16.938 6.277 1 96.06 241 THR B C 1
ATOM 4718 O O . THR B 1 241 ? 4.434 16.703 7.48 1 96.06 241 THR B O 1
ATOM 4721 N N . GLY B 1 242 ? 3.691 17.578 5.59 1 97.38 242 GLY B N 1
ATOM 4722 C CA . GLY B 1 242 ? 2.369 17.828 6.141 1 97.38 242 GLY B CA 1
ATOM 4723 C C . GLY B 1 242 ? 1.495 16.578 6.18 1 97.38 242 GLY B C 1
ATOM 4724 O O . GLY B 1 242 ? 0.531 16.516 6.945 1 97.38 242 GLY B O 1
ATOM 4725 N N . LEU B 1 243 ? 1.773 15.711 5.328 1 98.69 243 LEU B N 1
ATOM 4726 C CA . LEU B 1 243 ? 1.153 14.391 5.305 1 98.69 243 LEU B CA 1
ATOM 4727 C C . LEU B 1 243 ? 2.158 13.328 4.879 1 98.69 243 LEU B C 1
ATOM 4729 O O . LEU B 1 243 ? 2.768 13.43 3.812 1 98.69 243 LEU B O 1
ATOM 4733 N N . TYR B 1 244 ? 2.408 12.359 5.688 1 98.62 244 TYR B N 1
ATOM 4734 C CA . TYR B 1 244 ? 3.25 11.25 5.273 1 98.62 244 TYR B CA 1
ATOM 4735 C C . TYR B 1 244 ? 2.943 10 6.094 1 98.62 244 TYR B C 1
ATOM 4737 O O . TYR B 1 244 ? 2.537 10.094 7.254 1 98.62 244 TYR B O 1
ATOM 4745 N N . TYR B 1 245 ? 3.023 8.922 5.449 1 98.81 245 TYR B N 1
ATOM 4746 C CA . TYR B 1 245 ? 2.861 7.594 6.023 1 98.81 245 TYR B CA 1
ATOM 4747 C C . TYR B 1 245 ? 4.211 6.91 6.207 1 98.81 245 TYR B C 1
ATOM 4749 O O . TYR B 1 245 ? 5.066 6.957 5.32 1 98.81 245 TYR B O 1
ATOM 4757 N N . VAL B 1 246 ? 4.391 6.285 7.391 1 98.69 246 VAL B N 1
ATOM 4758 C CA . VAL B 1 246 ? 5.617 5.539 7.656 1 98.69 246 VAL B CA 1
ATOM 4759 C C . VAL B 1 246 ? 5.27 4.168 8.227 1 98.69 246 VAL B C 1
ATOM 4761 O O . VAL B 1 246 ? 4.484 4.062 9.172 1 98.69 246 VAL B O 1
ATOM 4764 N N . LYS B 1 247 ? 5.875 3.184 7.621 1 96.62 247 LYS B N 1
ATOM 4765 C CA . LYS B 1 247 ? 5.73 1.816 8.109 1 96.62 247 LYS B CA 1
ATOM 4766 C C . LYS B 1 247 ? 6.637 1.564 9.312 1 96.62 247 LYS B C 1
ATOM 4768 O O . LYS B 1 247 ? 7.773 2.035 9.344 1 96.62 247 LYS B O 1
ATOM 4773 N N . ALA B 1 248 ? 6.109 0.768 10.188 1 95.88 248 ALA B N 1
ATOM 4774 C CA . ALA B 1 248 ? 6.922 0.428 11.352 1 95.88 248 ALA B CA 1
ATOM 4775 C C . ALA B 1 248 ? 7.914 -0.684 11.023 1 95.88 248 ALA B C 1
ATOM 4777 O O . ALA B 1 248 ? 7.551 -1.86 10.984 1 95.88 248 ALA B O 1
ATOM 4778 N N . THR B 1 249 ? 9.141 -0.353 10.781 1 94 249 THR B N 1
ATOM 4779 C CA . THR B 1 249 ? 10.266 -1.261 10.562 1 94 249 THR B CA 1
ATOM 4780 C C . THR B 1 249 ? 11.523 -0.746 11.258 1 94 249 THR B C 1
ATOM 4782 O O . THR B 1 249 ? 11.555 0.396 11.727 1 94 249 THR B O 1
ATOM 4785 N N . SER B 1 250 ? 12.492 -1.6 11.359 1 92.19 250 SER B N 1
ATOM 4786 C CA . SER B 1 250 ? 13.758 -1.146 11.914 1 92.19 250 SER B CA 1
ATOM 4787 C C . SER B 1 250 ? 14.383 -0.054 11.047 1 92.19 250 SER B C 1
ATOM 4789 O O . SER B 1 250 ? 15 0.88 11.57 1 92.19 250 SER B O 1
ATOM 4791 N N . GLN B 1 251 ? 14.125 -0.186 9.828 1 92.5 251 GLN B N 1
ATOM 4792 C CA . GLN B 1 251 ? 14.656 0.789 8.883 1 92.5 251 GLN B CA 1
ATOM 4793 C C . GLN B 1 251 ? 14.023 2.16 9.094 1 92.5 251 GLN B C 1
ATOM 4795 O O . GLN B 1 251 ? 14.719 3.18 9.078 1 92.5 251 GLN B O 1
ATOM 4800 N N . SER B 1 252 ? 12.758 2.156 9.289 1 96.44 252 SER B N 1
ATOM 4801 C CA . SER B 1 252 ? 12.07 3.432 9.461 1 96.44 252 SER B CA 1
ATOM 4802 C C . SER B 1 252 ? 12.422 4.078 10.797 1 96.44 252 SER B C 1
ATOM 4804 O O . SER B 1 252 ? 12.508 5.305 10.898 1 96.44 252 SER B O 1
ATOM 4806 N N . VAL B 1 253 ? 12.625 3.268 11.781 1 97.44 253 VAL B N 1
ATOM 4807 C CA . VAL B 1 253 ? 13.086 3.789 13.07 1 97.44 253 VAL B CA 1
ATOM 4808 C C . VAL B 1 253 ? 14.453 4.449 12.898 1 97.44 253 VAL B C 1
ATOM 4810 O O . VAL B 1 253 ? 14.664 5.57 13.367 1 97.44 253 VAL B O 1
ATOM 4813 N N . GLU B 1 254 ? 15.305 3.764 12.164 1 97.5 254 GLU B N 1
ATOM 4814 C CA . GLU B 1 254 ? 16.641 4.312 11.922 1 97.5 254 GLU B CA 1
ATOM 4815 C C . GLU B 1 254 ? 16.562 5.582 11.078 1 97.5 254 GLU B C 1
ATOM 4817 O O . GLU B 1 254 ? 17.344 6.512 11.281 1 97.5 254 GLU B O 1
ATOM 4822 N N . MET B 1 255 ? 15.648 5.609 10.203 1 97.88 255 MET B N 1
ATOM 4823 C CA . MET B 1 255 ? 15.453 6.797 9.375 1 97.88 255 MET B CA 1
ATOM 4824 C C . MET B 1 255 ? 15.117 8.008 10.234 1 97.88 255 MET B C 1
ATOM 4826 O O . MET B 1 255 ? 15.719 9.07 10.086 1 97.88 255 MET B O 1
ATOM 4830 N N . LEU B 1 256 ? 14.188 7.855 11.18 1 98.12 256 LEU B N 1
ATOM 4831 C CA . LEU B 1 256 ? 13.789 8.984 12.016 1 98.12 256 LEU B CA 1
ATOM 4832 C C . LEU B 1 256 ? 14.898 9.352 13 1 98.12 256 LEU B C 1
ATOM 4834 O O . LEU B 1 256 ? 15.086 10.523 13.312 1 98.12 256 LEU B O 1
ATOM 4838 N N . ARG B 1 257 ? 15.633 8.359 13.422 1 97.94 257 ARG B N 1
ATOM 4839 C CA . ARG B 1 257 ? 16.781 8.633 14.273 1 97.94 257 ARG B CA 1
ATOM 4840 C C . ARG B 1 257 ? 17.828 9.461 13.531 1 97.94 257 ARG B C 1
ATOM 4842 O O . ARG B 1 257 ? 18.328 10.453 14.07 1 97.94 257 ARG B O 1
ATOM 4849 N N . TYR B 1 258 ? 18.109 9.055 12.352 1 98.31 258 TYR B N 1
ATOM 4850 C CA . TYR B 1 258 ? 19.062 9.773 11.516 1 98.31 258 TYR B CA 1
ATOM 4851 C C . TYR B 1 258 ? 18.594 11.195 11.242 1 98.31 258 TYR B C 1
ATOM 4853 O O . TYR B 1 258 ? 19.391 12.141 11.281 1 98.31 258 TYR B O 1
ATOM 4861 N N . TRP B 1 259 ? 17.312 11.336 10.969 1 98.19 259 TRP B N 1
ATOM 4862 C CA . TRP B 1 259 ? 16.672 12.625 10.742 1 98.19 259 TRP B CA 1
ATOM 4863 C C . TRP B 1 259 ? 16.875 13.547 11.938 1 98.19 259 TRP B C 1
ATOM 4865 O O . TRP B 1 259 ? 17.328 14.688 11.789 1 98.19 259 TRP B O 1
ATOM 4875 N N . GLN B 1 260 ? 16.688 13.062 13.094 1 97.38 260 GLN B N 1
ATOM 4876 C CA . GLN B 1 260 ? 16.859 13.844 14.312 1 97.38 260 GLN B CA 1
ATOM 4877 C C . GLN B 1 260 ? 18.328 14.148 14.586 1 97.38 260 GLN B C 1
ATOM 4879 O O . GLN B 1 260 ? 18.672 15.258 14.992 1 97.38 260 GLN B O 1
ATOM 4884 N N . ALA B 1 261 ? 19.109 13.203 14.297 1 97.69 261 ALA B N 1
ATOM 4885 C CA . ALA B 1 261 ? 20.547 13.359 14.547 1 97.69 261 ALA B CA 1
ATOM 4886 C C . ALA B 1 261 ? 21.156 14.398 13.617 1 97.69 261 ALA B C 1
ATOM 4888 O O . ALA B 1 261 ? 22.25 14.914 13.883 1 97.69 261 ALA B O 1
ATOM 4889 N N . ALA B 1 262 ? 20.469 14.695 12.562 1 97.88 262 ALA B N 1
ATOM 4890 C CA . ALA B 1 262 ? 20.984 15.648 11.586 1 97.88 262 ALA B CA 1
ATOM 4891 C C . ALA B 1 262 ? 20.703 17.078 12.023 1 97.88 262 ALA B C 1
ATOM 4893 O O . ALA B 1 262 ? 21.266 18.031 11.461 1 97.88 262 ALA B O 1
ATOM 4894 N N . ARG B 1 263 ? 19.922 17.281 13.023 1 96.25 263 ARG B N 1
ATOM 4895 C CA . ARG B 1 263 ? 19.453 18.594 13.461 1 96.25 263 ARG B CA 1
ATOM 4896 C C . ARG B 1 263 ? 20.609 19.547 13.688 1 96.25 263 ARG B C 1
ATOM 4898 O O . ARG B 1 263 ? 20.625 20.672 13.172 1 96.25 263 ARG B O 1
ATOM 4905 N N . PRO B 1 264 ? 21.719 19.125 14.32 1 95.81 264 PRO B N 1
ATOM 4906 C CA . PRO B 1 264 ? 22.812 20.047 14.617 1 95.81 264 PRO B CA 1
ATOM 4907 C C . PRO B 1 264 ? 23.531 20.516 13.359 1 95.81 264 PRO B C 1
ATOM 4909 O O . PRO B 1 264 ? 24.219 21.547 13.383 1 95.81 264 PRO B O 1
ATOM 4912 N N . ARG B 1 265 ? 23.359 19.75 12.281 1 97.38 265 ARG B N 1
ATOM 4913 C CA . ARG B 1 265 ? 24.031 20.109 11.031 1 97.38 265 ARG B CA 1
ATOM 4914 C C . ARG B 1 265 ? 23.344 21.297 10.359 1 97.38 265 ARG B C 1
ATOM 4916 O O . ARG B 1 265 ? 23.891 21.922 9.453 1 97.38 265 ARG B O 1
ATOM 4923 N N . PHE B 1 266 ? 22.141 21.641 10.836 1 96.12 266 PHE B N 1
ATOM 4924 C CA . PHE B 1 266 ? 21.359 22.719 10.242 1 96.12 266 PHE B CA 1
ATOM 4925 C C . PHE B 1 266 ? 20.719 23.578 11.328 1 96.12 266 PHE B C 1
ATOM 4927 O O . PHE B 1 266 ? 19.5 23.609 11.461 1 96.12 266 PHE B O 1
ATOM 4934 N N . PRO B 1 267 ? 21.531 24.344 11.953 1 91.94 267 PRO B N 1
ATOM 4935 C CA . PRO B 1 267 ? 21.016 25.141 13.07 1 91.94 267 PRO B CA 1
ATOM 4936 C C . PRO B 1 267 ? 19.891 26.094 12.648 1 91.94 267 PRO B C 1
ATOM 4938 O O . PRO B 1 267 ? 20.016 26.766 11.617 1 91.94 267 PRO B O 1
ATOM 4941 N N . GLY B 1 268 ? 18.859 26.078 13.43 1 91.06 268 GLY B N 1
ATOM 4942 C CA . GLY B 1 268 ? 17.75 26.984 13.188 1 91.06 268 GLY B CA 1
ATOM 4943 C C . GLY B 1 268 ? 16.75 26.438 12.195 1 91.06 268 GLY B C 1
ATOM 4944 O O . GLY B 1 268 ? 15.703 27.062 11.961 1 91.06 268 GLY B O 1
ATOM 4945 N N . ALA B 1 269 ? 17.031 25.281 11.656 1 92.56 269 ALA B N 1
ATOM 4946 C CA . ALA B 1 269 ? 16.109 24.719 10.672 1 92.56 269 ALA B CA 1
ATOM 4947 C C . ALA B 1 269 ? 15.062 23.844 11.352 1 92.56 269 ALA B C 1
ATOM 4949 O O . ALA B 1 269 ? 15.352 23.156 12.336 1 92.56 269 ALA B O 1
ATOM 4950 N N . HIS B 1 270 ? 13.875 23.953 10.852 1 92.44 270 HIS B N 1
ATOM 4951 C CA . HIS B 1 270 ? 12.844 23.047 11.32 1 92.44 270 HIS B CA 1
ATOM 4952 C C . HIS B 1 270 ? 12.977 21.672 10.664 1 92.44 270 HIS B C 1
ATOM 4954 O O . HIS B 1 270 ? 13.781 21.5 9.7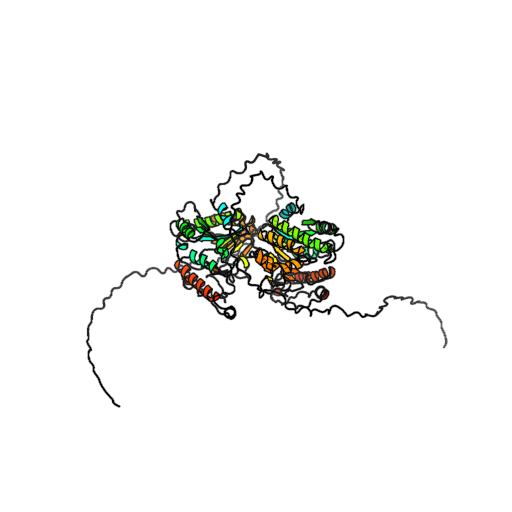5 1 92.44 270 HIS B O 1
ATOM 4960 N N . ASP B 1 271 ? 12.211 20.703 11.094 1 94.75 271 ASP B N 1
ATOM 4961 C CA . ASP B 1 271 ? 12.344 19.297 10.742 1 94.75 271 ASP B CA 1
ATOM 4962 C C . ASP B 1 271 ? 12.164 19.078 9.242 1 94.75 271 ASP B C 1
ATOM 4964 O O . ASP B 1 271 ? 12.93 18.359 8.609 1 94.75 271 ASP B O 1
ATOM 4968 N N . GLN B 1 272 ? 11.211 19.734 8.617 1 94.81 272 GLN B N 1
ATOM 4969 C CA . GLN B 1 272 ? 10.969 19.547 7.188 1 94.81 272 GLN B CA 1
ATOM 4970 C C . GLN B 1 272 ? 12.148 20.031 6.355 1 94.81 272 GLN B C 1
ATOM 4972 O O . GLN B 1 272 ? 12.523 19.406 5.367 1 94.81 272 GLN B O 1
ATOM 4977 N N . ALA B 1 273 ? 12.641 21.141 6.734 1 95.38 273 ALA B N 1
ATOM 4978 C CA . ALA B 1 273 ? 13.797 21.656 6.012 1 95.38 273 ALA B CA 1
ATOM 4979 C C . ALA B 1 273 ? 14.969 20.688 6.094 1 95.38 273 ALA B C 1
ATOM 4981 O O . ALA B 1 273 ? 15.633 20.422 5.086 1 95.38 273 ALA B O 1
ATOM 4982 N N . VAL B 1 274 ? 15.18 20.219 7.305 1 97.31 274 VAL B N 1
ATOM 4983 C CA . VAL B 1 274 ? 16.281 19.281 7.484 1 97.31 274 VAL B CA 1
ATOM 4984 C C . VAL B 1 274 ? 16.016 18.016 6.66 1 97.31 274 VAL B C 1
ATOM 4986 O O . VAL B 1 274 ? 16.922 17.484 6.012 1 97.31 274 VAL B O 1
ATOM 4989 N N . PHE B 1 275 ? 14.797 17.562 6.648 1 98 275 PHE B N 1
ATOM 4990 C CA . PHE B 1 275 ? 14.422 16.438 5.812 1 98 275 PHE B CA 1
ATOM 4991 C C . PHE B 1 275 ? 14.797 16.688 4.355 1 98 275 PHE B C 1
ATOM 4993 O O . PHE B 1 275 ? 15.352 15.812 3.689 1 98 275 PHE B O 1
ATOM 5000 N N . GLY B 1 276 ? 14.492 17.859 3.875 1 97.38 276 GLY B N 1
ATOM 5001 C CA . GLY B 1 276 ? 14.828 18.234 2.512 1 97.38 276 GLY B CA 1
ATOM 5002 C C . GLY B 1 276 ? 16.312 18.125 2.203 1 97.38 276 GLY B C 1
ATOM 5003 O O . GLY B 1 276 ? 16.688 17.719 1.103 1 97.38 276 GLY B O 1
ATOM 5004 N N . HIS B 1 277 ? 17.078 18.328 3.17 1 97.06 277 HIS B N 1
ATOM 5005 C CA . HIS B 1 277 ? 18.516 18.328 2.977 1 97.06 277 HIS B CA 1
ATOM 5006 C C . HIS B 1 277 ? 19.078 16.906 3.035 1 97.06 277 HIS B C 1
ATOM 5008 O O . HIS B 1 277 ? 20.062 16.594 2.369 1 97.06 277 HIS B O 1
ATOM 5014 N N . ILE B 1 278 ? 18.375 16.047 3.766 1 97.75 278 ILE B N 1
ATOM 5015 C CA . ILE B 1 278 ? 19.047 14.789 4.07 1 97.75 278 ILE B CA 1
ATOM 5016 C C . ILE B 1 278 ? 18.328 13.648 3.359 1 97.75 278 ILE B C 1
ATOM 5018 O O . ILE B 1 278 ? 18.75 12.492 3.441 1 97.75 278 ILE B O 1
ATOM 5022 N N . LYS B 1 279 ? 17.25 13.914 2.682 1 97.62 279 LYS B N 1
ATOM 5023 C CA . LYS B 1 279 ? 16.438 12.844 2.088 1 97.62 279 LYS B CA 1
ATOM 5024 C C . LYS B 1 279 ? 17.297 11.961 1.179 1 97.62 279 LYS B C 1
ATOM 5026 O O . LYS B 1 279 ? 17.125 10.742 1.153 1 97.62 279 LYS B O 1
ATOM 5031 N N . HIS B 1 280 ? 18.266 12.539 0.472 1 97.44 280 HIS B N 1
ATOM 5032 C CA . HIS B 1 280 ? 19.141 11.727 -0.364 1 97.44 280 HIS B CA 1
ATOM 5033 C C . HIS B 1 280 ? 20.094 10.891 0.484 1 97.44 280 HIS B C 1
ATOM 5035 O O . HIS B 1 280 ? 20.438 9.766 0.105 1 97.44 280 HIS B O 1
ATOM 5041 N N . GLU B 1 281 ? 20.516 11.391 1.654 1 97.25 281 GLU B N 1
ATOM 5042 C CA . GLU B 1 281 ? 21.359 10.633 2.578 1 97.25 281 GLU B CA 1
ATOM 5043 C C . GLU B 1 281 ? 20.609 9.43 3.148 1 97.25 281 GLU B C 1
ATOM 5045 O O . GLU B 1 281 ? 21.188 8.359 3.316 1 97.25 281 GLU B O 1
ATOM 5050 N N . LEU B 1 282 ? 19.359 9.688 3.41 1 97.12 282 LEU B N 1
ATOM 5051 C CA . LEU B 1 282 ? 18.531 8.609 3.957 1 97.12 282 LEU B CA 1
ATOM 5052 C C . LEU B 1 282 ? 18.484 7.43 2.996 1 97.12 282 LEU B C 1
ATOM 5054 O O . LEU B 1 282 ? 18.594 6.277 3.418 1 97.12 282 LEU B O 1
ATOM 5058 N N . VAL B 1 283 ? 18.344 7.719 1.753 1 95.31 283 VAL B N 1
ATOM 5059 C CA . VAL B 1 283 ? 18.25 6.676 0.74 1 95.31 283 VAL B CA 1
ATOM 5060 C C . VAL B 1 283 ? 19.625 6.047 0.504 1 95.31 283 VAL B C 1
ATOM 5062 O O . VAL B 1 283 ? 19.75 4.82 0.438 1 95.31 283 VAL B O 1
ATOM 5065 N N . ALA B 1 284 ? 20.625 6.871 0.411 1 95.62 284 ALA B N 1
ATOM 5066 C CA . ALA B 1 284 ? 21.969 6.395 0.08 1 95.62 284 ALA B CA 1
ATOM 5067 C C . ALA B 1 284 ? 22.562 5.578 1.228 1 95.62 284 ALA B C 1
ATOM 5069 O O . ALA B 1 284 ? 23.156 4.527 1.004 1 95.62 284 ALA B O 1
ATOM 5070 N N . LYS B 1 285 ? 22.328 5.961 2.465 1 95.19 285 LYS B N 1
ATOM 5071 C CA . LYS B 1 285 ? 23.016 5.371 3.617 1 95.19 285 LYS B CA 1
ATOM 5072 C C . LYS B 1 285 ? 22.156 4.277 4.254 1 95.19 285 LYS B C 1
ATOM 5074 O O . LYS B 1 285 ? 22.688 3.268 4.723 1 95.19 285 LYS B O 1
ATOM 5079 N N . LEU B 1 286 ? 20.875 4.539 4.199 1 94.81 286 LEU B N 1
ATOM 5080 C CA . LEU B 1 286 ? 20 3.623 4.934 1 94.81 286 LEU B CA 1
ATOM 5081 C C . LEU B 1 286 ? 19.172 2.777 3.973 1 94.81 286 LEU B C 1
ATOM 5083 O O . LEU B 1 286 ? 18.406 1.908 4.406 1 94.81 286 LEU B O 1
ATOM 5087 N N . ARG B 1 287 ? 19.25 3.055 2.697 1 91.5 287 ARG B N 1
ATOM 5088 C CA . ARG B 1 287 ? 18.469 2.359 1.673 1 91.5 287 ARG B CA 1
ATOM 5089 C C . ARG B 1 287 ? 16.969 2.52 1.912 1 91.5 287 ARG B C 1
ATOM 5091 O O . ARG B 1 287 ? 16.203 1.583 1.697 1 91.5 287 ARG B O 1
ATOM 5098 N N . ALA B 1 288 ? 16.641 3.68 2.506 1 93.94 288 ALA B N 1
ATOM 5099 C CA . ALA B 1 288 ? 15.227 4.004 2.738 1 93.94 288 ALA B CA 1
ATOM 5100 C C . ALA B 1 288 ? 14.484 4.184 1.418 1 93.94 288 ALA B C 1
ATOM 5102 O O . ALA B 1 288 ? 15.016 4.773 0.474 1 93.94 288 ALA B O 1
ATOM 5103 N N . ARG B 1 289 ? 13.336 3.592 1.313 1 95.12 289 ARG B N 1
ATOM 5104 C CA . ARG B 1 289 ? 12.453 3.814 0.169 1 95.12 289 ARG B CA 1
ATOM 5105 C C . ARG B 1 289 ? 11.438 4.91 0.464 1 95.12 289 ARG B C 1
ATOM 5107 O O . ARG B 1 289 ? 10.477 4.691 1.198 1 95.12 289 ARG B O 1
ATOM 5114 N N . ILE B 1 290 ? 11.625 6.082 -0.12 1 97.44 290 ILE B N 1
ATOM 5115 C CA . ILE B 1 290 ? 10.773 7.25 0.08 1 97.44 290 ILE B CA 1
ATOM 5116 C C . ILE B 1 290 ? 10.055 7.598 -1.225 1 97.44 290 ILE B C 1
ATOM 5118 O O . ILE B 1 290 ? 10.703 7.801 -2.256 1 97.44 290 ILE B O 1
ATOM 5122 N N . GLU B 1 291 ? 8.734 7.621 -1.146 1 97.44 291 GLU B N 1
ATOM 5123 C CA . GLU B 1 291 ? 7.945 7.887 -2.348 1 97.44 291 GLU B CA 1
ATOM 5124 C C . GLU B 1 291 ? 7.074 9.125 -2.17 1 97.44 291 GLU B C 1
ATOM 5126 O O . GLU B 1 291 ? 6.457 9.312 -1.119 1 97.44 291 GLU B O 1
ATOM 5131 N N . PRO B 1 292 ? 7.043 9.977 -3.203 1 98.31 292 PRO B N 1
ATOM 5132 C CA . PRO B 1 292 ? 6.105 11.102 -3.168 1 98.31 292 PRO B CA 1
ATOM 5133 C C . PRO B 1 292 ? 4.664 10.68 -3.449 1 98.31 292 PRO B C 1
ATOM 5135 O O . PRO B 1 292 ? 4.434 9.719 -4.184 1 98.31 292 PRO B O 1
ATOM 5138 N N . LEU B 1 293 ? 3.789 11.352 -2.9 1 98.5 293 LEU B N 1
ATOM 5139 C CA . LEU B 1 293 ? 2.371 11.141 -3.168 1 98.5 293 LEU B CA 1
ATOM 5140 C C . LEU B 1 293 ? 1.88 12.078 -4.266 1 98.5 293 LEU B C 1
ATOM 5142 O O . LEU B 1 293 ? 2.236 13.258 -4.285 1 98.5 293 LEU B O 1
ATOM 5146 N N . ASP B 1 294 ? 1.089 11.578 -5.164 1 97.94 294 ASP B N 1
ATOM 5147 C CA . ASP B 1 294 ? 0.567 12.297 -6.32 1 97.94 294 ASP B CA 1
ATOM 5148 C C . ASP B 1 294 ? -0.44 13.359 -5.895 1 97.94 294 ASP B C 1
ATOM 5150 O O . ASP B 1 294 ? -1.427 13.055 -5.223 1 97.94 294 ASP B O 1
ATOM 5154 N N . THR B 1 295 ? -0.263 14.586 -6.332 1 98.31 295 THR B N 1
ATOM 5155 C CA . THR B 1 295 ? -1.137 15.688 -5.957 1 98.31 295 THR B CA 1
ATOM 5156 C C . THR B 1 295 ? -2.506 15.547 -6.613 1 98.31 295 THR B C 1
ATOM 5158 O O . THR B 1 295 ? -3.459 16.219 -6.23 1 98.31 295 THR B O 1
ATOM 5161 N N . LEU B 1 296 ? -2.598 14.656 -7.559 1 98 296 LEU B N 1
ATOM 5162 C CA . LEU B 1 296 ? -3.916 14.312 -8.086 1 98 296 LEU B CA 1
ATOM 5163 C C . LEU B 1 296 ? -4.844 13.844 -6.965 1 98 296 LEU B C 1
ATOM 5165 O O . LEU B 1 296 ? -6.031 14.172 -6.961 1 98 296 LEU B O 1
ATOM 5169 N N . TYR B 1 297 ? -4.266 13.078 -6.07 1 98.5 297 TYR B N 1
ATOM 5170 C CA . TYR B 1 297 ? -5.02 12.539 -4.945 1 98.5 297 TYR B CA 1
ATOM 5171 C C . TYR B 1 297 ? -4.812 13.391 -3.695 1 98.5 297 TYR B C 1
ATOM 5173 O O . TYR B 1 297 ? -5.773 13.711 -2.992 1 98.5 297 TYR B O 1
ATOM 5181 N N . PHE B 1 298 ? -3.564 13.742 -3.547 1 98.62 298 PHE B N 1
ATOM 5182 C CA . PHE B 1 298 ? -3.184 14.43 -2.32 1 98.62 298 PHE B CA 1
ATOM 5183 C C . PHE B 1 298 ? -2.857 15.891 -2.602 1 98.62 298 PHE B C 1
ATOM 5185 O O . PHE B 1 298 ? -1.718 16.328 -2.424 1 98.62 298 PHE B O 1
ATOM 5192 N N . GLY B 1 299 ? -3.869 16.609 -2.898 1 98.06 299 GLY B N 1
ATOM 5193 C CA . GLY B 1 299 ? -3.691 18.016 -3.254 1 98.06 299 GLY B CA 1
ATOM 5194 C C . GLY B 1 299 ? -3.582 18.922 -2.049 1 98.06 299 GLY B C 1
ATOM 5195 O O . GLY B 1 299 ? -3.914 18.531 -0.93 1 98.06 299 GLY B O 1
ATOM 5196 N N . GLY B 1 300 ? -3.098 20.094 -2.297 1 98.19 300 GLY B N 1
ATOM 5197 C CA . GLY B 1 300 ? -3.027 21.25 -1.405 1 98.19 300 GLY B CA 1
ATOM 5198 C C . GLY B 1 300 ? -3.01 22.578 -2.141 1 98.19 300 GLY B C 1
ATOM 5199 O O . GLY B 1 300 ? -2.975 22.609 -3.371 1 98.19 300 GLY B O 1
ATOM 5200 N N . PHE B 1 301 ? -3.051 23.531 -1.37 1 98.5 301 PHE B N 1
ATOM 5201 C CA . PHE B 1 301 ? -3.184 24.859 -1.976 1 98.5 301 PHE B CA 1
ATOM 5202 C C . PHE B 1 301 ? -1.946 25.203 -2.795 1 98.5 301 PHE B C 1
ATOM 5204 O O . PHE B 1 301 ? -1.98 26.109 -3.629 1 98.5 301 PHE B O 1
ATOM 5211 N N . CYS B 1 302 ? -0.829 24.484 -2.604 1 98.12 302 CYS B N 1
ATOM 5212 C CA . CYS B 1 302 ? 0.33 24.656 -3.473 1 98.12 302 CYS B CA 1
ATOM 5213 C C . CYS B 1 302 ? 0.071 24.062 -4.852 1 98.12 302 CYS B C 1
ATOM 5215 O O . CYS B 1 302 ? 0.448 24.656 -5.867 1 98.12 302 CYS B O 1
ATOM 5217 N N . GLU B 1 303 ? -0.524 22.891 -4.883 1 98.12 303 GLU B N 1
ATOM 5218 C CA . GLU B 1 303 ? -0.887 22.203 -6.117 1 98.12 303 GLU B CA 1
ATOM 5219 C C . GLU B 1 303 ? -2.061 21.266 -5.898 1 98.12 303 GLU B C 1
ATOM 5221 O O . GLU B 1 303 ? -2.014 20.406 -5.016 1 98.12 303 GLU B O 1
ATOM 5226 N N . TYR B 1 304 ? -3.07 21.5 -6.668 1 97.5 304 TYR B N 1
ATOM 5227 C CA . TYR B 1 304 ? -4.211 20.594 -6.68 1 97.5 304 TYR B CA 1
ATOM 5228 C C . TYR B 1 304 ? -4.832 20.516 -8.07 1 97.5 304 TYR B C 1
ATOM 5230 O O . TYR B 1 304 ? -4.398 21.203 -8.992 1 97.5 304 TYR B O 1
ATOM 5238 N N . HIS B 1 305 ? -5.695 19.562 -8.234 1 97.19 305 HIS B N 1
ATOM 5239 C CA . HIS B 1 305 ? -6.391 19.328 -9.492 1 97.19 305 HIS B CA 1
ATOM 5240 C C . HIS B 1 305 ? -7.891 19.547 -9.344 1 97.19 305 HIS B C 1
ATOM 5242 O O . HIS B 1 305 ? -8.484 19.172 -8.328 1 97.19 305 HIS B O 1
ATOM 5248 N N . ASP B 1 306 ? -8.445 20.203 -10.367 1 95.94 306 ASP B N 1
ATOM 5249 C CA . ASP B 1 306 ? -9.898 20.297 -10.406 1 95.94 306 ASP B CA 1
ATOM 5250 C C . ASP B 1 306 ? -10.531 18.969 -10.828 1 95.94 306 ASP B C 1
ATOM 5252 O O . ASP B 1 306 ? -11.234 18.906 -11.844 1 95.94 306 ASP B O 1
ATOM 5256 N N . ASP B 1 307 ? -10.242 17.969 -10.18 1 94.19 307 ASP B N 1
ATOM 5257 C CA . ASP B 1 307 ? -10.758 16.625 -10.344 1 94.19 307 ASP B CA 1
ATOM 5258 C C . ASP B 1 307 ? -11.25 16.062 -9.008 1 94.19 307 ASP B C 1
ATOM 5260 O O . ASP B 1 307 ? -10.555 15.266 -8.367 1 94.19 307 ASP B O 1
ATOM 5264 N N . LEU B 1 308 ? -12.438 16.453 -8.703 1 95.81 308 LEU B N 1
ATOM 5265 C CA . LEU B 1 308 ? -12.992 16.094 -7.402 1 95.81 308 LEU B CA 1
ATOM 5266 C C . LEU B 1 308 ? -13.242 14.602 -7.309 1 95.81 308 LEU B C 1
ATOM 5268 O O . LEU B 1 308 ? -13.367 14.055 -6.211 1 95.81 308 LEU B O 1
ATOM 5272 N N . ALA B 1 309 ? -13.32 13.953 -8.453 1 93.88 309 ALA B N 1
ATOM 5273 C CA . ALA B 1 309 ? -13.586 12.523 -8.469 1 93.88 309 ALA B CA 1
ATOM 5274 C C . ALA B 1 309 ? -12.391 11.734 -7.93 1 93.88 309 ALA B C 1
ATOM 5276 O O . ALA B 1 309 ? -12.547 10.609 -7.457 1 93.88 309 ALA B O 1
ATOM 5277 N N . ARG B 1 310 ? -11.242 12.375 -7.902 1 95.44 310 ARG B N 1
ATOM 5278 C CA . ARG B 1 310 ? -10.039 11.641 -7.512 1 95.44 310 ARG B CA 1
ATOM 5279 C C . ARG B 1 310 ? -9.438 12.227 -6.242 1 95.44 310 ARG B C 1
ATOM 5281 O O . ARG B 1 310 ? -8.578 11.602 -5.613 1 95.44 310 ARG B O 1
ATOM 5288 N N . ALA B 1 311 ? -9.922 13.344 -5.797 1 98.06 311 ALA B N 1
ATOM 5289 C CA . ALA B 1 311 ? -9.32 14.047 -4.664 1 98.06 311 ALA B CA 1
ATOM 5290 C C . ALA B 1 311 ? -9.438 13.219 -3.387 1 98.06 311 ALA B C 1
ATOM 5292 O O . ALA B 1 311 ? -10.508 12.68 -3.086 1 98.06 311 ALA B O 1
ATOM 5293 N N . VAL B 1 312 ? -8.336 13.18 -2.652 1 98.75 312 VAL B N 1
ATOM 5294 C CA . VAL B 1 312 ? -8.297 12.5 -1.362 1 98.75 312 VAL B CA 1
ATOM 5295 C C . VAL B 1 312 ? -8.164 13.523 -0.239 1 98.75 312 VAL B C 1
ATOM 5297 O O . VAL B 1 312 ? -8.828 13.414 0.793 1 98.75 312 VAL B O 1
ATOM 5300 N N . THR B 1 313 ? -7.32 14.516 -0.481 1 98.75 313 THR B N 1
ATOM 5301 C CA . THR B 1 313 ? -7.137 15.57 0.518 1 98.75 313 THR B CA 1
ATOM 5302 C C . THR B 1 313 ? -7.043 16.938 -0.146 1 98.75 313 THR B C 1
ATOM 5304 O O . THR B 1 313 ? -6.863 17.031 -1.362 1 98.75 313 THR B O 1
ATOM 5307 N N . MET B 1 314 ? -7.227 17.922 0.689 1 98.81 314 MET B N 1
ATOM 5308 C CA . MET B 1 314 ? -6.824 19.297 0.408 1 98.81 314 MET B CA 1
ATOM 5309 C C . MET B 1 314 ? -6.117 19.922 1.611 1 98.81 314 MET B C 1
ATOM 5311 O O . MET B 1 314 ? -6.719 20.094 2.672 1 98.81 314 MET B O 1
ATOM 5315 N N . HIS B 1 315 ? -4.91 20.188 1.438 1 98.81 315 HIS B N 1
ATOM 5316 C CA . HIS B 1 315 ? -4.055 20.719 2.488 1 98.81 315 HIS B CA 1
ATOM 5317 C C . HIS B 1 315 ? -3.902 22.234 2.352 1 98.81 315 HIS B C 1
ATOM 5319 O O . HIS B 1 315 ? -3.658 22.75 1.254 1 98.81 315 HIS B O 1
ATOM 5325 N N . ALA B 1 316 ? -4.039 22.969 3.439 1 98.62 316 ALA B N 1
ATOM 5326 C CA . ALA B 1 316 ? -3.838 24.406 3.391 1 98.62 316 ALA B CA 1
ATOM 5327 C C . ALA B 1 316 ? -2.355 24.766 3.477 1 98.62 316 ALA B C 1
ATOM 5329 O O . ALA B 1 316 ? -1.954 25.594 4.293 1 98.62 316 ALA B O 1
ATOM 5330 N N . ASP B 1 317 ? -1.696 24.078 2.576 1 96.75 317 ASP B N 1
ATOM 5331 C CA . ASP B 1 317 ? -0.302 24.453 2.371 1 96.75 317 ASP B CA 1
ATOM 5332 C C . ASP B 1 317 ? -0.189 25.641 1.424 1 96.75 317 ASP B C 1
ATOM 5334 O O . ASP B 1 317 ? -1.162 26.016 0.762 1 96.75 317 ASP B O 1
ATOM 5338 N N . CYS B 1 318 ? 0.852 26.406 1.439 1 96.5 318 CYS B N 1
ATOM 5339 C CA . CYS B 1 318 ? 0.989 27.672 0.732 1 96.5 318 CYS B CA 1
ATOM 5340 C C . CYS B 1 318 ? -0.021 28.688 1.242 1 96.5 318 CYS B C 1
ATOM 5342 O O . CYS B 1 318 ? -0.751 29.297 0.454 1 96.5 318 CYS B O 1
ATOM 5344 N N . CYS B 1 319 ? -0.029 28.781 2.521 1 97.06 319 CYS B N 1
ATOM 5345 C CA . CYS B 1 319 ? -1.014 29.594 3.23 1 97.06 319 CYS B CA 1
ATOM 5346 C C . CYS B 1 319 ? -0.477 30.047 4.582 1 97.06 319 CYS B C 1
ATOM 5348 O O . CYS B 1 319 ? 0.123 29.25 5.312 1 97.06 319 CYS B O 1
ATOM 5350 N N . VAL B 1 320 ? -0.685 31.312 4.832 1 94.25 320 VAL B N 1
ATOM 5351 C CA . VAL B 1 320 ? -0.318 31.828 6.152 1 94.25 320 VAL B CA 1
ATOM 5352 C C . VAL B 1 320 ? -1.549 32.406 6.844 1 94.25 320 VAL B C 1
ATOM 5354 O O . VAL B 1 320 ? -2.381 33.062 6.207 1 94.25 320 VAL B O 1
ATOM 5357 N N . GLY B 1 321 ? -1.669 32.031 8.195 1 94.38 321 GLY B N 1
ATOM 5358 C CA . GLY B 1 321 ? -2.732 32.625 9 1 94.38 321 GLY B CA 1
ATOM 5359 C C . GLY B 1 321 ? -3.863 31.641 9.281 1 94.38 321 GLY B C 1
ATOM 5360 O O . GLY B 1 321 ? -4.383 31.016 8.367 1 94.38 321 GLY B O 1
ATOM 5361 N N . LEU B 1 322 ? -4.207 31.594 10.469 1 96.12 322 LEU B N 1
ATOM 5362 C CA . LEU B 1 322 ? -5.238 30.672 10.914 1 96.12 322 LEU B CA 1
ATOM 5363 C C . LEU B 1 322 ? -6.586 31.016 10.281 1 96.12 322 LEU B C 1
ATOM 5365 O O . LEU B 1 322 ? -7.227 30.141 9.68 1 96.12 322 LEU B O 1
ATOM 5369 N N . ASP B 1 323 ? -6.926 32.25 10.375 1 96.75 323 ASP B N 1
ATOM 5370 C CA . ASP B 1 323 ? -8.211 32.688 9.828 1 96.75 323 ASP B CA 1
ATOM 5371 C C . ASP B 1 323 ? -8.281 32.438 8.32 1 96.75 323 ASP B C 1
ATOM 5373 O O . ASP B 1 323 ? -9.328 32.062 7.793 1 96.75 323 ASP B O 1
ATOM 5377 N N . THR B 1 324 ? -7.191 32.719 7.695 1 98 324 THR B N 1
ATOM 5378 C CA . THR B 1 324 ? -7.078 32.5 6.254 1 98 324 THR B CA 1
ATOM 5379 C C . THR B 1 324 ? -7.293 31.031 5.902 1 98 324 THR B C 1
ATOM 5381 O O . THR B 1 324 ? -8.062 30.719 4.992 1 98 324 THR B O 1
ATOM 5384 N N . LYS B 1 325 ? -6.66 30.156 6.645 1 98.5 325 LYS B N 1
ATOM 5385 C CA . LYS B 1 325 ? -6.781 28.719 6.43 1 98.5 325 LYS B CA 1
ATOM 5386 C C . LYS B 1 325 ? -8.211 28.234 6.684 1 98.5 325 LYS B C 1
ATOM 5388 O O . LYS B 1 325 ? -8.766 27.484 5.887 1 98.5 325 LYS B O 1
ATOM 5393 N N . VAL B 1 326 ? -8.742 28.703 7.77 1 98.75 326 VAL B N 1
ATOM 5394 C CA . VAL B 1 326 ? -10.094 28.297 8.125 1 98.75 326 VAL B CA 1
ATOM 5395 C C . VAL B 1 326 ? -11.07 28.719 7.027 1 98.75 326 VAL B C 1
ATOM 5397 O O . VAL B 1 326 ? -11.914 27.922 6.602 1 98.75 326 VAL B O 1
ATOM 5400 N N . HIS B 1 327 ? -10.93 29.891 6.594 1 98.62 327 HIS B N 1
ATOM 5401 C CA . HIS B 1 327 ? -11.836 30.422 5.574 1 98.62 327 HIS B CA 1
ATOM 5402 C C . HIS B 1 327 ? -11.781 29.578 4.305 1 98.62 327 HIS B C 1
ATOM 5404 O O . HIS B 1 327 ? -12.805 29.062 3.846 1 98.62 327 HIS B O 1
ATOM 5410 N N . ASP B 1 328 ? -10.648 29.422 3.762 1 98.81 328 ASP B N 1
ATOM 5411 C CA . ASP B 1 328 ? -10.531 28.766 2.461 1 98.81 328 ASP B CA 1
ATOM 5412 C C . ASP B 1 328 ? -10.82 27.281 2.568 1 98.81 328 ASP B C 1
ATOM 5414 O O . ASP B 1 328 ? -11.398 26.688 1.654 1 98.81 328 ASP B O 1
ATOM 5418 N N . LEU B 1 329 ? -10.461 26.641 3.645 1 98.88 329 LEU B N 1
ATOM 5419 C CA . LEU B 1 329 ? -10.789 25.219 3.818 1 98.88 329 LEU B CA 1
ATOM 5420 C C . LEU B 1 329 ? -12.289 25.031 4.004 1 98.88 329 LEU B C 1
ATOM 5422 O O . LEU B 1 329 ? -12.852 24.016 3.6 1 98.88 329 LEU B O 1
ATOM 5426 N N . THR B 1 330 ? -12.906 26 4.629 1 98.88 330 THR B N 1
ATOM 5427 C CA . THR B 1 330 ? -14.359 25.953 4.742 1 98.88 330 THR B CA 1
ATOM 5428 C C . THR B 1 330 ? -15.016 25.953 3.361 1 98.88 330 THR B C 1
ATOM 5430 O O . THR B 1 330 ? -15.969 25.219 3.113 1 98.88 330 THR B O 1
ATOM 5433 N N . ASP B 1 331 ? -14.484 26.766 2.51 1 98.75 331 ASP B N 1
ATOM 5434 C CA . ASP B 1 331 ? -14.977 26.797 1.138 1 98.75 331 ASP B CA 1
ATOM 5435 C C . ASP B 1 331 ? -14.773 25.453 0.451 1 98.75 331 ASP B C 1
ATOM 5437 O O . ASP B 1 331 ? -15.664 24.969 -0.248 1 98.75 331 ASP B O 1
ATOM 5441 N N . ILE B 1 332 ? -13.617 24.906 0.637 1 98.75 332 ILE B N 1
ATOM 5442 C CA . ILE B 1 332 ? -13.297 23.609 0.049 1 98.75 332 ILE B CA 1
ATOM 5443 C C . ILE B 1 332 ? -14.273 22.547 0.567 1 98.75 332 ILE B C 1
ATOM 5445 O O . ILE B 1 332 ? -14.781 21.734 -0.205 1 98.75 332 ILE B O 1
ATOM 5449 N N . ALA B 1 333 ? -14.508 22.578 1.854 1 98.69 333 ALA B N 1
ATOM 5450 C CA . ALA B 1 333 ? -15.445 21.641 2.461 1 98.69 333 ALA B CA 1
ATOM 5451 C C . ALA B 1 333 ? -16.844 21.812 1.876 1 98.69 333 ALA B C 1
ATOM 5453 O O . ALA B 1 333 ? -17.547 20.812 1.634 1 98.69 333 ALA B O 1
ATOM 5454 N N . ALA B 1 334 ? -17.188 23 1.653 1 98.38 334 ALA B N 1
ATOM 5455 C CA . ALA B 1 334 ? -18.5 23.281 1.061 1 98.38 334 ALA B CA 1
ATOM 5456 C C . ALA B 1 334 ? -18.578 22.75 -0.37 1 98.38 334 ALA B C 1
ATOM 5458 O O . ALA B 1 334 ? -19.594 22.203 -0.78 1 98.38 334 ALA B O 1
ATOM 5459 N N . ASP B 1 335 ? -17.531 22.984 -1.109 1 98.25 335 ASP B N 1
ATOM 5460 C CA . ASP B 1 335 ? -17.484 22.453 -2.469 1 98.25 335 ASP B CA 1
ATOM 5461 C C . ASP B 1 335 ? -17.656 20.938 -2.479 1 98.25 335 ASP B C 1
ATOM 5463 O O . ASP B 1 335 ? -18.359 20.391 -3.336 1 98.25 335 ASP B O 1
ATOM 5467 N N . TRP B 1 336 ? -16.984 20.297 -1.572 1 98.31 336 TRP B N 1
ATOM 5468 C CA . TRP B 1 336 ? -17.109 18.844 -1.481 1 98.31 336 TRP B CA 1
ATOM 5469 C C . TRP B 1 336 ? -18.547 18.422 -1.219 1 98.31 336 TRP B C 1
ATOM 5471 O O . TRP B 1 336 ? -19.062 17.5 -1.856 1 98.31 336 TRP B O 1
ATOM 5481 N N . LYS B 1 337 ? -19.172 19.094 -0.344 1 97.44 337 LYS B N 1
ATOM 5482 C CA . LYS B 1 337 ? -20.578 18.812 -0.037 1 97.44 337 LYS B CA 1
ATOM 5483 C C . LYS B 1 337 ? -21.453 19 -1.269 1 97.44 337 LYS B C 1
ATOM 5485 O O . LYS B 1 337 ? -22.328 18.188 -1.539 1 97.44 337 LYS B O 1
ATOM 5490 N N . ASN B 1 338 ? -21.203 20.016 -1.99 1 96.69 338 ASN B N 1
ATOM 5491 C CA . ASN B 1 338 ? -21.938 20.266 -3.223 1 96.69 338 ASN B CA 1
ATOM 5492 C C . ASN B 1 338 ? -21.703 19.156 -4.242 1 96.69 338 ASN B C 1
ATOM 5494 O O . ASN B 1 338 ? -22.656 18.688 -4.891 1 96.69 338 ASN B O 1
ATOM 5498 N N . TYR B 1 339 ? -20.5 18.781 -4.332 1 97.31 339 TYR B N 1
ATOM 5499 C CA . TYR B 1 339 ? -20.125 17.75 -5.281 1 97.31 339 TYR B CA 1
ATOM 5500 C C . TYR B 1 339 ? -20.797 16.422 -4.941 1 97.31 339 TYR B C 1
ATOM 5502 O O . TYR B 1 339 ? -21.359 15.766 -5.816 1 97.31 339 TYR B O 1
ATOM 5510 N N . THR B 1 340 ? -20.703 16.047 -3.68 1 96.06 340 THR B N 1
ATOM 5511 C CA . THR B 1 340 ? -21.219 14.75 -3.273 1 96.06 340 THR B CA 1
ATOM 5512 C C . THR B 1 340 ? -22.75 14.781 -3.201 1 96.06 340 THR B C 1
ATOM 5514 O O . THR B 1 340 ? -23.391 13.734 -3.156 1 96.06 340 THR B O 1
ATOM 5517 N N . GLY B 1 341 ? -23.281 15.914 -3.209 1 94.88 341 GLY B N 1
ATOM 5518 C CA . GLY B 1 341 ? -24.734 16.062 -3.264 1 94.88 341 GLY B CA 1
ATOM 5519 C C . GLY B 1 341 ? -25.297 15.875 -4.656 1 94.88 341 GLY B C 1
ATOM 5520 O O . GLY B 1 341 ? -26.5 15.68 -4.82 1 94.88 341 GLY B O 1
ATOM 5521 N N . MET B 1 342 ? -24.438 15.906 -5.625 1 94.44 342 MET B N 1
ATOM 5522 C CA . MET B 1 342 ? -24.859 15.711 -7.012 1 94.44 342 MET B CA 1
ATOM 5523 C C . MET B 1 342 ? -25.141 14.234 -7.293 1 94.44 342 MET B C 1
ATOM 5525 O O . MET B 1 342 ? -24.562 13.359 -6.648 1 94.44 342 MET B O 1
ATOM 5529 N N . SER B 1 343 ? -25.984 14.008 -8.375 1 92.12 343 SER B N 1
ATOM 5530 C CA . SER B 1 343 ? -26.219 12.641 -8.844 1 92.12 343 SER B CA 1
ATOM 5531 C C . SER B 1 343 ? -25 12.102 -9.586 1 92.12 343 SER B C 1
ATOM 5533 O O . SER B 1 343 ? -24.172 12.875 -10.07 1 92.12 343 SER B O 1
ATOM 5535 N N . PRO B 1 344 ? -24.891 10.773 -9.594 1 87.44 344 PRO B N 1
ATOM 5536 C CA . PRO B 1 344 ? -23.797 10.188 -10.359 1 87.44 344 PRO B CA 1
ATOM 5537 C C . PRO B 1 344 ? -23.75 10.688 -11.805 1 87.44 344 PRO B C 1
ATOM 5539 O O . PRO B 1 344 ? -22.672 10.891 -12.359 1 87.44 344 PRO B O 1
ATOM 5542 N N . GLU B 1 345 ? -24.875 10.883 -12.391 1 90.06 345 GLU B N 1
ATOM 5543 C CA . GLU B 1 345 ? -24.969 11.367 -13.766 1 90.06 345 GLU B CA 1
ATOM 5544 C C . GLU B 1 345 ? -24.422 12.789 -13.883 1 90.06 345 GLU B C 1
ATOM 5546 O O . GLU B 1 345 ? -23.719 13.117 -14.836 1 90.06 345 GLU B O 1
ATOM 5551 N N . GLU B 1 346 ? -24.75 13.602 -12.922 1 91.12 346 GLU B N 1
ATOM 5552 C CA . GLU B 1 346 ? -24.25 14.977 -12.906 1 91.12 346 GLU B CA 1
ATOM 5553 C C . GLU B 1 346 ? -22.734 15.023 -12.734 1 91.12 346 GLU B C 1
ATOM 5555 O O . GLU B 1 346 ? -22.062 15.828 -13.383 1 91.12 346 GLU B O 1
ATOM 5560 N N . ARG B 1 347 ? -22.266 14.18 -11.922 1 90.5 347 ARG B N 1
ATOM 5561 C CA . ARG B 1 347 ? -20.828 14.133 -11.672 1 90.5 347 ARG B CA 1
ATOM 5562 C C . ARG B 1 347 ? -20.062 13.68 -12.922 1 90.5 347 ARG B C 1
ATOM 5564 O O . ARG B 1 347 ? -18.969 14.18 -13.195 1 90.5 347 ARG B O 1
ATOM 5571 N N . LYS B 1 348 ? -20.672 12.805 -13.602 1 86.56 348 LYS B N 1
ATOM 5572 C CA . LYS B 1 348 ? -20.047 12.242 -14.797 1 86.56 348 LYS B CA 1
ATOM 5573 C C . LYS B 1 348 ? -19.891 13.305 -15.883 1 86.56 348 LYS B C 1
ATOM 5575 O O . LYS B 1 348 ? -18.984 13.219 -16.719 1 86.56 348 LYS B O 1
ATOM 5580 N N . LYS B 1 349 ? -20.781 14.281 -15.922 1 85.69 349 LYS B N 1
ATOM 5581 C CA . LYS B 1 349 ? -20.703 15.352 -16.906 1 85.69 349 LYS B CA 1
ATOM 5582 C C . LYS B 1 349 ? -19.438 16.172 -16.719 1 85.69 349 LYS B C 1
ATOM 5584 O O . LYS B 1 349 ? -19 16.875 -17.641 1 85.69 349 LYS B O 1
ATOM 5589 N N . GLY B 1 350 ? -18.922 16.125 -15.617 1 82.75 350 GLY B N 1
ATOM 5590 C CA . GLY B 1 350 ? -17.672 16.828 -15.359 1 82.75 350 GLY B CA 1
ATOM 5591 C C . GLY B 1 350 ? -17.859 18.328 -15.219 1 82.75 350 GLY B C 1
ATOM 5592 O O . GLY B 1 350 ? -18.984 18.812 -15.102 1 82.75 350 GLY B O 1
ATOM 5593 N N . GLY B 1 351 ? -16.672 19.094 -14.883 1 84.81 351 GLY B N 1
ATOM 5594 C CA . GLY B 1 351 ? -16.672 20.547 -14.906 1 84.81 351 GLY B CA 1
ATOM 5595 C C . GLY B 1 351 ? -16.719 21.156 -13.523 1 84.81 351 GLY B C 1
ATOM 5596 O O . GLY B 1 351 ? -16.578 22.375 -13.375 1 84.81 351 GLY B O 1
ATOM 5597 N N . PHE B 1 352 ? -17 20.391 -12.555 1 91.56 352 PHE B N 1
ATOM 5598 C CA . PHE B 1 352 ? -16.984 20.938 -11.203 1 91.56 352 PHE B CA 1
ATOM 5599 C C . PHE B 1 352 ? -15.578 21.375 -10.812 1 91.56 352 PHE B C 1
ATOM 5601 O O . PHE B 1 352 ? -14.602 20.672 -11.094 1 91.56 352 PHE B O 1
ATOM 5608 N N . LYS B 1 353 ? -15.531 22.547 -10.242 1 94.62 353 LYS B N 1
ATOM 5609 C CA . LYS B 1 353 ? -14.234 23.078 -9.836 1 94.62 353 LYS B CA 1
ATOM 5610 C C . LYS B 1 353 ? -14.234 23.453 -8.359 1 94.62 353 LYS B C 1
ATOM 5612 O O . LYS B 1 353 ? -15.273 23.812 -7.805 1 94.62 353 LYS B O 1
ATOM 5617 N N . TRP B 1 354 ? -13.094 23.406 -7.766 1 97.56 354 TRP B N 1
ATOM 5618 C CA . TRP B 1 354 ? -12.922 23.922 -6.414 1 97.56 354 TRP B CA 1
ATOM 5619 C C . TRP B 1 354 ? -12.992 25.438 -6.402 1 97.56 354 TRP B C 1
ATOM 5621 O O . TRP B 1 354 ? -12.539 26.094 -7.34 1 97.56 354 TRP B O 1
ATOM 5631 N N . THR B 1 355 ? -13.539 25.891 -5.312 1 97.69 355 THR B N 1
ATOM 5632 C CA . THR B 1 355 ? -13.352 27.328 -5.062 1 97.69 355 THR B CA 1
ATOM 5633 C C . THR B 1 355 ? -11.867 27.641 -4.895 1 97.69 355 THR B C 1
ATOM 5635 O O . THR B 1 355 ? -11.164 27 -4.113 1 97.69 355 THR B O 1
ATOM 5638 N N . TYR B 1 356 ? -11.469 28.609 -5.68 1 97.44 356 TYR B N 1
ATOM 5639 C CA . TYR B 1 356 ? -10.062 29 -5.621 1 97.44 356 TYR B CA 1
ATOM 5640 C C . TYR B 1 356 ? -9.711 29.562 -4.242 1 97.44 356 TYR B C 1
ATOM 5642 O O . TYR B 1 356 ? -10.391 30.453 -3.732 1 97.44 356 TYR B O 1
ATOM 5650 N N . PRO B 1 357 ? -8.68 29.016 -3.619 1 98.25 357 PRO B N 1
ATOM 5651 C CA . PRO B 1 357 ? -8.328 29.5 -2.283 1 98.25 357 PRO B CA 1
ATOM 5652 C C . PRO B 1 357 ? -7.59 30.844 -2.318 1 98.25 357 PRO B C 1
ATOM 5654 O O . PRO B 1 357 ? -6.406 30.906 -1.967 1 98.25 357 PRO B O 1
ATOM 5657 N N . THR B 1 358 ? -8.266 31.844 -2.5 1 97.75 358 THR B N 1
ATOM 5658 C CA . THR B 1 358 ? -7.734 33.188 -2.783 1 97.75 358 THR B CA 1
ATOM 5659 C C . THR B 1 358 ? -6.984 33.719 -1.574 1 97.75 358 THR B C 1
ATOM 5661 O O . THR B 1 358 ? -5.879 34.25 -1.711 1 97.75 358 THR B O 1
ATOM 5664 N N . ARG B 1 359 ? -7.562 33.625 -0.397 1 98.25 359 ARG B N 1
ATOM 5665 C CA . ARG B 1 359 ? -6.945 34.219 0.782 1 98.25 359 ARG B CA 1
ATOM 5666 C C . ARG B 1 359 ? -5.602 33.562 1.086 1 98.25 359 ARG B C 1
ATOM 5668 O O . ARG B 1 359 ? -4.621 34.25 1.377 1 98.25 359 ARG B O 1
ATOM 5675 N N . CYS B 1 360 ? -5.586 32.25 0.942 1 98.06 360 CYS B N 1
ATOM 5676 C CA . CYS B 1 360 ? -4.363 31.516 1.224 1 98.06 360 CYS B CA 1
ATOM 5677 C C . CYS B 1 360 ? -3.275 31.844 0.21 1 98.06 360 CYS B C 1
ATOM 5679 O O . CYS B 1 360 ? -2.174 32.25 0.585 1 98.06 360 CYS B O 1
ATOM 5681 N N . ARG B 1 361 ? -3.594 31.75 -0.986 1 97.69 361 ARG B N 1
ATOM 5682 C CA . ARG B 1 361 ? -2.58 31.969 -2.014 1 97.69 361 ARG B CA 1
ATOM 5683 C C . ARG B 1 361 ? -2.098 33.406 -2.01 1 97.69 361 ARG B C 1
ATOM 5685 O O . ARG B 1 361 ? -0.911 33.688 -2.213 1 97.69 361 ARG B O 1
ATOM 5692 N N . ASN B 1 362 ? -2.961 34.344 -1.718 1 97.56 362 ASN B N 1
ATOM 5693 C CA . ASN B 1 362 ? -2.572 35.75 -1.602 1 97.56 362 ASN B CA 1
ATOM 5694 C C . ASN B 1 362 ? -1.672 36 -0.392 1 97.56 362 ASN B C 1
ATOM 5696 O O . ASN B 1 362 ? -0.803 36.875 -0.42 1 97.56 362 ASN B O 1
ATOM 5700 N N . SER B 1 363 ? -1.901 35.25 0.615 1 96.38 363 SER B N 1
ATOM 5701 C CA . SER B 1 363 ? -1.156 35.438 1.853 1 96.38 363 SER B CA 1
ATOM 5702 C C . SER B 1 363 ? 0.34 35.25 1.639 1 96.38 363 SER B C 1
ATOM 5704 O O . SER B 1 363 ? 1.157 35.719 2.424 1 96.38 363 SER B O 1
ATOM 5706 N N . ILE B 1 364 ? 0.729 34.5 0.558 1 95.75 364 ILE B N 1
ATOM 5707 C CA . ILE B 1 364 ? 2.15 34.25 0.339 1 95.75 364 ILE B CA 1
ATOM 5708 C C . ILE B 1 364 ? 2.518 34.594 -1.104 1 95.75 364 ILE B C 1
ATOM 5710 O O . ILE B 1 364 ? 3.604 34.25 -1.573 1 95.75 364 ILE B O 1
ATOM 5714 N N . GLY B 1 365 ? 1.612 35.094 -1.801 1 96.38 365 GLY B N 1
ATOM 5715 C CA . GLY B 1 365 ? 1.866 35.5 -3.182 1 96.38 365 GLY B CA 1
ATOM 5716 C C . GLY B 1 365 ? 2.027 34.281 -4.105 1 96.38 365 GLY B C 1
ATOM 5717 O O . GLY B 1 365 ? 2.826 34.344 -5.047 1 96.38 365 GLY B O 1
ATOM 5718 N N . TRP B 1 366 ? 1.322 33.188 -3.832 1 94.88 366 TRP B N 1
ATOM 5719 C CA . TRP B 1 366 ? 1.402 31.969 -4.633 1 94.88 366 TRP B CA 1
ATOM 5720 C C . TRP B 1 366 ? 0.506 32.062 -5.863 1 94.88 366 TRP B C 1
ATOM 5722 O O . TRP B 1 366 ? -0.673 32.406 -5.754 1 94.88 366 TRP B O 1
ATOM 5732 N N . ARG B 1 367 ? 1.089 31.672 -7.09 1 93.62 367 ARG B N 1
ATOM 5733 C CA . ARG B 1 367 ? 0.338 31.938 -8.312 1 93.62 367 ARG B CA 1
ATOM 5734 C C . ARG B 1 367 ? 0.368 30.734 -9.25 1 93.62 367 ARG B C 1
ATOM 5736 O O . ARG B 1 367 ? -0.075 30.828 -10.398 1 93.62 367 ARG B O 1
ATOM 5743 N N . LYS B 1 368 ? 0.798 29.625 -8.859 1 91.81 368 LYS B N 1
ATOM 5744 C CA . LYS B 1 368 ? 0.805 28.453 -9.734 1 91.81 368 LYS B CA 1
ATOM 5745 C C . LYS B 1 368 ? -0.604 28.125 -10.219 1 91.81 368 LYS B C 1
ATOM 5747 O O . LYS B 1 368 ? -1.541 28.062 -9.422 1 91.81 368 LYS B O 1
ATOM 5752 N N . PRO B 1 369 ? -0.689 27.844 -11.469 1 87.5 369 PRO B N 1
ATOM 5753 C CA . PRO B 1 369 ? -2.018 27.516 -12 1 87.5 369 PRO B CA 1
ATOM 5754 C C . PRO B 1 369 ? -2.562 26.203 -11.461 1 87.5 369 PRO B C 1
ATOM 5756 O O . PRO B 1 369 ? -1.788 25.297 -11.125 1 87.5 369 PRO B O 1
ATOM 5759 N N . VAL B 1 370 ? -3.852 26.188 -11.438 1 89.31 370 VAL B N 1
ATOM 5760 C CA . VAL B 1 370 ? -4.535 24.984 -11.008 1 89.31 370 VAL B CA 1
ATOM 5761 C C . VAL B 1 370 ? -4.582 23.984 -12.164 1 89.31 370 VAL B C 1
ATOM 5763 O O . VAL B 1 370 ? -4.836 24.359 -13.312 1 89.31 370 VAL B O 1
ATOM 5766 N N . HIS B 1 371 ? -4.336 22.672 -11.859 1 90.38 371 HIS B N 1
ATOM 5767 C CA . HIS B 1 371 ? -4.445 21.625 -12.875 1 90.38 371 HIS B CA 1
ATOM 5768 C C . HIS B 1 371 ? -5.906 21.266 -13.133 1 90.38 371 HIS B C 1
ATOM 5770 O O . HIS B 1 371 ? -6.711 21.203 -12.203 1 90.38 371 HIS B O 1
ATOM 5776 N N . PRO B 1 372 ? -6.176 21.016 -14.375 1 87.31 372 PRO B N 1
ATOM 5777 C CA . PRO B 1 372 ? -7.531 20.531 -14.648 1 87.31 372 PRO B CA 1
ATOM 5778 C C . PRO B 1 372 ? -7.758 19.094 -14.172 1 87.31 372 PRO B C 1
ATOM 5780 O O . PRO B 1 372 ? -6.805 18.312 -14.078 1 87.31 372 PRO B O 1
#

Solvent-accessible surface area (backbone atoms only — not comparable to full-atom values): 43459 Å² total; per-residue (Å²): 144,88,85,91,88,92,84,89,82,88,74,85,76,77,91,67,91,78,77,87,76,77,77,79,77,82,84,80,81,91,70,80,70,84,74,77,84,76,73,68,90,74,77,82,82,76,92,75,80,75,81,75,82,78,79,77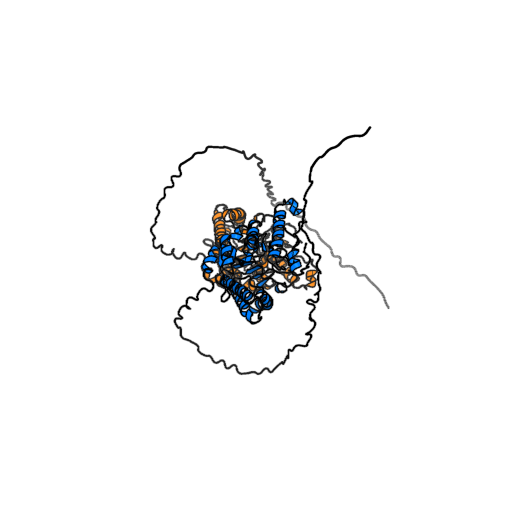,81,81,81,78,77,76,81,77,80,76,77,73,80,82,67,81,72,68,74,73,73,83,74,76,69,89,57,76,65,47,82,71,46,46,74,73,30,30,44,82,77,31,37,28,34,36,32,54,34,39,42,72,37,32,32,93,86,26,32,46,49,50,30,55,47,19,25,64,69,20,60,88,25,44,74,55,56,67,20,40,38,38,32,10,54,23,70,65,9,33,54,41,35,54,71,78,40,93,47,59,42,73,49,83,57,86,95,48,85,54,84,55,88,61,51,88,81,33,72,62,34,39,50,46,51,49,49,51,51,51,52,52,36,48,42,25,70,73,60,28,24,34,38,40,33,52,34,58,31,38,44,38,34,61,62,40,67,75,34,40,59,57,37,42,29,37,24,26,25,48,52,59,52,88,87,44,56,52,80,72,33,50,70,34,80,52,32,32,35,37,47,42,28,71,64,44,37,50,48,48,50,51,57,59,68,44,46,79,82,40,77,90,56,45,61,61,59,50,46,69,71,38,52,65,52,41,33,71,75,65,65,51,43,64,36,64,36,55,20,61,31,44,14,25,65,51,31,38,43,44,37,74,92,53,38,22,35,44,29,55,42,58,46,52,57,69,67,34,43,46,52,41,51,49,46,44,54,48,41,50,52,56,58,71,68,45,51,74,70,59,57,70,70,53,87,65,65,67,64,76,49,57,60,19,22,58,58,67,68,60,75,73,77,75,40,106,136,91,85,87,86,87,78,93,84,72,99,71,90,85,87,93,83,89,90,84,88,81,91,86,81,87,87,75,85,86,77,87,68,89,73,82,70,91,72,86,81,74,80,78,84,76,82,78,68,86,74,82,85,78,85,75,85,77,80,76,77,77,79,78,80,78,78,73,78,83,68,81,71,68,74,74,71,84,76,76,70,89,56,76,66,47,81,72,44,46,75,74,28,30,44,82,78,30,37,28,34,36,32,54,35,38,42,75,37,33,32,92,84,26,33,44,49,51,29,55,48,19,25,64,70,21,59,88,25,43,74,53,56,67,20,39,38,37,34,9,55,24,70,64,9,32,55,41,35,54,72,77,40,91,46,60,42,73,48,81,59,84,95,50,86,53,82,55,89,62,50,88,82,33,72,62,35,39,51,46,51,48,48,50,51,51,51,52,34,48,41,26,72,73,61,26,24,35,37,40,33,52,35,60,31,36,42,37,35,61,63,39,65,75,35,41,59,56,38,41,29,36,26,26,25,49,51,61,52,89,88,44,58,52,82,72,33,50,70,34,79,52,33,33,37,38,47,44,29,72,64,43,35,49,48,48,51,52,58,59,67,44,46,80,82,41,78,91,56,46,60,60,58,50,45,69,71,39,52,65,52,43,31,73,75,65,64,50,41,64,36,62,35,54,22,62,32,43,14,24,66,51,32,37,43,44,37,73,91,52,37,22,34,42,29,54,42,59,47,54,58,69,68,34,43,45,51,41,49,49,44,43,53,48,42,49,51,55,57,71,68,45,51,73,69,58,58,69,71,53,87,65,64,68,65,76,50,55,60,20,23,59,57,68,68,58,76,71,78,76,40,106

Secondary structure (DSSP, 8-state):
---------------------------------S-----------------------------------------------SSTTHHHHHHHH--TTSEEEEEEE-HHHHSTTSHHHHHHHHHHHSSS-GGGGGGEEEEESSHHHHHHHHHH-S-EEE---TT--TTS---TTSHHHHHHHHHHHHHHHHHHHTT-EEEEE-SSEEE-S-GGGG-BTT-SEEEEESS--TTS-GGGS-EEEEEEEE--SHHHHHHHHHHHHTGGGSTT--HHHHHHHHHHHHHHHH---EEEPPTTTEEETTB-BS-TTT--EEE--S---HHHHHHHHHHHHHHHHHHHHS-HHHHHT----PPP-HHHHHHHT--PPPB-/---------------------------------------------------------------------------------SSTTHHHHHHHH--TTSEEEEEEE-HHHHSTTSHHHHHHHHHHHSSS-GGGGGGEEEEESSHHHHHHHHHH-S-EEE---TT--TTS---TTSHHHHHHHHHHHHHHHHHHHTT-EEEEE-SSEEE-S-GGGG-BTT-SEEEEESS--TTS-GGGS-EEEEEEEE--SHHHHHHHHHHHHTGGGSTT--HHHHHHHHHHHHHHHH---EEEPPTTTEEETTB-BS-TTT--EEE--S---HHHHHHHHHHHHHHHHHHHHS-HHHHHT----PPP-HHHHHHHT--PPPB-

Sequence (744 aa):
MGLGLGGGGGMAMINRNHVVSFLAGAALPTLLLFFLASDRVSEKLAIVSSWGSGGSSSAAAADHDLRGAGGDAAPPPAQQEKFPGLPELLPKVAMEDRTVIITSVNEAWAAPGSLLDLYRDSFKNGEGIAHLLDHVLVVAVDPAGFRRCKAVHPHCYLLHVKSINLTSATRFMSREYLELVWTKLSLQQRVLELGYNFLFTDCDMVLFRDPFRHIAVYADMSTSSDDYSAARAPLDNPLNTGLYYVKATSQSVEMLRYWQAARPRFPGAHDQAVFGHIKHELVAKLRARIEPLDTLYFGGFCEYHDDLARAVTMHADCCVGLDTKVHDLTDIAADWKNYTGMSPEERKKGGFKWTYPTRCRNSIGWRKPVHPMGLGLGGGGGMAMINRNHVVSFLAGAALPTLLLFFLASDRVSEKLAIVSSWGSGGSSSAAAADHDLRGAGGDAAPPPAQQEKFPGLPELLPKVAMEDRTVIITSVNEAWAAPGSLLDLYRDSFKNGEGIAHLLDHVLVVAVDPAGFRRCKAVHPHCYLLHVKSINLTSATRFMSREYLELVWTKLSLQQRVLELGYNFLFTDCDMVLFRDPFRHIAVYADMSTSSDDYSAARAPLDNPLNTGLYYVKATSQSVEMLRYWQAARPRFPGAHDQAVFGHIKHELVAKLRARIEPLDTLYFGGFCEYHDDLARAVTMHADCCVGLDTKVHDLTDIAADWKNYTGMSPEERKKGGFKWTYPTRCRNSIGWRKPVHP